Protein AF-0000000083595309 (afdb_homodimer)

Foldseek 3Di:
DAEFQEEEEAQALLSLLLLLQLLVVVGQYEYEHQPVDALQLAQFWADAPPQGGPGRVVVSVVSVVNSVVRVSYHYDHFHFDDWDADPVRWIWTATPVGDIYTHRFYEYAQAKHWDDPDVCLVLQYNPFEYADCNGCLQVCAAWAEEEEAQDLVSQLVVCVVSCVRYLHYEYENQQHDDDPVSQVVCVVSPHHYDNAHWDDFDDPNNFTAWTAGPVRDIDGTRGYYYHTFIDDPDCVCVVQPWDADPQRFGDAPVQQHTPRPNYGYFANNGRRDHDHSNRRNVSSNSNSVVSSVVVVVVPD/DAEFQEEEEAQALLSLLLLLQLLVVVGQYEYEHQPVDALQLAQFWADAVPRGGPGRVVVSVVSVVNSVVRVSYHYDHFHFDDWDADPVRWIWTATPVGDIYTHRFYEYAQAKHWDDPDVCLVLQYNPFEYADCNGCLQVCAAWAEEEEAQDLVSQLVVCVVSCVRYLHYEYENQQHDDDPVSQVVCVVSPHHYDNAHWDDFDDPNNFTAWTAGPVRDIDGTRGYYYHTFIDDPDCVCVVQPWDADPQRFGDAPVQQHTPRPNYGYFANNGRRDHDHSNRRNVSSNSNSVVSSVVVVVVVD

InterPro domains:
  IPR023753 FAD/NAD(P)-binding domain [PF07992] (4-147)
  IPR036188 FAD/NAD(P)-binding domain superfamily [G3DSA:3.50.50.60] (5-289)
  IPR036188 FAD/NAD(P)-binding domain superfamily [G3DSA:3.50.50.60] (116-227)
  IPR036188 FAD/NAD(P)-binding domain superfamily [SSF51905] (2-295)
  IPR050097 Ferredoxin--NADP reductase type 2 [PTHR48105] (3-298)

Secondary structure (DSSP, 8-state):
-EEEEEEEE--SHHHHHHHHHHHHTT--EEEEE-S--GGGG-S-B---TT-TTB-HHHHHHHHHHHHTTSTTEEEEES-EEEEEE-TTS-EEEEETTS-EEEEEEEEE----EEE-SSGGGGGTBTTTEES-HHHHHHHHTTS-EEEE-SSHHHHHHHHHHHTTT-S-EEEE-TT----HHHHHHHHTTT-EEE-SPEEEEEEETTEEEEEEETTS-EEE-SEEEE--EEE-SSSHHHHTT--B-TTSPBP--SSSB-SSTTEEE-GGGGTTS---HHHHHHHHHHHHHHHHHHHHHHH-/-EEEEEEEE--SHHHHHHHHHHHHTT--EEEEE-S--GGGG-S-B---TT-TTB-HHHHHHHHHHHHTTSTTEEEEES-EEEEEE-TTS-EEEEETTS-EEEEEEEEE----EEE-SSGGGGGTBTTTEES-HHHHHHHHTTS-EEEE-SSHHHHHHHHHHHTTT-S-EEEE-TT----HHHHHHHHTTT-EEE-SPEEEEEEETTEEEEEEETTS-EEE-SEEEE--EEE-SSSHHHHTT--B-TTSPBP--SSSB-SSTTEEE-GGGGTTS---HHHHHHHHHHHHHHHHHHHHHHH-

Nearest PDB structures (foldseek):
  4fk1-assembly1_B  TM=9.807E-01  e=7.587E-46  Bacillus anthracis str. 'Ames Ancestor'
  4fk1-assembly2_C  TM=9.849E-01  e=2.902E-45  Bacillus anthracis str. 'Ames Ancestor'
  4ntd-assembly1_A-2  TM=9.249E-01  e=1.348E-32  Streptomyces clavuligerus
  4jna-assembly2_B  TM=9.330E-01  e=1.315E-29  Chromobacterium violaceum
  5jri-assembly1_B  TM=8.468E-01  e=7.591E-27  Synechocystis sp. PCC 6803

Sequence (600 aa):
MNVFDCVVVGAGPAGLSASLTLGRARRKIALFDDGTNRNRVANQSNGFLTRDGIKPAEFKEIGMREITRYPSVHYFKTTVQELSKNQNGQFIAKTKDGQEFISDKLLLATGIQEHFSVPSIRDYYGKSLFNCPYCDGWELRDKQLIIIAEKEEHALHMAKLLYNWSKDFVVLSNGGEFSKRGIRELEKRNILVKMEPIRNLIGDRGYIEQVELASGEKVNCSGGFVVPTFYRPNPFLVQFNCDINEHGEVITDGLGRTSCQNVYIAGELKRISPSSLINSAADGYKVALSINQDLSEERFMNVFDCVVVGAGPAGLSASLTLGRARRKIALFDDGTNRNRVANQSNGFLTRDGIKPAEFKEIGMREITRYPSVHYFKTTVQELSKNQNGQFIAKTKDGQEFISDKLLLATGIQEHFSVPSIRDYYGKSLFNCPYCDGWELRDKQLIIIAEKEEHALHMAKLLYNWSKDFVVLSNGGEFSKRGIRELEKRNILVKMEPIRNLIGDRGYIEQVELASGEKVNCSGGFVVPTFYRPNPFLVQFNCDINEHGEVITDGLGRTSCQNVYIAGELKRISPSSLINSAADGYKVALSINQDLSEERF

Solvent-accessible surface area (backbone atoms only — not comparable to full-atom values): 30344 Å² total; per-residue (Å²): 132,51,76,28,53,26,35,33,41,22,62,46,50,14,28,41,21,18,46,36,44,31,19,48,53,64,37,37,30,41,37,27,28,68,83,74,60,69,60,68,59,26,68,53,36,43,67,29,79,73,43,63,59,35,34,42,67,56,51,49,50,46,35,51,57,56,31,58,72,24,85,38,39,42,83,42,89,42,43,77,72,43,79,48,67,51,95,85,66,32,37,36,38,29,33,71,90,70,49,62,38,36,17,65,29,36,34,45,20,69,30,48,41,81,44,61,95,54,66,72,50,64,62,22,44,39,69,23,29,39,71,47,58,79,54,49,26,56,85,50,44,72,37,46,25,34,34,41,28,50,45,51,70,58,38,52,53,50,47,43,57,43,48,63,44,28,73,44,45,38,39,34,17,52,54,28,76,65,53,71,66,60,51,48,61,37,43,76,65,65,30,49,76,43,43,55,35,69,66,42,80,40,63,54,99,30,38,42,41,32,40,28,30,67,88,64,52,70,46,73,26,66,26,34,37,39,65,62,47,56,44,68,87,64,63,61,55,65,74,56,62,42,45,59,48,97,79,55,28,51,48,52,78,82,43,26,44,39,70,29,88,58,36,29,42,23,33,29,50,39,51,54,46,92,70,52,64,39,47,18,23,26,34,8,40,46,25,28,51,45,53,50,49,53,52,29,66,74,68,103,130,51,75,26,54,27,36,32,40,23,62,46,50,14,26,42,22,17,45,36,43,30,19,47,52,62,37,35,30,40,37,27,29,68,83,74,60,68,60,68,58,28,67,52,36,42,67,29,78,73,44,62,58,35,35,42,68,55,52,48,50,46,35,51,57,58,33,59,71,24,85,38,39,40,82,42,89,41,43,78,71,42,77,49,64,51,97,86,66,30,36,36,41,30,32,74,89,70,49,59,37,36,16,65,29,38,34,45,20,70,31,48,41,82,44,60,96,54,65,72,49,64,62,21,44,39,72,24,29,39,72,47,57,80,54,50,28,54,87,49,44,72,38,48,25,35,36,40,28,48,46,51,70,56,37,52,51,50,50,42,57,43,46,63,42,27,73,43,43,37,39,35,16,52,54,28,76,63,53,70,67,60,51,47,61,37,42,75,64,67,28,49,74,43,44,56,35,68,64,43,80,40,63,55,98,30,38,42,41,32,39,29,30,68,88,63,53,69,45,74,26,68,26,35,36,37,65,65,49,58,42,68,86,65,65,62,56,65,74,58,61,42,45,59,49,98,80,55,28,51,46,52,76,85,43,26,43,40,70,29,85,56,36,29,42,22,35,29,50,39,52,54,45,91,70,52,63,41,48,16,23,26,35,8,38,46,25,26,50,44,54,50,48,53,51,29,66,75,68,102

Organism: NCBI:txid1368476

Structure (mmCIF, N/CA/C/O backbone):
data_AF-0000000083595309-model_v1
#
loop_
_entity.id
_entity.type
_entity.pdbx_description
1 polymer 'NAD(P)/FAD-dependent oxidoreductase'
#
loop_
_atom_site.group_PDB
_atom_site.id
_atom_site.type_symbol
_atom_site.label_atom_id
_atom_site.label_alt_id
_atom_site.label_comp_id
_atom_site.label_asym_id
_atom_site.label_entity_id
_atom_site.label_seq_id
_atom_site.pdbx_PDB_ins_code
_atom_site.Cartn_x
_atom_site.Cartn_y
_atom_site.Cartn_z
_atom_site.occupancy
_atom_site.B_iso_or_equiv
_atom_site.auth_seq_id
_atom_site.auth_comp_id
_atom_site.auth_asym_id
_atom_site.auth_atom_id
_atom_site.pdbx_PDB_model_num
ATOM 1 N N . MET A 1 1 ? 30.156 19.5 2.369 1 63.25 1 MET A N 1
ATOM 2 C CA . MET A 1 1 ? 29.516 18.219 2.648 1 63.25 1 MET A CA 1
ATOM 3 C C . MET A 1 1 ? 28 18.328 2.512 1 63.25 1 MET A C 1
ATOM 5 O O . MET A 1 1 ? 27.422 19.375 2.793 1 63.25 1 MET A O 1
ATOM 9 N N . ASN A 1 2 ? 27.359 17.297 1.747 1 90.31 2 ASN A N 1
ATOM 10 C CA . ASN A 1 2 ? 25.922 17.312 1.499 1 90.31 2 ASN A CA 1
ATOM 11 C C . ASN A 1 2 ? 25.141 16.781 2.697 1 90.31 2 ASN A C 1
ATOM 13 O O . ASN A 1 2 ? 25.266 15.609 3.053 1 90.31 2 ASN A O 1
ATOM 17 N N . VAL A 1 3 ? 24.438 17.766 3.395 1 96.56 3 VAL A N 1
ATOM 18 C CA . VAL A 1 3 ? 23.703 17.406 4.602 1 96.56 3 VAL A CA 1
ATOM 19 C C . VAL A 1 3 ? 22.203 17.297 4.285 1 96.56 3 VAL A C 1
ATOM 21 O O . VAL A 1 3 ? 21.625 18.188 3.654 1 96.56 3 VAL A O 1
ATOM 24 N N . PHE A 1 4 ? 21.641 16.234 4.77 1 98.69 4 PHE A N 1
ATOM 25 C CA . PHE A 1 4 ? 20.25 15.914 4.473 1 98.69 4 PHE A CA 1
ATOM 26 C C . PHE A 1 4 ? 19.516 15.5 5.734 1 98.69 4 PHE A C 1
ATOM 28 O O . PHE A 1 4 ? 20.125 15.094 6.723 1 98.69 4 PHE A O 1
ATOM 35 N N . ASP A 1 5 ? 18.203 15.734 5.699 1 98.69 5 ASP A N 1
ATOM 36 C CA . ASP A 1 5 ? 17.391 15.164 6.758 1 98.69 5 ASP A CA 1
ATOM 37 C C . ASP A 1 5 ? 17.422 13.641 6.723 1 98.69 5 ASP A C 1
ATOM 39 O O . ASP A 1 5 ? 17.516 12.984 7.77 1 98.69 5 ASP A O 1
ATOM 43 N N . CYS A 1 6 ? 17.438 13.078 5.535 1 98.88 6 CYS A N 1
ATOM 44 C CA . CYS A 1 6 ? 17.344 11.633 5.371 1 98.88 6 CYS A CA 1
ATOM 45 C C . CYS A 1 6 ? 18.031 11.18 4.09 1 98.88 6 CYS A C 1
ATOM 47 O O . CYS A 1 6 ? 17.875 11.797 3.037 1 98.88 6 CYS A O 1
ATOM 49 N N . VAL A 1 7 ? 18.828 10.172 4.207 1 98.88 7 VAL A N 1
ATOM 50 C CA . VAL A 1 7 ? 19.344 9.422 3.064 1 98.88 7 VAL A CA 1
ATOM 51 C C . VAL A 1 7 ? 18.438 8.227 2.785 1 98.88 7 VAL A C 1
ATOM 53 O O . VAL A 1 7 ? 18.094 7.469 3.699 1 98.88 7 VAL A O 1
ATOM 56 N N . VAL A 1 8 ? 17.984 8.102 1.556 1 98.88 8 VAL A N 1
ATOM 57 C CA . VAL A 1 8 ? 17.172 6.988 1.099 1 98.88 8 VAL A CA 1
ATOM 58 C C . VAL A 1 8 ? 17.969 6.129 0.116 1 98.88 8 VAL A C 1
ATOM 60 O O . VAL A 1 8 ? 18.328 6.59 -0.972 1 98.88 8 VAL A O 1
ATOM 63 N N . VAL A 1 9 ? 18.203 4.832 0.482 1 98.75 9 VAL A N 1
ATOM 64 C CA . VAL A 1 9 ? 18.984 3.941 -0.374 1 98.75 9 VAL A CA 1
ATOM 65 C C . VAL A 1 9 ? 18.047 2.977 -1.099 1 98.75 9 VAL A C 1
ATOM 67 O O . VAL A 1 9 ? 17.516 2.039 -0.493 1 98.75 9 VAL A O 1
ATOM 70 N N . GLY A 1 10 ? 17.859 3.203 -2.391 1 97.94 10 GLY A N 1
ATOM 71 C CA . GLY A 1 10 ? 16.969 2.424 -3.225 1 97.94 10 GLY A CA 1
ATOM 72 C C . GLY A 1 10 ? 15.805 3.23 -3.768 1 97.94 10 GLY A C 1
ATOM 73 O O . GLY A 1 10 ? 15.023 3.799 -2.998 1 97.94 10 GLY A O 1
ATOM 74 N N . ALA A 1 11 ? 15.68 3.225 -5.094 1 97.69 11 ALA A N 1
ATOM 75 C CA . ALA A 1 11 ? 14.609 3.992 -5.73 1 97.69 11 ALA A CA 1
ATOM 76 C C . ALA A 1 11 ? 13.617 3.072 -6.434 1 97.69 11 ALA A C 1
ATOM 78 O O . ALA A 1 11 ? 13.172 3.363 -7.547 1 97.69 11 ALA A O 1
ATOM 79 N N . GLY A 1 12 ? 13.375 1.888 -5.824 1 97.06 12 GLY A N 1
ATOM 80 C CA . GLY A 1 12 ? 12.195 1.133 -6.199 1 97.06 12 GLY A CA 1
ATOM 81 C C . GLY A 1 12 ? 10.906 1.771 -5.719 1 97.06 12 GLY A C 1
ATOM 82 O O . GLY A 1 12 ? 10.906 2.908 -5.242 1 97.06 12 GLY A O 1
ATOM 83 N N . PRO A 1 13 ? 9.82 1.086 -5.816 1 97.56 13 PRO A N 1
ATOM 84 C CA . PRO A 1 13 ? 8.531 1.666 -5.434 1 97.56 13 PRO A CA 1
ATOM 85 C C . PRO A 1 13 ? 8.516 2.17 -3.992 1 97.56 13 PRO A C 1
ATOM 87 O O . PRO A 1 13 ? 7.957 3.234 -3.713 1 97.56 13 PRO A O 1
ATOM 90 N N . ALA A 1 14 ? 9.125 1.464 -3.121 1 98.25 14 ALA A N 1
ATOM 91 C CA . ALA A 1 14 ? 9.164 1.876 -1.721 1 98.25 14 ALA A CA 1
ATOM 92 C C . ALA A 1 14 ? 9.945 3.176 -1.552 1 98.25 14 ALA A C 1
ATOM 94 O O . ALA A 1 14 ? 9.453 4.129 -0.938 1 98.25 14 ALA A O 1
ATOM 95 N N . GLY A 1 15 ? 11.133 3.227 -2.105 1 98.62 15 GLY A N 1
ATOM 96 C CA . GLY A 1 15 ? 11.953 4.422 -2.006 1 98.62 15 GLY A CA 1
ATOM 97 C C . GLY A 1 15 ? 11.336 5.629 -2.686 1 98.62 15 GLY A C 1
ATOM 98 O O . GLY A 1 15 ? 11.391 6.742 -2.154 1 98.62 15 GLY A O 1
ATOM 99 N N . LEU A 1 16 ? 10.742 5.387 -3.828 1 98.75 16 LEU A N 1
ATOM 100 C CA . LEU A 1 16 ? 10.094 6.469 -4.562 1 98.75 16 LEU A CA 1
ATOM 101 C C . LEU A 1 16 ? 8.906 7.023 -3.783 1 98.75 16 LEU A C 1
ATOM 103 O O . LEU A 1 16 ? 8.742 8.242 -3.668 1 98.75 16 LEU A O 1
ATOM 107 N N . SER A 1 17 ? 8.125 6.125 -3.266 1 98.88 17 SER A N 1
ATOM 108 C CA . SER A 1 17 ? 6.961 6.547 -2.498 1 98.88 17 SER A CA 1
ATOM 109 C C . SER A 1 17 ? 7.371 7.312 -1.243 1 98.88 17 SER A C 1
ATOM 111 O O . SER A 1 17 ? 6.766 8.328 -0.906 1 98.88 17 SER A O 1
ATOM 113 N N . ALA A 1 18 ? 8.391 6.832 -0.569 1 98.88 18 ALA A N 1
ATOM 114 C CA . ALA A 1 18 ? 8.906 7.531 0.605 1 98.88 18 ALA A CA 1
ATOM 115 C C . ALA A 1 18 ? 9.406 8.922 0.236 1 98.88 18 ALA A C 1
ATOM 117 O O . ALA A 1 18 ? 9.117 9.898 0.93 1 98.88 18 ALA A O 1
ATOM 118 N N . SER A 1 19 ? 10.125 8.984 -0.854 1 98.88 19 SER A N 1
ATOM 119 C CA . SER A 1 19 ? 10.703 10.25 -1.291 1 98.88 19 SER A CA 1
ATOM 120 C C . SER A 1 19 ? 9.625 11.25 -1.688 1 98.88 19 SER A C 1
ATOM 122 O O . SER A 1 19 ? 9.734 12.445 -1.41 1 98.88 19 SER A O 1
ATOM 124 N N . LEU A 1 20 ? 8.57 10.727 -2.346 1 98.88 20 LEU A N 1
ATOM 125 C CA . LEU A 1 20 ? 7.434 11.578 -2.686 1 98.88 20 LEU A CA 1
ATOM 126 C C . LEU A 1 20 ? 6.82 12.188 -1.434 1 98.88 20 LEU A C 1
ATOM 128 O O . LEU A 1 20 ? 6.621 13.406 -1.368 1 98.88 20 LEU A O 1
ATOM 132 N N . THR A 1 21 ? 6.621 11.398 -0.466 1 98.81 21 THR A N 1
ATOM 133 C CA . THR A 1 21 ? 5.977 11.82 0.773 1 98.81 21 THR A CA 1
ATOM 134 C C . THR A 1 21 ? 6.867 12.789 1.544 1 98.81 21 THR A C 1
ATOM 136 O O . THR A 1 21 ? 6.406 13.828 2.006 1 98.81 21 THR A O 1
ATOM 139 N N . LEU A 1 22 ? 8.133 12.438 1.66 1 98.88 22 LEU A N 1
ATOM 140 C CA . LEU A 1 22 ? 9.062 13.289 2.391 1 98.88 22 LEU A CA 1
ATOM 141 C C . LEU A 1 22 ? 9.297 14.602 1.648 1 98.88 22 LEU A C 1
ATOM 143 O O . LEU A 1 22 ? 9.484 15.648 2.273 1 98.88 22 LEU A O 1
ATOM 147 N N . GLY A 1 23 ? 9.344 14.508 0.313 1 98.69 23 GLY A N 1
ATOM 148 C CA . GLY A 1 23 ? 9.414 15.727 -0.471 1 98.69 23 GLY A CA 1
ATOM 149 C C . GLY A 1 23 ? 8.242 16.672 -0.234 1 98.69 23 GLY A C 1
ATOM 150 O O . GLY A 1 23 ? 8.438 17.859 0.017 1 98.69 23 GLY A O 1
ATOM 151 N N . ARG A 1 24 ? 7.051 16.125 -0.233 1 98.56 24 ARG A N 1
ATOM 152 C CA . ARG A 1 24 ? 5.848 16.906 0.029 1 98.56 24 ARG A CA 1
ATOM 153 C C . ARG A 1 24 ? 5.863 17.469 1.441 1 98.56 24 ARG A C 1
ATOM 155 O O . ARG A 1 24 ? 5.258 18.516 1.701 1 98.56 24 ARG A O 1
ATOM 162 N N . ALA A 1 25 ? 6.59 16.781 2.328 1 98.5 25 ALA A N 1
ATOM 163 C CA . ALA A 1 25 ? 6.703 17.234 3.709 1 98.5 25 ALA A CA 1
ATOM 164 C C . ALA A 1 25 ? 7.867 18.219 3.871 1 98.5 25 ALA A C 1
ATOM 166 O O . ALA A 1 25 ? 8.242 18.562 4.992 1 98.5 25 ALA A O 1
ATOM 167 N N . ARG A 1 26 ? 8.531 18.547 2.812 1 98.38 26 ARG A N 1
ATOM 168 C CA . ARG A 1 26 ? 9.586 19.562 2.742 1 98.38 26 ARG A CA 1
ATOM 169 C C . ARG A 1 26 ? 10.844 19.078 3.463 1 98.38 26 ARG A C 1
ATOM 171 O O . ARG A 1 26 ? 11.57 19.891 4.055 1 98.38 26 ARG A O 1
ATOM 178 N N . ARG A 1 27 ? 11.07 17.812 3.498 1 98.75 27 ARG A N 1
ATOM 179 C CA . ARG A 1 27 ? 12.305 17.266 4.047 1 98.75 27 ARG A CA 1
ATOM 180 C C . ARG A 1 27 ? 13.391 17.188 2.979 1 98.75 27 ARG A C 1
ATOM 182 O O . ARG A 1 27 ? 13.117 16.812 1.838 1 98.75 27 ARG A O 1
ATOM 189 N N . LYS A 1 28 ? 14.562 17.562 3.344 1 98.62 28 LYS A N 1
ATOM 190 C CA . LYS A 1 28 ? 15.711 17.469 2.436 1 98.62 28 LYS A CA 1
ATOM 191 C C . LYS A 1 28 ? 16.25 16.047 2.363 1 98.62 28 LYS A C 1
ATOM 193 O O . LYS A 1 28 ? 16.859 15.562 3.314 1 98.62 28 LYS A O 1
ATOM 198 N N . ILE A 1 29 ? 16.062 15.43 1.202 1 98.06 29 ILE A N 1
ATOM 199 C CA . ILE A 1 29 ? 16.406 14.016 1.135 1 98.06 29 ILE A CA 1
ATOM 200 C C . ILE A 1 29 ? 17.375 13.781 -0.015 1 98.06 29 ILE A C 1
ATOM 202 O O . ILE A 1 29 ? 17.344 14.492 -1.022 1 98.06 29 ILE A O 1
ATOM 206 N N . ALA A 1 30 ? 18.297 12.805 0.165 1 98.69 30 ALA A N 1
ATOM 207 C CA . ALA A 1 30 ? 19.156 12.25 -0.883 1 98.69 30 ALA A CA 1
ATOM 208 C C . ALA A 1 30 ? 18.719 10.836 -1.246 1 98.69 30 ALA A C 1
ATOM 210 O O . ALA A 1 30 ? 18.828 9.914 -0.431 1 98.69 30 ALA A O 1
ATOM 211 N N . LEU A 1 31 ? 18.219 10.695 -2.418 1 98.69 31 LEU A N 1
ATOM 212 C CA . LEU A 1 31 ? 17.766 9.398 -2.918 1 98.69 31 LEU A CA 1
ATOM 213 C C . LEU A 1 31 ? 18.797 8.789 -3.854 1 98.69 31 LEU A C 1
ATOM 215 O O . LEU A 1 31 ? 19.234 9.43 -4.816 1 98.69 31 LEU A O 1
ATOM 219 N N . PHE A 1 32 ? 19.172 7.535 -3.535 1 98.5 32 PHE A N 1
ATOM 220 C CA . PHE A 1 32 ? 20.188 6.859 -4.332 1 98.5 32 PHE A CA 1
ATOM 221 C C . PHE A 1 32 ? 19.594 5.676 -5.082 1 98.5 32 PHE A C 1
ATOM 223 O O . PHE A 1 32 ? 18.766 4.945 -4.539 1 98.5 32 PHE A O 1
ATOM 230 N N . ASP A 1 33 ? 19.984 5.492 -6.273 1 96.38 33 ASP A N 1
ATOM 231 C CA . ASP A 1 33 ? 19.547 4.379 -7.113 1 96.38 33 ASP A CA 1
ATOM 232 C C . ASP A 1 33 ? 20.703 3.873 -7.98 1 96.38 33 ASP A C 1
ATOM 234 O O . ASP A 1 33 ? 21.438 4.668 -8.578 1 96.38 33 ASP A O 1
ATOM 238 N N . ASP A 1 34 ? 20.844 2.543 -8.039 1 95.44 34 ASP A N 1
ATOM 239 C CA . ASP A 1 34 ? 21.922 2.023 -8.859 1 95.44 34 ASP A CA 1
ATOM 240 C C . ASP A 1 34 ? 21.375 1.198 -10.023 1 95.44 34 ASP A C 1
ATOM 242 O O . ASP A 1 34 ? 22.141 0.506 -10.711 1 95.44 34 ASP A O 1
ATOM 246 N N . GLY A 1 35 ? 20.078 1.149 -10.195 1 93.06 35 GLY A N 1
ATOM 247 C CA . GLY A 1 35 ? 19.453 0.544 -11.359 1 93.06 35 GLY A CA 1
ATOM 248 C C . GLY A 1 35 ? 19.375 -0.97 -11.281 1 93.06 35 GLY A C 1
ATOM 249 O O . GLY A 1 35 ? 19.203 -1.642 -12.297 1 93.06 35 GLY A O 1
ATOM 250 N N . THR A 1 36 ? 19.391 -1.561 -10.094 1 90.19 36 THR A N 1
ATOM 251 C CA . THR A 1 36 ? 19.484 -3.012 -9.977 1 90.19 36 THR A CA 1
ATOM 252 C C . THR A 1 36 ? 18.172 -3.594 -9.453 1 90.19 36 THR A C 1
ATOM 254 O O . THR A 1 36 ? 18.141 -4.715 -8.945 1 90.19 36 THR A O 1
ATOM 257 N N . ASN A 1 37 ? 17.109 -2.807 -9.609 1 89.88 37 ASN A N 1
ATOM 258 C CA . ASN A 1 37 ? 15.82 -3.32 -9.18 1 89.88 37 ASN A CA 1
ATOM 259 C C . ASN A 1 37 ? 15.492 -4.648 -9.859 1 89.88 37 ASN A C 1
ATOM 261 O O . ASN A 1 37 ? 15.766 -4.828 -11.047 1 89.88 37 ASN A O 1
ATOM 265 N N . ARG A 1 38 ? 14.898 -5.508 -9.141 1 87.62 38 ARG A N 1
ATOM 266 C CA . ARG A 1 38 ? 14.727 -6.863 -9.656 1 87.62 38 ARG A CA 1
ATOM 267 C C . ARG A 1 38 ? 13.633 -6.914 -10.711 1 87.62 38 ARG A C 1
ATOM 269 O O . ARG A 1 38 ? 13.641 -7.793 -11.578 1 87.62 38 ARG A O 1
ATOM 276 N N . ASN A 1 39 ? 12.703 -5.957 -10.68 1 85.62 39 ASN A N 1
ATOM 277 C CA . ASN A 1 39 ? 11.594 -6.023 -11.617 1 85.62 39 ASN A CA 1
ATOM 278 C C . ASN A 1 39 ? 11.961 -5.414 -12.969 1 85.62 39 ASN A C 1
ATOM 280 O O . ASN A 1 39 ? 11.141 -5.398 -13.891 1 85.62 39 ASN A O 1
ATOM 284 N N . ARG A 1 40 ? 13.211 -5.066 -13.117 1 82.88 40 ARG A N 1
ATOM 285 C CA . ARG A 1 40 ? 13.648 -4.41 -14.352 1 82.88 40 ARG A CA 1
ATOM 286 C C . ARG A 1 40 ? 13.609 -5.375 -15.531 1 82.88 40 ARG A C 1
ATOM 288 O O . ARG A 1 40 ? 13.578 -4.949 -16.688 1 82.88 40 ARG A O 1
ATOM 295 N N . VAL A 1 41 ? 13.547 -6.652 -15.211 1 81.31 41 VAL A N 1
ATOM 296 C CA . VAL A 1 41 ? 13.633 -7.66 -16.266 1 81.31 41 VAL A CA 1
ATOM 297 C C . VAL A 1 41 ? 12.234 -7.953 -16.812 1 81.31 41 VAL A C 1
ATOM 299 O O . VAL A 1 41 ? 12.102 -8.594 -17.859 1 81.31 41 VAL A O 1
ATOM 302 N N . ALA A 1 42 ? 11.227 -7.461 -16.062 1 86 42 ALA A N 1
ATOM 303 C CA . ALA A 1 42 ? 9.859 -7.766 -16.484 1 86 42 ALA A CA 1
ATOM 304 C C . ALA A 1 42 ? 9.398 -6.844 -17.609 1 86 42 ALA A C 1
ATOM 306 O O . ALA A 1 42 ? 9.812 -5.684 -17.672 1 86 42 ALA A O 1
ATOM 307 N N . ASN A 1 43 ? 8.539 -7.352 -18.438 1 88.69 43 ASN A N 1
ATOM 308 C CA . ASN A 1 43 ? 7.984 -6.555 -19.516 1 88.69 43 ASN A CA 1
ATOM 309 C C . ASN A 1 43 ? 6.875 -5.633 -19.031 1 88.69 43 ASN A C 1
ATOM 311 O O . ASN A 1 43 ? 6.66 -4.559 -19.594 1 88.69 43 ASN A O 1
ATOM 315 N N . GLN A 1 44 ? 6.203 -6.133 -18.047 1 93.19 44 GLN A N 1
ATOM 316 C CA . GLN A 1 44 ? 5.07 -5.387 -17.516 1 93.19 44 GLN A CA 1
ATOM 317 C C . GLN A 1 44 ? 4.996 -5.504 -15.992 1 93.19 44 GLN A C 1
ATOM 319 O O . GLN A 1 44 ? 5.41 -6.516 -15.422 1 93.19 44 GLN A O 1
ATOM 324 N N . SER A 1 45 ? 4.57 -4.43 -15.445 1 94 45 SER A N 1
ATOM 325 C CA . SER A 1 45 ? 4.137 -4.422 -14.055 1 94 45 SER A CA 1
ATOM 326 C C . SER A 1 45 ? 2.617 -4.41 -13.945 1 94 45 SER A C 1
ATOM 328 O O . SER A 1 45 ? 1.967 -3.453 -14.375 1 94 45 SER A O 1
ATOM 330 N N . ASN A 1 46 ? 2.133 -5.434 -13.367 1 96.06 46 ASN A N 1
ATOM 331 C CA . ASN A 1 46 ? 0.683 -5.59 -13.32 1 96.06 46 ASN A CA 1
ATOM 332 C C . ASN A 1 46 ? 0.156 -5.484 -11.891 1 96.06 46 ASN A C 1
ATOM 334 O O . ASN A 1 46 ? 0.876 -5.777 -10.938 1 96.06 46 ASN A O 1
ATOM 338 N N . GLY A 1 47 ? -1.027 -4.977 -11.789 1 96.75 47 GLY A N 1
ATOM 339 C CA . GLY A 1 47 ? -1.717 -5.031 -10.508 1 96.75 47 GLY A CA 1
ATOM 340 C C . GLY A 1 47 ? -1.586 -3.752 -9.711 1 96.75 47 GLY A C 1
ATOM 341 O O . GLY A 1 47 ? -2.195 -3.613 -8.648 1 96.75 47 GLY A O 1
ATOM 342 N N . PHE A 1 48 ? -0.754 -2.816 -10.211 1 98.31 48 PHE A N 1
ATOM 343 C CA . PHE A 1 48 ? -0.69 -1.517 -9.555 1 98.31 48 PHE A CA 1
ATOM 344 C C . PHE A 1 48 ? -1.867 -0.641 -9.969 1 98.31 48 PHE A C 1
ATOM 346 O O . PHE A 1 48 ? -1.935 -0.186 -11.109 1 98.31 48 PHE A O 1
ATOM 353 N N . LEU A 1 49 ? -2.773 -0.37 -9 1 98.62 49 LEU A N 1
ATOM 354 C CA . LEU A 1 49 ? -3.99 0.37 -9.312 1 98.62 49 LEU A CA 1
ATOM 355 C C . LEU A 1 49 ? -3.666 1.662 -10.055 1 98.62 49 LEU A C 1
ATOM 357 O O . LEU A 1 49 ? -2.787 2.42 -9.641 1 98.62 49 LEU A O 1
ATOM 361 N N . THR A 1 50 ? -4.273 1.91 -11.195 1 98.62 50 THR A N 1
ATOM 362 C CA . THR A 1 50 ? -4.191 3.041 -12.109 1 98.62 50 THR A CA 1
ATOM 363 C C . THR A 1 50 ? -2.973 2.908 -13.023 1 98.62 50 THR A C 1
ATOM 365 O O . THR A 1 50 ? -2.729 3.768 -13.867 1 98.62 50 THR A O 1
ATOM 368 N N . ARG A 1 51 ? -2.123 1.875 -12.891 1 98.56 51 ARG A N 1
ATOM 369 C CA . ARG A 1 51 ? -0.974 1.638 -13.758 1 98.56 51 ARG A CA 1
ATOM 370 C C . ARG A 1 51 ? -0.883 0.169 -14.156 1 98.56 51 ARG A C 1
ATOM 372 O O . ARG A 1 51 ? 0.214 -0.381 -14.273 1 98.56 51 ARG A O 1
ATOM 379 N N . ASP A 1 52 ? -1.997 -0.512 -14.188 1 98.31 52 ASP A N 1
ATOM 380 C CA . ASP A 1 52 ? -2.021 -1.919 -14.57 1 98.31 52 ASP A CA 1
ATOM 381 C C . ASP A 1 52 ? -1.436 -2.115 -15.969 1 98.31 52 ASP A C 1
ATOM 383 O O . ASP A 1 52 ? -1.926 -1.536 -16.938 1 98.31 52 ASP A O 1
ATOM 387 N N . GLY A 1 53 ? -0.345 -2.91 -16.047 1 96.94 53 GLY A N 1
ATOM 388 C CA . GLY A 1 53 ? 0.24 -3.244 -17.328 1 96.94 53 GLY A CA 1
ATOM 389 C C . GLY A 1 53 ? 1.365 -2.312 -17.734 1 96.94 53 GLY A C 1
ATOM 390 O O . GLY A 1 53 ? 1.931 -2.449 -18.828 1 96.94 53 GLY A O 1
ATOM 391 N N . ILE A 1 54 ? 1.756 -1.455 -16.828 1 97.12 54 ILE A N 1
ATOM 392 C CA . ILE A 1 54 ? 2.783 -0.475 -17.172 1 97.12 54 ILE A CA 1
ATOM 393 C C . ILE A 1 54 ? 4.145 -1.16 -17.234 1 97.12 54 ILE A C 1
ATOM 395 O O . ILE A 1 54 ? 4.391 -2.145 -16.531 1 97.12 54 ILE A O 1
ATOM 399 N N . LYS A 1 55 ? 4.996 -0.657 -18.094 1 96.19 55 LYS A N 1
ATOM 400 C CA . LYS A 1 55 ? 6.375 -1.14 -18.078 1 96.19 55 LYS A CA 1
ATOM 401 C C . LYS A 1 55 ? 7.121 -0.652 -16.844 1 96.19 55 LYS A C 1
ATOM 403 O O . LYS A 1 55 ? 6.973 0.503 -16.438 1 96.19 55 LYS A O 1
ATOM 408 N N . PRO A 1 56 ? 7.941 -1.496 -16.25 1 95.31 56 PRO A N 1
ATOM 409 C CA . PRO A 1 56 ? 8.68 -1.103 -15.055 1 95.31 56 PRO A CA 1
ATOM 410 C C . PRO A 1 56 ? 9.484 0.176 -15.25 1 95.31 56 PRO A C 1
ATOM 412 O O . PRO A 1 56 ? 9.484 1.054 -14.383 1 95.31 56 PRO A O 1
ATOM 415 N N . ALA A 1 57 ? 10.102 0.307 -16.375 1 94.94 57 ALA A N 1
ATOM 416 C CA . ALA A 1 57 ? 10.906 1.493 -16.641 1 94.94 57 ALA A CA 1
ATOM 417 C C . ALA A 1 57 ? 10.039 2.746 -16.703 1 94.94 57 ALA A C 1
ATOM 419 O O . ALA A 1 57 ? 10.43 3.799 -16.188 1 94.94 57 ALA A O 1
ATOM 420 N N . GLU A 1 58 ? 8.914 2.635 -17.297 1 97.19 58 GLU A N 1
ATOM 421 C CA . GLU A 1 58 ? 7.992 3.762 -17.375 1 97.19 58 GLU A CA 1
ATOM 422 C C . GLU A 1 58 ? 7.461 4.133 -15.992 1 97.19 58 GLU A C 1
ATOM 424 O O . GLU A 1 58 ? 7.344 5.312 -15.664 1 97.19 58 GLU A O 1
ATOM 429 N N . PHE A 1 59 ? 7.168 3.156 -15.281 1 97.69 59 PHE A N 1
ATOM 430 C CA . PHE A 1 59 ? 6.738 3.373 -13.906 1 97.69 59 PHE A CA 1
ATOM 431 C C . PHE A 1 59 ? 7.77 4.195 -13.141 1 97.69 59 PHE A C 1
ATOM 433 O O . PHE A 1 59 ? 7.426 5.195 -12.508 1 97.69 59 PHE A O 1
ATOM 440 N N . LYS A 1 60 ? 8.969 3.781 -13.219 1 96.81 60 LYS A N 1
ATOM 441 C CA . LYS A 1 60 ? 10.062 4.469 -12.531 1 96.81 60 LYS A CA 1
ATOM 442 C C . LYS A 1 60 ? 10.211 5.898 -13.047 1 96.81 60 LYS A C 1
ATOM 444 O O . LYS A 1 60 ? 10.414 6.824 -12.258 1 96.81 60 LYS A O 1
ATOM 449 N N . GLU A 1 61 ? 10.078 6.051 -14.297 1 97.19 61 GLU A N 1
ATOM 450 C CA . GLU A 1 61 ? 10.219 7.367 -14.906 1 97.19 61 GLU A CA 1
ATOM 451 C C . GLU A 1 61 ? 9.156 8.328 -14.391 1 97.19 61 GLU A C 1
ATOM 453 O O . GLU A 1 61 ? 9.453 9.477 -14.055 1 97.19 61 GLU A O 1
ATOM 458 N N . ILE A 1 62 ? 7.938 7.891 -14.344 1 98.25 62 ILE A N 1
ATOM 459 C CA . ILE A 1 62 ? 6.852 8.727 -13.836 1 98.25 62 ILE A CA 1
ATOM 460 C C . ILE A 1 62 ? 7.109 9.07 -12.367 1 98.25 62 ILE A C 1
ATOM 462 O O . ILE A 1 62 ? 6.988 10.234 -11.969 1 98.25 62 ILE A O 1
ATOM 466 N N . GLY A 1 63 ? 7.484 8.039 -11.57 1 98.25 63 GLY A N 1
ATOM 467 C CA . GLY A 1 63 ? 7.812 8.281 -10.172 1 98.25 63 GLY A CA 1
ATOM 468 C C . GLY A 1 63 ? 8.906 9.32 -9.984 1 98.25 63 GLY A C 1
ATOM 469 O O . GLY A 1 63 ? 8.781 10.219 -9.156 1 98.25 63 GLY A O 1
ATOM 470 N N . MET A 1 64 ? 9.914 9.203 -10.836 1 97.44 64 MET A N 1
ATOM 471 C CA . MET A 1 64 ? 11.047 10.125 -10.766 1 97.44 64 MET A CA 1
ATOM 472 C C . MET A 1 64 ? 10.609 11.547 -11.133 1 97.44 64 MET A C 1
ATOM 474 O O . MET A 1 64 ? 11.008 12.508 -10.469 1 97.44 64 MET A O 1
ATOM 478 N N . ARG A 1 65 ? 9.82 11.656 -12.109 1 97.75 65 ARG A N 1
ATOM 479 C CA . ARG A 1 65 ? 9.312 12.961 -12.508 1 97.75 65 ARG A CA 1
ATOM 480 C C . ARG A 1 65 ? 8.5 13.609 -11.391 1 97.75 65 ARG A C 1
ATOM 482 O O . ARG A 1 65 ? 8.617 14.812 -11.148 1 97.75 65 ARG A O 1
ATOM 489 N N . GLU A 1 66 ? 7.738 12.852 -10.695 1 98.31 66 GLU A N 1
ATOM 490 C CA . GLU A 1 66 ? 6.91 13.359 -9.609 1 98.31 66 GLU A CA 1
ATOM 491 C C . GLU A 1 66 ? 7.762 13.875 -8.453 1 98.31 66 GLU A C 1
ATOM 493 O O . GLU A 1 66 ? 7.547 14.984 -7.961 1 98.31 66 GLU A O 1
ATOM 498 N N . ILE A 1 67 ? 8.75 13.102 -8.094 1 97.88 67 ILE A N 1
ATOM 499 C CA . ILE A 1 67 ? 9.484 13.477 -6.891 1 97.88 67 ILE A CA 1
ATOM 500 C C . ILE A 1 67 ? 10.383 14.672 -7.184 1 97.88 67 ILE A C 1
ATOM 502 O O . ILE A 1 67 ? 10.688 15.461 -6.289 1 97.88 67 ILE A O 1
ATOM 506 N N . THR A 1 68 ? 10.789 14.844 -8.383 1 94.81 68 THR A N 1
ATOM 507 C CA . THR A 1 68 ? 11.695 15.93 -8.734 1 94.81 68 THR A CA 1
ATOM 508 C C . THR A 1 68 ? 10.953 17.266 -8.75 1 94.81 68 THR A C 1
ATOM 510 O O . THR A 1 68 ? 11.578 18.328 -8.789 1 94.81 68 THR A O 1
ATOM 513 N N . ARG A 1 69 ? 9.641 17.25 -8.672 1 96.38 69 ARG A N 1
ATOM 514 C CA . ARG A 1 69 ? 8.852 18.469 -8.539 1 96.38 69 ARG A CA 1
ATOM 515 C C . ARG A 1 69 ? 9.07 19.109 -7.172 1 96.38 69 ARG A C 1
ATOM 517 O O . ARG A 1 69 ? 8.766 20.297 -6.98 1 96.38 69 ARG A O 1
ATOM 524 N N . TYR A 1 70 ? 9.523 18.344 -6.293 1 98.25 70 TYR A N 1
ATOM 525 C CA . TYR A 1 70 ? 9.781 18.844 -4.949 1 98.25 70 TYR A CA 1
ATOM 526 C C . TYR A 1 70 ? 11.266 19.141 -4.754 1 98.25 70 TYR A C 1
ATOM 528 O O . TYR A 1 70 ? 12.094 18.234 -4.723 1 98.25 70 TYR A O 1
ATOM 536 N N . PRO A 1 71 ? 11.617 20.391 -4.574 1 97.5 71 PRO A N 1
ATOM 537 C CA . PRO A 1 71 ? 13.008 20.828 -4.672 1 97.5 71 PRO A CA 1
ATOM 538 C C . PRO A 1 71 ? 13.891 20.266 -3.57 1 97.5 71 PRO A C 1
ATOM 540 O O . PRO A 1 71 ? 15.117 20.25 -3.701 1 97.5 71 PRO A O 1
ATOM 543 N N . SER A 1 72 ? 13.273 19.781 -2.557 1 97.94 72 SER A N 1
ATOM 544 C CA . SER A 1 72 ? 14.055 19.281 -1.435 1 97.94 72 SER A CA 1
ATOM 545 C C . SER A 1 72 ? 14.508 17.844 -1.681 1 97.94 72 SER A C 1
ATOM 547 O O . SER A 1 72 ? 15.297 17.297 -0.909 1 97.94 72 SER A O 1
ATOM 549 N N . VAL A 1 73 ? 14.062 17.25 -2.748 1 98.5 73 VAL A N 1
ATOM 550 C CA . VAL A 1 73 ? 14.438 15.891 -3.092 1 98.5 73 VAL A CA 1
ATOM 551 C C . VAL A 1 73 ? 15.602 15.906 -4.086 1 98.5 73 VAL A C 1
ATOM 553 O O . VAL A 1 73 ? 15.492 16.5 -5.164 1 98.5 73 VAL A O 1
ATOM 556 N N . HIS A 1 74 ? 16.688 15.281 -3.717 1 98.44 74 HIS A N 1
ATOM 557 C CA . HIS A 1 74 ? 17.875 15.172 -4.559 1 98.44 74 HIS A CA 1
ATOM 558 C C . HIS A 1 74 ? 18.125 13.734 -4.98 1 98.44 74 HIS A C 1
ATOM 560 O O . HIS A 1 74 ? 18.234 12.844 -4.137 1 98.44 74 HIS A O 1
ATOM 566 N N . TYR A 1 75 ? 18.203 13.57 -6.27 1 97.69 75 TYR A N 1
ATOM 567 C CA . TYR A 1 75 ? 18.375 12.234 -6.816 1 97.69 75 TYR A CA 1
ATOM 568 C C . TYR A 1 75 ? 19.812 12.023 -7.277 1 97.69 75 TYR A C 1
ATOM 570 O O . TYR A 1 75 ? 20.406 12.891 -7.938 1 97.69 75 TYR A O 1
ATOM 578 N N . PHE A 1 76 ? 20.391 10.875 -6.906 1 97.75 76 PHE A N 1
ATOM 579 C CA . PHE A 1 76 ? 21.734 10.492 -7.301 1 97.75 76 PHE A CA 1
ATOM 580 C C . PHE A 1 76 ? 21.75 9.094 -7.91 1 97.75 76 PHE A C 1
ATOM 582 O O . PHE A 1 76 ? 21.422 8.117 -7.242 1 97.75 76 PHE A O 1
ATOM 589 N N . LYS A 1 77 ? 22.156 9 -9.18 1 97 77 LYS A N 1
ATOM 590 C CA . LYS A 1 77 ? 22.297 7.715 -9.859 1 97 77 LYS A CA 1
ATOM 591 C C . LYS A 1 77 ? 23.672 7.102 -9.594 1 97 77 LYS A C 1
ATOM 593 O O . LYS A 1 77 ? 24.578 7.195 -10.43 1 97 77 LYS A O 1
ATOM 598 N N . THR A 1 78 ? 23.812 6.465 -8.5 1 97.81 78 THR A N 1
ATOM 599 C CA . THR A 1 78 ? 25.062 5.836 -8.078 1 97.81 78 THR A CA 1
ATOM 600 C C . THR A 1 78 ? 24.797 4.801 -6.984 1 97.81 78 THR A C 1
ATOM 602 O O . THR A 1 78 ? 23.672 4.648 -6.523 1 97.81 78 THR A O 1
ATOM 605 N N . THR A 1 79 ? 25.781 4.035 -6.684 1 97.69 79 THR A N 1
ATOM 606 C CA . THR A 1 79 ? 25.688 2.992 -5.664 1 97.69 79 THR A CA 1
ATOM 607 C C . THR A 1 79 ? 26.25 3.494 -4.332 1 97.69 79 THR A C 1
ATOM 609 O O . THR A 1 79 ? 27.344 4.047 -4.277 1 97.69 79 THR A O 1
ATOM 612 N N . VAL A 1 80 ? 25.422 3.41 -3.258 1 98.19 80 VAL A N 1
ATOM 613 C CA . VAL A 1 80 ? 25.953 3.602 -1.917 1 98.19 80 VAL A CA 1
ATOM 614 C C . VAL A 1 80 ? 26.797 2.391 -1.521 1 98.19 80 VAL A C 1
ATOM 616 O O . VAL A 1 80 ? 26.266 1.289 -1.348 1 98.19 80 VAL A O 1
ATOM 619 N N . GLN A 1 81 ? 28.031 2.602 -1.332 1 97.19 81 GLN A N 1
ATOM 620 C CA . GLN A 1 81 ? 28.969 1.502 -1.105 1 97.19 81 GLN A CA 1
ATOM 621 C C . GLN A 1 81 ? 29.188 1.272 0.386 1 97.19 81 GLN A C 1
ATOM 623 O O . GLN A 1 81 ? 29.406 0.139 0.819 1 97.19 81 GLN A O 1
ATOM 628 N N . GLU A 1 82 ? 29.188 2.4 1.096 1 97.06 82 GLU A N 1
ATOM 629 C CA . GLU A 1 82 ? 29.469 2.326 2.527 1 97.06 82 GLU A CA 1
ATOM 630 C C . GLU A 1 82 ? 28.5 3.195 3.322 1 97.06 82 GLU A C 1
ATOM 632 O O . GLU A 1 82 ? 28.125 4.281 2.879 1 97.06 82 GLU A O 1
ATOM 637 N N . LEU A 1 83 ? 28.141 2.65 4.477 1 98.12 83 LEU A N 1
ATOM 638 C CA . LEU A 1 83 ? 27.359 3.4 5.457 1 98.12 83 LEU A CA 1
ATOM 639 C C . LEU A 1 83 ? 28.016 3.34 6.832 1 98.12 83 LEU A C 1
ATOM 641 O O . LEU A 1 83 ? 28.516 2.285 7.242 1 98.12 83 LEU A O 1
ATOM 645 N N . SER A 1 84 ? 28.109 4.457 7.461 1 97.25 84 SER A N 1
ATOM 646 C CA . SER A 1 84 ? 28.656 4.539 8.812 1 97.25 84 SER A CA 1
ATOM 647 C C . SER A 1 84 ? 28.016 5.684 9.594 1 97.25 84 SER A C 1
ATOM 649 O O . SER A 1 84 ? 27.125 6.371 9.094 1 97.25 84 SER A O 1
ATOM 651 N N . LYS A 1 85 ? 28.406 5.805 10.875 1 96.94 85 LYS A N 1
ATOM 652 C CA . LYS A 1 85 ? 28 6.934 11.711 1 96.94 85 LYS A CA 1
ATOM 653 C C . LYS A 1 85 ? 29.203 7.801 12.078 1 96.94 85 LYS A C 1
ATOM 655 O O . LYS A 1 85 ? 30.297 7.281 12.336 1 96.94 85 LYS A O 1
ATOM 660 N N . ASN A 1 86 ? 29 9.086 12.102 1 96 86 ASN A N 1
ATOM 661 C CA . ASN A 1 86 ? 30.062 9.953 12.594 1 96 86 ASN A CA 1
ATOM 662 C C . ASN A 1 86 ? 29.984 10.125 14.109 1 96 86 ASN A C 1
ATOM 664 O O . ASN A 1 86 ? 29.172 9.469 14.773 1 96 86 ASN A O 1
ATOM 668 N N . GLN A 1 87 ? 30.781 11.07 14.672 1 95.06 87 GLN A N 1
ATOM 669 C CA . GLN A 1 87 ? 30.906 11.25 16.109 1 95.06 87 GLN A CA 1
ATOM 670 C C . GLN A 1 87 ? 29.641 11.836 16.719 1 95.06 87 GLN A C 1
ATOM 672 O O . GLN A 1 87 ? 29.344 11.609 17.891 1 95.06 87 GLN A O 1
ATOM 677 N N . ASN A 1 88 ? 28.844 12.5 15.906 1 94.5 88 ASN A N 1
ATOM 678 C CA . ASN A 1 88 ? 27.625 13.148 16.375 1 94.5 88 ASN A CA 1
ATOM 679 C C . ASN A 1 88 ? 26.422 12.227 16.234 1 94.5 88 ASN A C 1
ATOM 681 O O . ASN A 1 88 ? 25.297 12.609 16.547 1 94.5 88 ASN A O 1
ATOM 685 N N . GLY A 1 89 ? 26.609 11.031 15.672 1 94.75 89 GLY A N 1
ATOM 686 C CA . GLY A 1 89 ? 25.531 10.07 15.523 1 94.75 89 GLY A CA 1
ATOM 687 C C . GLY A 1 89 ? 24.812 10.172 14.18 1 94.75 89 GLY A C 1
ATOM 688 O O . GLY A 1 89 ? 23.859 9.445 13.922 1 94.75 89 GLY A O 1
ATOM 689 N N . GLN A 1 90 ? 25.344 11.039 13.336 1 97.62 90 GLN A N 1
ATOM 690 C CA . GLN A 1 90 ? 24.766 11.172 12 1 97.62 90 GLN A CA 1
ATOM 691 C C . GLN A 1 90 ? 25.297 10.086 11.062 1 97.62 90 GLN A C 1
ATOM 693 O O . GLN A 1 90 ? 26.375 9.547 11.273 1 97.62 90 GLN A O 1
ATOM 698 N N . PHE A 1 91 ? 24.547 9.82 10.055 1 98.5 91 PHE A N 1
ATOM 699 C CA . PHE A 1 91 ? 24.938 8.797 9.086 1 98.5 91 PHE A CA 1
ATOM 700 C C . PHE A 1 91 ? 25.797 9.398 7.984 1 98.5 91 PHE A C 1
ATOM 702 O O . PHE A 1 91 ? 25.547 10.516 7.531 1 98.5 91 PHE A O 1
ATOM 709 N N . ILE A 1 92 ? 26.797 8.641 7.57 1 98.31 92 ILE A N 1
ATOM 710 C CA . ILE A 1 92 ? 27.625 8.969 6.418 1 98.31 92 ILE A CA 1
ATOM 711 C C . ILE A 1 92 ? 27.453 7.918 5.332 1 98.31 92 ILE A C 1
ATOM 713 O O . ILE A 1 92 ? 27.688 6.73 5.562 1 98.31 92 ILE A O 1
ATOM 717 N N . ALA A 1 93 ? 26.969 8.328 4.203 1 98.31 93 ALA A N 1
ATOM 718 C CA . ALA A 1 93 ? 26.891 7.469 3.021 1 98.31 93 ALA A CA 1
ATOM 719 C C . ALA A 1 93 ? 28 7.809 2.023 1 98.31 93 ALA A C 1
ATOM 721 O O . ALA A 1 93 ? 28.125 8.961 1.6 1 98.31 93 ALA A O 1
ATOM 722 N N . LYS A 1 94 ? 28.766 6.82 1.669 1 98.06 94 LYS A N 1
ATOM 723 C CA . LYS A 1 94 ? 29.797 6.961 0.635 1 98.06 94 LYS A CA 1
ATOM 724 C C . LYS A 1 94 ? 29.391 6.219 -0.637 1 98.06 94 LYS A C 1
ATOM 726 O O . LYS A 1 94 ? 28.953 5.07 -0.577 1 98.06 94 LYS A O 1
ATOM 731 N N . THR A 1 95 ? 29.594 6.891 -1.727 1 97.69 95 THR A N 1
ATOM 732 C CA . THR A 1 95 ? 29.156 6.316 -2.994 1 97.69 95 THR A CA 1
ATOM 733 C C . THR A 1 95 ? 30.344 5.77 -3.777 1 97.69 95 THR A C 1
ATOM 735 O O . THR A 1 95 ? 31.5 6.062 -3.449 1 97.69 95 THR A O 1
ATOM 738 N N . LYS A 1 96 ? 30.016 4.938 -4.75 1 96.69 96 LYS A N 1
ATOM 739 C CA . LYS A 1 96 ? 31.016 4.32 -5.613 1 96.69 96 LYS A CA 1
ATOM 740 C C . LYS A 1 96 ? 31.859 5.375 -6.328 1 96.69 96 LYS A C 1
ATOM 742 O O . LYS A 1 96 ? 33.031 5.172 -6.574 1 96.69 96 LYS A O 1
ATOM 747 N N . ASP A 1 97 ? 31.312 6.539 -6.637 1 94.69 97 ASP A N 1
ATOM 748 C CA . ASP A 1 97 ? 32 7.594 -7.363 1 94.69 97 ASP A CA 1
ATOM 749 C C . ASP A 1 97 ? 32.781 8.508 -6.406 1 94.69 97 ASP A C 1
ATOM 751 O O . ASP A 1 97 ? 33.281 9.562 -6.805 1 94.69 97 ASP A O 1
ATOM 755 N N . GLY A 1 98 ? 32.75 8.273 -5.109 1 94.12 98 GLY A N 1
ATOM 756 C CA . GLY A 1 98 ? 33.625 8.93 -4.16 1 94.12 98 GLY A CA 1
ATOM 757 C C . GLY A 1 98 ? 32.969 10.078 -3.42 1 94.12 98 GLY A C 1
ATOM 758 O O . GLY A 1 98 ? 33.625 10.797 -2.666 1 94.12 98 GLY A O 1
ATOM 759 N N . GLN A 1 99 ? 31.656 10.242 -3.551 1 96.69 99 GLN A N 1
ATOM 760 C CA . GLN A 1 99 ? 30.953 11.312 -2.854 1 96.69 99 GLN A CA 1
ATOM 761 C C . GLN A 1 99 ? 30.516 10.867 -1.464 1 96.69 99 GLN A C 1
ATOM 763 O O . GLN A 1 99 ? 30.344 9.672 -1.213 1 96.69 99 GLN A O 1
ATOM 768 N N . GLU A 1 100 ? 30.359 11.875 -0.603 1 97.69 100 GLU A N 1
ATOM 769 C CA . GLU A 1 100 ? 29.922 11.625 0.765 1 97.69 100 GLU A CA 1
ATOM 770 C C . GLU A 1 100 ? 28.688 12.461 1.104 1 97.69 100 GLU A C 1
ATOM 772 O O . GLU A 1 100 ? 28.609 13.641 0.746 1 97.69 100 GLU A O 1
ATOM 777 N N . PHE A 1 101 ? 27.75 11.852 1.792 1 98.5 101 PHE A N 1
ATOM 778 C CA . PHE A 1 101 ? 26.5 12.477 2.197 1 98.5 101 PHE A CA 1
ATOM 779 C C . PHE A 1 101 ? 26.234 12.234 3.676 1 98.5 101 PHE A C 1
ATOM 781 O O . PHE A 1 101 ? 26.438 11.125 4.176 1 98.5 101 PHE A O 1
ATOM 788 N N . ILE A 1 102 ? 25.797 13.25 4.344 1 98.5 102 ILE A N 1
ATOM 789 C CA . ILE A 1 102 ? 25.5 13.156 5.77 1 98.5 102 ILE A CA 1
ATOM 790 C C . ILE A 1 102 ? 24 13.328 6 1 98.5 102 ILE A C 1
ATOM 792 O O . ILE A 1 102 ? 23.359 14.156 5.352 1 98.5 102 ILE A O 1
ATOM 796 N N . SER A 1 103 ? 23.422 12.547 6.914 1 98.69 103 SER A N 1
ATOM 797 C CA . SER A 1 103 ? 22 12.695 7.195 1 98.69 103 SER A CA 1
ATOM 798 C C . SER A 1 103 ? 21.688 12.344 8.648 1 98.69 103 SER A C 1
ATOM 800 O O . SER A 1 103 ? 22.453 11.641 9.305 1 98.69 103 SER A O 1
ATOM 802 N N . ASP A 1 104 ? 20.578 12.844 9.125 1 98.5 104 ASP A N 1
ATOM 803 C CA . ASP A 1 104 ? 20.094 12.523 10.469 1 98.5 104 ASP A CA 1
ATOM 804 C C . ASP A 1 104 ? 19.359 11.18 10.477 1 98.5 104 ASP A C 1
ATOM 806 O O . ASP A 1 104 ? 19.391 10.469 11.484 1 98.5 104 ASP A O 1
ATOM 810 N N . LYS A 1 105 ? 18.688 10.828 9.422 1 98.81 105 LYS A N 1
ATOM 811 C CA . LYS A 1 105 ? 17.922 9.594 9.273 1 98.81 105 LYS A CA 1
ATOM 812 C C . LYS A 1 105 ? 18.406 8.781 8.078 1 98.81 105 LYS A C 1
ATOM 814 O O . LYS A 1 105 ? 18.953 9.344 7.125 1 98.81 105 LYS A O 1
ATOM 819 N N . LEU A 1 106 ? 18.266 7.457 8.148 1 98.88 106 LEU A N 1
ATOM 820 C CA . LEU A 1 106 ? 18.625 6.535 7.078 1 98.88 106 LEU A CA 1
ATOM 821 C C . LEU A 1 106 ? 17.469 5.594 6.75 1 98.88 106 LEU A C 1
ATOM 823 O O . LEU A 1 106 ? 16.984 4.883 7.629 1 98.88 106 LEU A O 1
ATOM 827 N N . LEU A 1 107 ? 17.031 5.652 5.531 1 98.94 107 LEU A N 1
ATOM 828 C CA . LEU A 1 107 ? 16.047 4.691 5.051 1 98.94 107 LEU A CA 1
ATOM 829 C C . LEU A 1 107 ? 16.688 3.695 4.086 1 98.94 107 LEU A C 1
ATOM 831 O O . LEU A 1 107 ? 17.203 4.086 3.041 1 98.94 107 LEU A O 1
ATOM 835 N N . LEU A 1 108 ? 16.641 2.455 4.496 1 98.75 108 LEU A N 1
ATOM 836 C CA . LEU A 1 108 ? 17.078 1.371 3.623 1 98.75 108 LEU A CA 1
ATOM 837 C C . LEU A 1 108 ? 15.891 0.769 2.873 1 98.75 108 LEU A C 1
ATOM 839 O O . LEU A 1 108 ? 15.023 0.144 3.482 1 98.75 108 LEU A O 1
ATOM 843 N N . ALA A 1 109 ? 15.82 0.961 1.562 1 98.12 109 ALA A N 1
ATOM 844 C CA . ALA A 1 109 ? 14.805 0.428 0.658 1 98.12 109 ALA A CA 1
ATOM 845 C C . ALA A 1 109 ? 15.453 -0.286 -0.528 1 98.12 109 ALA A C 1
ATOM 847 O O . ALA A 1 109 ? 15.078 -0.045 -1.68 1 98.12 109 ALA A O 1
ATOM 848 N N . THR A 1 110 ? 16.344 -1.232 -0.268 1 97.19 110 THR A N 1
ATOM 849 C CA . THR A 1 110 ? 17.234 -1.796 -1.288 1 97.19 110 THR A CA 1
ATOM 850 C C . THR A 1 110 ? 16.641 -3.08 -1.862 1 97.19 110 THR A C 1
ATOM 852 O O . THR A 1 110 ? 17.188 -3.66 -2.799 1 97.19 110 THR A O 1
ATOM 855 N N . GLY A 1 111 ? 15.539 -3.51 -1.321 1 96.12 111 GLY A N 1
ATOM 856 C CA . GLY A 1 111 ? 14.867 -4.684 -1.852 1 96.12 111 GLY A CA 1
ATOM 857 C C . GLY A 1 111 ? 15.656 -5.965 -1.668 1 96.12 111 GLY A C 1
ATOM 858 O O . GLY A 1 111 ? 16.5 -6.059 -0.77 1 96.12 111 GLY A O 1
ATOM 859 N N . ILE A 1 112 ? 15.234 -6.988 -2.389 1 96.31 112 ILE A N 1
ATOM 860 C CA . ILE A 1 112 ? 15.852 -8.312 -2.377 1 96.31 112 ILE A CA 1
ATOM 861 C C . ILE A 1 112 ? 16.156 -8.758 -3.807 1 96.31 112 ILE A C 1
ATOM 863 O O . ILE A 1 112 ? 15.805 -8.062 -4.766 1 96.31 112 ILE A O 1
ATOM 867 N N . GLN A 1 113 ? 16.906 -9.812 -3.951 1 95.44 113 GLN A N 1
ATOM 868 C CA . GLN A 1 113 ? 17.219 -10.414 -5.242 1 95.44 113 GLN A CA 1
ATOM 869 C C . GLN A 1 113 ? 16.922 -11.914 -5.238 1 95.44 113 GLN A C 1
ATOM 871 O O . GLN A 1 113 ? 16.922 -12.547 -4.18 1 95.44 113 GLN A O 1
ATOM 876 N N . GLU A 1 114 ? 16.719 -12.461 -6.43 1 95.56 114 GLU A N 1
ATOM 877 C CA . GLU A 1 114 ? 16.391 -13.883 -6.555 1 95.56 114 GLU A CA 1
ATOM 878 C C . GLU A 1 114 ? 17.656 -14.727 -6.676 1 95.56 114 GLU A C 1
ATOM 880 O O . GLU A 1 114 ? 18.641 -14.289 -7.277 1 95.56 114 GLU A O 1
ATOM 885 N N . HIS A 1 115 ? 17.547 -15.844 -6.098 1 95.75 115 HIS A N 1
ATOM 886 C CA . HIS A 1 115 ? 18.453 -16.953 -6.383 1 95.75 115 HIS A CA 1
ATOM 887 C C . HIS A 1 115 ? 17.703 -18.141 -6.988 1 95.75 115 HIS A C 1
ATOM 889 O O . HIS A 1 115 ? 16.672 -18.562 -6.457 1 95.75 115 HIS A O 1
ATOM 895 N N . PHE A 1 116 ? 18.266 -18.656 -8.133 1 97 116 PHE A N 1
ATOM 896 C CA . PHE A 1 116 ? 17.641 -19.781 -8.797 1 97 116 PHE A CA 1
ATOM 897 C C . PHE A 1 116 ? 18.484 -21.031 -8.672 1 97 116 PHE A C 1
ATOM 899 O O . PHE A 1 116 ? 19.703 -20.984 -8.859 1 97 116 PHE A O 1
ATOM 906 N N . SER A 1 117 ? 17.844 -22.141 -8.391 1 95.69 117 SER A N 1
ATOM 907 C CA . SER A 1 117 ? 18.547 -23.422 -8.305 1 95.69 117 SER A CA 1
ATOM 908 C C . SER A 1 117 ? 19.016 -23.891 -9.68 1 95.69 117 SER A C 1
ATOM 910 O O . SER A 1 117 ? 20.016 -24.609 -9.781 1 95.69 117 SER A O 1
ATOM 912 N N . VAL A 1 118 ? 18.281 -23.578 -10.633 1 97.25 118 VAL A N 1
ATOM 913 C CA . VAL A 1 118 ? 18.656 -23.766 -12.031 1 97.25 118 VAL A CA 1
ATOM 914 C C . VAL A 1 118 ? 19.062 -22.438 -12.648 1 97.25 118 VAL A C 1
ATOM 916 O O . VAL A 1 118 ? 18.219 -21.656 -13.07 1 97.25 118 VAL A O 1
ATOM 919 N N . PRO A 1 119 ? 20.297 -22.172 -12.836 1 96.12 119 PRO A N 1
ATOM 920 C CA . PRO A 1 119 ? 20.797 -20.844 -13.211 1 96.12 119 PRO A CA 1
ATOM 921 C C . PRO A 1 119 ? 20.188 -20.344 -14.523 1 96.12 119 PRO A C 1
ATOM 923 O O . PRO A 1 119 ? 19.938 -19.141 -14.672 1 96.12 119 PRO A O 1
ATOM 926 N N . SER A 1 120 ? 19.938 -21.234 -15.43 1 97 120 SER A N 1
ATOM 927 C CA . SER A 1 120 ? 19.453 -20.844 -16.75 1 97 120 SER A CA 1
ATOM 928 C C . SER A 1 120 ? 18.047 -20.266 -16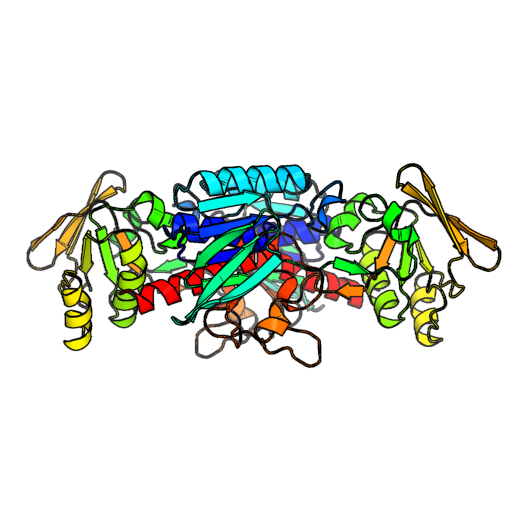.672 1 97 120 SER A C 1
ATOM 930 O O . SER A 1 120 ? 17.562 -19.672 -17.641 1 97 120 SER A O 1
ATOM 932 N N . ILE A 1 121 ? 17.375 -20.422 -15.523 1 98 121 ILE A N 1
ATOM 933 C CA . ILE A 1 121 ? 16.062 -19.797 -15.328 1 98 121 ILE A CA 1
ATOM 934 C C . ILE A 1 121 ? 16.172 -18.297 -15.562 1 98 121 ILE A C 1
ATOM 936 O O . ILE A 1 121 ? 15.25 -17.672 -16.109 1 98 121 ILE A O 1
ATOM 940 N N . ARG A 1 122 ? 17.266 -17.719 -15.227 1 96.31 122 ARG A N 1
ATOM 941 C CA . ARG A 1 122 ? 17.5 -16.281 -15.328 1 96.31 122 ARG A CA 1
ATOM 942 C C . ARG A 1 122 ? 17.25 -15.797 -16.75 1 96.31 122 ARG A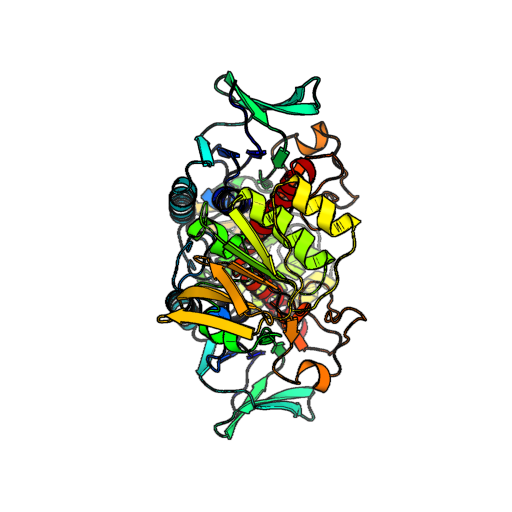 C 1
ATOM 944 O O . ARG A 1 122 ? 16.781 -14.672 -16.953 1 96.31 122 ARG A O 1
ATOM 951 N N . ASP A 1 123 ? 17.484 -16.609 -17.719 1 96.81 123 ASP A N 1
ATOM 952 C CA . ASP A 1 123 ? 17.375 -16.234 -19.125 1 96.81 123 ASP A CA 1
ATOM 953 C C . ASP A 1 123 ? 15.914 -16.109 -19.547 1 96.81 123 ASP A C 1
ATOM 955 O O . ASP A 1 123 ? 15.609 -15.508 -20.578 1 96.81 123 ASP A O 1
ATOM 959 N N . TYR A 1 124 ? 15.047 -16.656 -18.734 1 97.81 124 TYR A N 1
ATOM 960 C CA . TYR A 1 124 ? 13.633 -16.688 -19.094 1 97.81 124 TYR A CA 1
ATOM 961 C C . TYR A 1 124 ? 12.797 -15.906 -18.094 1 97.81 124 TYR A C 1
ATOM 963 O O . TYR A 1 124 ? 11.625 -15.609 -18.344 1 97.81 124 TYR A O 1
ATOM 971 N N . TYR A 1 125 ? 13.438 -15.57 -16.969 1 96.75 125 TYR A N 1
ATOM 972 C CA . TYR A 1 125 ? 12.75 -14.914 -15.867 1 96.75 125 TYR A CA 1
ATOM 973 C C . TYR A 1 125 ? 12.336 -13.5 -16.25 1 96.75 125 TYR A C 1
ATOM 975 O O . TYR A 1 125 ? 13.133 -12.734 -16.781 1 96.75 125 TYR A O 1
ATOM 983 N N . GLY A 1 126 ? 11.031 -13.148 -16.031 1 95.12 126 GLY A N 1
ATOM 984 C CA . GLY A 1 126 ? 10.5 -11.844 -16.375 1 95.12 126 GLY A CA 1
ATOM 985 C C . GLY A 1 126 ? 9.891 -11.781 -17.75 1 95.12 126 GLY A C 1
ATOM 986 O O . GLY A 1 126 ? 9.227 -10.797 -18.109 1 95.12 126 GLY A O 1
ATOM 987 N N . LYS A 1 127 ? 10.086 -12.875 -18.531 1 96.19 127 LYS A N 1
ATOM 988 C CA . LYS A 1 127 ? 9.547 -12.914 -19.875 1 96.19 127 LYS A CA 1
ATOM 989 C C . LYS A 1 127 ? 8.57 -14.07 -20.047 1 96.19 127 LYS A C 1
ATOM 991 O O . LYS A 1 127 ? 7.422 -13.875 -20.453 1 96.19 127 LYS A O 1
ATOM 996 N N . SER A 1 128 ? 9.023 -15.289 -19.656 1 98.06 128 SER A N 1
ATOM 997 C CA . SER A 1 128 ? 8.141 -16.438 -19.797 1 98.06 128 SER A CA 1
ATOM 998 C C . SER A 1 128 ? 8.117 -17.281 -18.531 1 98.06 128 SER A C 1
ATOM 1000 O O . SER A 1 128 ? 7.27 -18.156 -18.375 1 98.06 128 SER A O 1
ATOM 1002 N N . LEU A 1 129 ? 9.031 -17.016 -17.672 1 98.25 129 LEU A N 1
ATOM 1003 C CA . LEU A 1 129 ? 9.008 -17.578 -16.328 1 98.25 129 LEU A CA 1
ATOM 1004 C C . LEU A 1 129 ? 8.836 -16.484 -15.273 1 98.25 129 LEU A C 1
ATOM 1006 O O . LEU A 1 129 ? 9.469 -15.43 -15.367 1 98.25 129 LEU A O 1
ATOM 1010 N N . PHE A 1 130 ? 7.969 -16.719 -14.375 1 97.31 130 PHE A N 1
ATOM 1011 C CA . PHE A 1 130 ? 7.625 -15.727 -13.367 1 97.31 130 PHE A CA 1
ATOM 1012 C C . PHE A 1 130 ? 7.516 -16.359 -11.992 1 97.31 130 PHE A C 1
ATOM 1014 O O . PHE A 1 130 ? 7.578 -17.594 -11.859 1 97.31 130 PHE A O 1
ATOM 1021 N N . ASN A 1 131 ? 7.387 -15.547 -10.977 1 95.75 131 ASN A N 1
ATOM 1022 C CA . ASN A 1 131 ? 7.301 -16.125 -9.641 1 95.75 131 ASN A CA 1
ATOM 1023 C C . ASN A 1 131 ? 5.945 -15.844 -8.992 1 95.75 131 ASN A C 1
ATOM 1025 O O . ASN A 1 131 ? 5.621 -16.406 -7.949 1 95.75 131 ASN A O 1
ATOM 1029 N N . CYS A 1 132 ? 5.113 -15.008 -9.609 1 95.81 132 CYS A N 1
ATOM 1030 C CA . CYS A 1 132 ? 3.885 -14.594 -8.938 1 95.81 132 CYS A CA 1
ATOM 1031 C C . CYS A 1 132 ? 2.695 -14.664 -9.891 1 95.81 132 CYS A C 1
ATOM 1033 O O . CYS A 1 132 ? 2.574 -13.844 -10.797 1 95.81 132 CYS A O 1
ATOM 1035 N N . PRO A 1 133 ? 1.754 -15.523 -9.68 1 96.94 133 PRO A N 1
ATOM 1036 C CA . PRO A 1 133 ? 0.59 -15.641 -10.562 1 96.94 133 PRO A CA 1
ATOM 1037 C C . PRO A 1 133 ? -0.305 -14.406 -10.531 1 96.94 133 PRO A C 1
ATOM 1039 O O . PRO A 1 133 ? -0.99 -14.109 -11.516 1 96.94 133 PRO A O 1
ATOM 1042 N N . TYR A 1 134 ? -0.3 -13.664 -9.453 1 96.69 134 TYR A N 1
ATOM 1043 C CA . TYR A 1 134 ? -1.104 -12.445 -9.367 1 96.69 134 TYR A CA 1
ATOM 1044 C C . TYR A 1 134 ? -0.572 -11.375 -10.312 1 96.69 134 TYR A C 1
ATOM 1046 O O . TYR A 1 134 ? -1.33 -10.523 -10.789 1 96.69 134 TYR A O 1
ATOM 1054 N N . CYS A 1 135 ? 0.697 -11.438 -10.547 1 96.06 135 CYS A N 1
ATOM 1055 C CA . CYS A 1 135 ? 1.335 -10.453 -11.414 1 96.06 135 CYS A CA 1
ATOM 1056 C C . CYS A 1 135 ? 1.239 -10.875 -12.875 1 96.06 135 CYS A C 1
ATOM 1058 O O . CYS A 1 135 ? 0.841 -10.078 -13.727 1 96.06 135 CYS A O 1
ATOM 1060 N N . ASP A 1 136 ? 1.412 -12.203 -13.133 1 96.81 136 ASP A N 1
ATOM 1061 C CA . ASP A 1 136 ? 1.617 -12.547 -14.539 1 96.81 136 ASP A CA 1
ATOM 1062 C C . ASP A 1 136 ? 0.666 -13.664 -14.977 1 96.81 136 ASP A C 1
ATOM 1064 O O . ASP A 1 136 ? 0.672 -14.07 -16.141 1 96.81 136 ASP A O 1
ATOM 1068 N N . GLY A 1 137 ? -0.114 -14.117 -14.062 1 97.94 137 GLY A N 1
ATOM 1069 C CA . GLY A 1 137 ? -0.982 -15.242 -14.367 1 97.94 137 GLY A CA 1
ATOM 1070 C C . GLY A 1 137 ? -2.002 -14.93 -15.453 1 97.94 137 GLY A C 1
ATOM 1071 O O . GLY A 1 137 ? -2.303 -15.781 -16.297 1 97.94 137 GLY A O 1
ATOM 1072 N N . TRP A 1 138 ? -2.58 -13.766 -15.43 1 98.25 138 TRP A N 1
ATOM 1073 C CA . TRP A 1 138 ? -3.586 -13.383 -16.422 1 98.25 138 TRP A CA 1
ATOM 1074 C C . TRP A 1 138 ? -3.031 -13.5 -17.828 1 98.25 138 TRP A C 1
ATOM 1076 O O . TRP A 1 138 ? -3.703 -14.016 -18.734 1 98.25 138 TRP A O 1
ATOM 1086 N N . GLU A 1 139 ? -1.804 -13.102 -18.094 1 97.38 139 GLU A N 1
ATOM 1087 C CA . GLU A 1 139 ? -1.167 -13.117 -19.406 1 97.38 139 GLU A CA 1
ATOM 1088 C C . GLU A 1 139 ? -0.856 -14.547 -19.844 1 97.38 139 GLU A C 1
ATOM 1090 O O . GLU A 1 139 ? -0.675 -14.805 -21.031 1 97.38 139 GLU A O 1
ATOM 1095 N N . LEU A 1 140 ? -0.823 -15.469 -18.828 1 98 140 LEU A N 1
ATOM 1096 C CA . LEU A 1 140 ? -0.467 -16.844 -19.125 1 98 140 LEU A CA 1
ATOM 1097 C C . LEU A 1 140 ? -1.689 -17.766 -19.031 1 98 140 LEU A C 1
ATOM 1099 O O . LEU A 1 140 ? -1.572 -18.984 -19.172 1 98 140 LEU A O 1
ATOM 1103 N N . ARG A 1 141 ? -2.869 -17.172 -18.859 1 98.5 141 ARG A N 1
ATOM 1104 C CA . ARG A 1 141 ? -4.074 -17.953 -18.594 1 98.5 141 ARG A CA 1
ATOM 1105 C C . ARG A 1 141 ? -4.348 -18.922 -19.75 1 98.5 141 ARG A C 1
ATOM 1107 O O . ARG A 1 141 ? -4.156 -18.578 -20.922 1 98.5 141 ARG A O 1
ATOM 1114 N N . ASP A 1 142 ? -4.723 -20.156 -19.422 1 98.44 142 ASP A N 1
ATOM 1115 C CA . ASP A 1 142 ? -5.191 -21.203 -20.312 1 98.44 142 ASP A CA 1
ATOM 1116 C C . ASP A 1 142 ? -4.055 -21.75 -21.172 1 98.44 142 ASP A C 1
ATOM 1118 O O . ASP A 1 142 ? -4.293 -22.438 -22.172 1 98.44 142 ASP A O 1
ATOM 1122 N N . LYS A 1 143 ? -2.805 -21.453 -20.828 1 98.5 143 LYS A N 1
ATOM 1123 C CA . LYS A 1 143 ? -1.655 -21.953 -21.578 1 98.5 143 LYS A CA 1
ATOM 1124 C C . LYS A 1 143 ? -1.096 -23.219 -20.938 1 98.5 143 LYS A C 1
ATOM 1126 O O . LYS A 1 143 ? -1.489 -23.594 -19.828 1 98.5 143 LYS A O 1
ATOM 1131 N N . GLN A 1 144 ? -0.272 -23.922 -21.734 1 98.75 144 GLN A N 1
ATOM 1132 C CA . GLN A 1 144 ? 0.511 -25.031 -21.203 1 98.75 144 GLN A CA 1
ATOM 1133 C C . GLN A 1 144 ? 1.717 -24.531 -20.422 1 98.75 144 GLN A C 1
ATOM 1135 O O . GLN A 1 144 ? 2.641 -23.953 -20.984 1 98.75 144 GLN A O 1
ATOM 1140 N N . LEU A 1 145 ? 1.649 -24.828 -19.062 1 98.88 145 LEU A N 1
ATOM 1141 C CA . LEU A 1 145 ? 2.631 -24.188 -18.188 1 98.88 145 LEU A CA 1
ATOM 1142 C C . LEU A 1 145 ? 3.436 -25.219 -17.422 1 98.88 145 LEU A C 1
ATOM 1144 O O . LEU A 1 145 ? 3.168 -26.422 -17.531 1 98.88 145 LEU A O 1
ATOM 1148 N N . ILE A 1 146 ? 4.473 -24.766 -16.766 1 98.88 146 ILE A N 1
ATOM 1149 C CA . ILE A 1 146 ? 5.223 -25.578 -15.812 1 98.88 146 ILE A CA 1
ATOM 1150 C C . ILE A 1 146 ? 5.355 -24.812 -14.492 1 98.88 146 ILE A C 1
ATOM 1152 O O . ILE A 1 146 ? 5.281 -23.594 -14.469 1 98.88 146 ILE A O 1
ATOM 1156 N N . ILE A 1 147 ? 5.434 -25.547 -13.445 1 98.88 147 ILE A N 1
ATOM 1157 C CA . ILE A 1 147 ? 5.879 -25.047 -12.148 1 98.88 147 ILE A CA 1
ATOM 1158 C C . ILE A 1 147 ? 7.223 -25.672 -11.781 1 98.88 147 ILE A C 1
ATOM 1160 O O . ILE A 1 147 ? 7.363 -26.891 -11.789 1 98.88 147 ILE A O 1
ATOM 1164 N N . ILE A 1 148 ? 8.195 -24.844 -11.562 1 98.88 148 ILE A N 1
ATOM 1165 C CA . ILE A 1 148 ? 9.461 -25.344 -11.031 1 98.88 148 ILE A CA 1
ATOM 1166 C C . ILE A 1 148 ? 9.555 -25.016 -9.539 1 98.88 148 ILE A C 1
ATOM 1168 O O . ILE A 1 148 ? 9.68 -23.859 -9.156 1 98.88 148 ILE A O 1
ATOM 1172 N N . ALA A 1 149 ? 9.438 -26 -8.68 1 98.56 149 ALA A N 1
ATOM 1173 C CA . ALA A 1 149 ? 9.484 -25.875 -7.23 1 98.56 149 ALA A CA 1
ATOM 1174 C C . ALA A 1 149 ? 10.125 -27.109 -6.59 1 98.56 149 ALA A C 1
ATOM 1176 O O . ALA A 1 149 ? 9.633 -28.219 -6.762 1 98.56 149 ALA A O 1
ATOM 1177 N N . GLU A 1 150 ? 11.117 -26.891 -5.797 1 98.19 150 GLU A N 1
ATOM 1178 C CA . GLU A 1 150 ? 11.891 -28 -5.262 1 98.19 150 GLU A CA 1
ATOM 1179 C C . GLU A 1 150 ? 11.281 -28.531 -3.971 1 98.19 150 GLU A C 1
ATOM 1181 O O . GLU A 1 150 ? 11.5 -29.688 -3.604 1 98.19 150 GLU A O 1
ATOM 1186 N N . LYS A 1 151 ? 10.586 -27.688 -3.289 1 98 151 LYS A N 1
ATOM 1187 C CA . LYS A 1 151 ? 9.938 -28.094 -2.041 1 98 151 LYS A CA 1
ATOM 1188 C C . LYS A 1 151 ? 8.453 -28.391 -2.26 1 98 151 LYS A C 1
ATOM 1190 O O . LYS A 1 151 ? 7.75 -27.609 -2.898 1 98 151 LYS A O 1
ATOM 1195 N N . GLU A 1 152 ? 7.996 -29.469 -1.687 1 98.44 152 GLU A N 1
ATOM 1196 C CA . GLU A 1 152 ? 6.629 -29.953 -1.863 1 98.44 152 GLU A CA 1
ATOM 1197 C C . GLU A 1 152 ? 5.613 -28.891 -1.46 1 98.44 152 GLU A C 1
ATOM 1199 O O . GLU A 1 152 ? 4.656 -28.625 -2.191 1 98.44 152 GLU A O 1
ATOM 1204 N N . GLU A 1 153 ? 5.891 -28.25 -0.342 1 97.62 153 GLU A N 1
ATOM 1205 C CA . GLU A 1 153 ? 4.953 -27.266 0.168 1 97.62 153 GLU A CA 1
ATOM 1206 C C . GLU A 1 153 ? 4.793 -26.109 -0.81 1 97.62 153 GLU A C 1
ATOM 1208 O O . GLU A 1 153 ? 3.684 -25.594 -1.005 1 97.62 153 GLU A O 1
ATOM 1213 N N . HIS A 1 154 ? 5.871 -25.719 -1.378 1 97.56 154 HIS A N 1
ATOM 1214 C CA . HIS A 1 154 ? 5.844 -24.625 -2.34 1 97.56 154 HIS A CA 1
ATOM 1215 C C . HIS A 1 154 ? 5.141 -25.047 -3.627 1 97.56 154 HIS A C 1
ATOM 1217 O O . HIS A 1 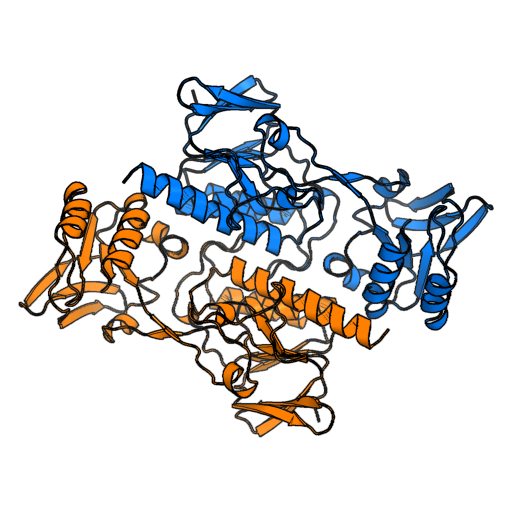154 ? 4.383 -24.266 -4.207 1 97.56 154 HIS A O 1
ATOM 1223 N N . ALA A 1 155 ? 5.398 -26.266 -4.059 1 98.38 155 ALA A N 1
ATOM 1224 C CA . ALA A 1 155 ? 4.781 -26.781 -5.273 1 98.38 155 ALA A CA 1
ATOM 1225 C C . ALA A 1 155 ? 3.264 -26.875 -5.125 1 98.38 155 ALA A C 1
ATOM 1227 O O . ALA A 1 155 ? 2.521 -26.438 -6.008 1 98.38 155 ALA A O 1
ATOM 1228 N N . LEU A 1 156 ? 2.852 -27.391 -3.996 1 98.06 156 LEU A N 1
ATOM 1229 C CA . LEU A 1 156 ? 1.424 -27.547 -3.742 1 98.06 156 LEU A CA 1
ATOM 1230 C C . LEU A 1 156 ? 0.736 -26.188 -3.668 1 98.06 156 LEU A C 1
ATOM 1232 O O . LEU A 1 156 ? -0.328 -25.984 -4.258 1 98.06 156 LEU A O 1
ATOM 1236 N N . HIS A 1 157 ? 1.361 -25.281 -2.988 1 97.25 157 HIS A N 1
ATOM 1237 C CA . HIS A 1 157 ? 0.798 -23.938 -2.867 1 97.25 157 HIS A CA 1
ATOM 1238 C C . HIS A 1 157 ? 0.652 -23.281 -4.234 1 97.25 157 HIS A C 1
ATOM 1240 O O . HIS A 1 157 ? -0.425 -22.781 -4.578 1 97.25 157 HIS A O 1
ATOM 1246 N N . MET A 1 158 ? 1.707 -23.344 -5.004 1 97.88 158 MET A N 1
ATOM 1247 C CA . MET A 1 158 ? 1.707 -22.719 -6.32 1 97.88 158 MET A CA 1
ATOM 1248 C C . MET A 1 158 ? 0.69 -23.375 -7.242 1 97.88 158 MET A C 1
ATOM 1250 O O . MET A 1 158 ? -0.03 -22.703 -7.973 1 97.88 158 MET A O 1
ATOM 1254 N N . ALA A 1 159 ? 0.625 -24.656 -7.172 1 98.5 159 ALA A N 1
ATOM 1255 C CA . ALA A 1 159 ? -0.296 -25.391 -8.031 1 98.5 159 ALA A CA 1
ATOM 1256 C C . ALA A 1 159 ? -1.745 -25.031 -7.719 1 98.5 159 ALA A C 1
ATOM 1258 O O . ALA A 1 159 ? -2.545 -24.797 -8.625 1 98.5 159 ALA A O 1
ATOM 1259 N N . LYS A 1 160 ? -2.053 -24.953 -6.469 1 97.56 160 LYS A N 1
ATOM 1260 C CA . LYS A 1 160 ? -3.412 -24.609 -6.059 1 97.56 160 LYS A CA 1
ATOM 1261 C C . LYS A 1 160 ? -3.803 -23.219 -6.543 1 97.56 160 LYS A C 1
ATOM 1263 O O . LYS A 1 160 ? -4.926 -23.016 -7.008 1 97.56 160 LYS A O 1
ATOM 1268 N N . LEU A 1 161 ? -2.891 -22.344 -6.465 1 97.06 161 LEU A N 1
ATOM 1269 C CA . LEU A 1 161 ? -3.148 -20.984 -6.922 1 97.06 161 LEU A CA 1
ATOM 1270 C C . LEU A 1 161 ? -3.279 -20.938 -8.445 1 97.06 161 LEU A C 1
ATOM 1272 O O . LEU A 1 161 ? -4.262 -20.422 -8.969 1 97.06 161 LEU A O 1
ATOM 1276 N N . LEU A 1 162 ? -2.361 -21.578 -9.102 1 98.19 162 LEU A N 1
ATOM 1277 C CA . LEU A 1 162 ? -2.254 -21.484 -10.547 1 98.19 162 LEU A CA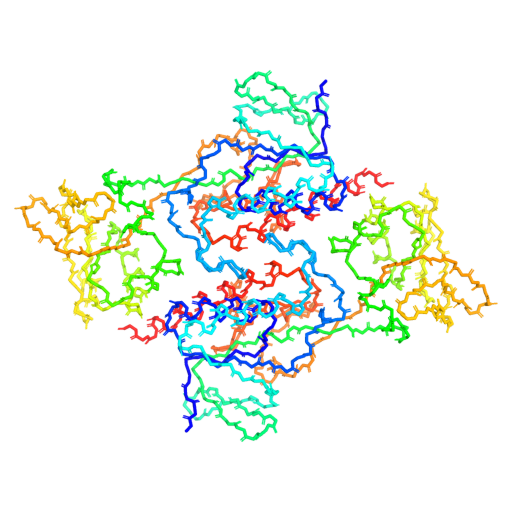 1
ATOM 1278 C C . LEU A 1 162 ? -3.445 -22.156 -11.227 1 98.19 162 LEU A C 1
ATOM 1280 O O . LEU A 1 162 ? -3.822 -21.781 -12.344 1 98.19 162 LEU A O 1
ATOM 1284 N N . TYR A 1 163 ? -4.027 -23.062 -10.523 1 98.25 163 TYR A N 1
ATOM 1285 C CA . TYR A 1 163 ? -5.105 -23.875 -11.078 1 98.25 163 TYR A CA 1
ATOM 1286 C C . TYR A 1 163 ? -6.273 -23 -11.523 1 98.25 163 TYR A C 1
ATOM 1288 O O . TYR A 1 163 ? -7.027 -23.375 -12.422 1 98.25 163 TYR A O 1
ATOM 1296 N N . ASN A 1 164 ? -6.395 -21.812 -10.938 1 97.31 164 ASN A N 1
ATOM 1297 C CA . ASN A 1 164 ? -7.473 -20.906 -11.312 1 97.31 164 ASN A CA 1
ATOM 1298 C C . ASN A 1 164 ? -7.176 -20.203 -12.625 1 97.31 164 ASN A C 1
ATOM 1300 O O . ASN A 1 164 ? -8.086 -19.672 -13.273 1 97.31 164 ASN A O 1
ATOM 1304 N N . TRP A 1 165 ? -5.938 -20.188 -13.016 1 98.25 165 TRP A N 1
ATOM 1305 C CA . TRP A 1 165 ? -5.535 -19.516 -14.25 1 98.25 165 TRP A CA 1
ATOM 1306 C C . TRP A 1 165 ? -5.43 -20.5 -15.406 1 98.25 165 TRP A C 1
ATOM 1308 O O . TRP A 1 165 ? -5.82 -20.188 -16.531 1 98.25 165 TRP A O 1
ATOM 1318 N N . SER A 1 166 ? -4.859 -21.625 -15.125 1 98.25 166 SER A N 1
ATOM 1319 C CA . SER A 1 166 ? -4.684 -22.672 -16.125 1 98.25 166 SER A CA 1
ATOM 1320 C C . SER A 1 166 ? -4.742 -24.062 -15.484 1 98.25 166 SER A C 1
ATOM 1322 O O . SER A 1 166 ? -4.223 -24.266 -14.391 1 98.25 166 SER A O 1
ATOM 1324 N N . LYS A 1 167 ? -5.309 -25.031 -16.234 1 97.88 167 LYS A N 1
ATOM 1325 C CA . LYS A 1 167 ? -5.402 -26.406 -15.75 1 97.88 167 LYS A CA 1
ATOM 1326 C C . LYS A 1 167 ? -4.34 -27.297 -16.391 1 97.88 167 LYS A C 1
ATOM 1328 O O . LYS A 1 167 ? -4.188 -28.453 -16.031 1 97.88 167 LYS A O 1
ATOM 1333 N N . ASP A 1 168 ? -3.621 -26.672 -17.297 1 98.44 168 ASP A N 1
ATOM 1334 C CA . ASP A 1 168 ? -2.643 -27.422 -18.078 1 98.44 168 ASP A CA 1
ATOM 1335 C C . ASP A 1 168 ? -1.218 -27.047 -17.672 1 98.44 168 ASP A C 1
ATOM 1337 O O . ASP A 1 168 ? -0.587 -26.188 -18.312 1 98.44 168 ASP A O 1
ATOM 1341 N N . PHE A 1 169 ? -0.752 -27.734 -16.625 1 98.62 169 PHE A N 1
ATOM 1342 C CA . PHE A 1 169 ? 0.638 -27.516 -16.234 1 98.62 169 PHE A CA 1
ATOM 1343 C C . PHE A 1 169 ? 1.226 -28.75 -15.57 1 98.62 169 PHE A C 1
ATOM 1345 O O . PHE A 1 169 ? 0.488 -29.625 -15.109 1 98.62 169 PHE A O 1
ATOM 1352 N N . VAL A 1 170 ? 2.545 -28.812 -15.625 1 98.75 170 VAL A N 1
ATOM 1353 C CA . VAL A 1 170 ? 3.338 -29.875 -15.031 1 98.75 170 VAL A CA 1
ATOM 1354 C C . VAL A 1 170 ? 4.234 -29.312 -13.93 1 98.75 170 VAL A C 1
ATOM 1356 O O . VAL A 1 170 ? 4.777 -28.203 -14.07 1 98.75 170 VAL A O 1
ATOM 1359 N N . VAL A 1 171 ? 4.324 -30.078 -12.805 1 98.88 171 VAL A N 1
ATOM 1360 C CA . VAL A 1 171 ? 5.215 -29.672 -11.727 1 98.88 171 VAL A CA 1
ATOM 1361 C C . VAL A 1 171 ? 6.562 -30.375 -11.875 1 98.88 171 VAL A C 1
ATOM 1363 O O . VAL A 1 171 ? 6.617 -31.609 -11.977 1 98.88 171 VAL A O 1
ATOM 1366 N N . LEU A 1 172 ? 7.613 -29.609 -11.953 1 98.88 172 LEU A N 1
ATOM 1367 C CA . LEU A 1 172 ? 8.992 -30.094 -12 1 98.88 172 LEU A CA 1
ATOM 1368 C C . LEU A 1 172 ? 9.711 -29.797 -10.688 1 98.88 172 LEU A C 1
ATOM 1370 O O . LEU A 1 172 ? 9.906 -28.625 -10.336 1 98.88 172 LEU A O 1
ATOM 1374 N N . SER A 1 173 ? 10.211 -30.844 -9.953 1 98.69 173 SER A N 1
ATOM 1375 C CA . SER A 1 173 ? 10.766 -30.625 -8.625 1 98.69 173 SER A CA 1
ATOM 1376 C C . SER A 1 173 ? 12.273 -30.406 -8.688 1 98.69 173 SER A C 1
ATOM 1378 O O . SER A 1 173 ? 12.898 -30.047 -7.691 1 98.69 173 SER A O 1
ATOM 1380 N N . ASN A 1 174 ? 12.844 -30.672 -9.898 1 98.62 174 ASN A N 1
ATOM 1381 C CA . ASN A 1 174 ? 14.281 -30.531 -10.07 1 98.62 174 ASN A CA 1
ATOM 1382 C C . ASN A 1 174 ? 15.055 -31.344 -9.039 1 98.62 174 ASN A C 1
ATOM 1384 O O . ASN A 1 174 ? 15.977 -30.828 -8.406 1 98.62 174 ASN A O 1
ATOM 1388 N N . GLY A 1 175 ? 14.648 -32.531 -8.828 1 98.38 175 GLY A N 1
ATOM 1389 C CA . GLY A 1 175 ? 15.352 -33.438 -7.922 1 98.38 175 GLY A CA 1
ATOM 1390 C C . GLY A 1 175 ? 14.734 -33.469 -6.535 1 98.38 175 GLY A C 1
ATOM 1391 O O . GLY A 1 175 ? 15.109 -34.312 -5.715 1 98.38 175 GLY A O 1
ATOM 1392 N N . GLY A 1 176 ? 13.852 -32.5 -6.207 1 98 176 GLY A N 1
ATOM 1393 C CA . GLY A 1 176 ? 13.164 -32.531 -4.926 1 98 176 GLY A CA 1
ATOM 1394 C C . GLY A 1 176 ? 12.227 -33.719 -4.785 1 98 176 GLY A C 1
ATOM 1395 O O . GLY A 1 176 ? 11.547 -34.094 -5.742 1 98 176 GLY A O 1
ATOM 1396 N N . GLU A 1 177 ? 12.164 -34.25 -3.604 1 98.19 177 GLU A N 1
ATOM 1397 C CA . GLU A 1 177 ? 11.281 -35.406 -3.336 1 98.19 177 GLU A CA 1
ATOM 1398 C C . GLU A 1 177 ? 9.953 -34.938 -2.736 1 98.19 177 GLU A C 1
ATOM 1400 O O . GLU A 1 177 ? 9.938 -34.094 -1.833 1 98.19 177 GLU A O 1
ATOM 1405 N N . PHE A 1 178 ? 8.914 -35.469 -3.34 1 98.44 178 PHE A N 1
ATOM 1406 C CA . PHE A 1 178 ? 7.57 -35.219 -2.83 1 98.44 178 PHE A CA 1
ATOM 1407 C C . PHE A 1 178 ? 6.977 -36.469 -2.193 1 98.44 178 PHE A C 1
ATOM 1409 O O . PHE A 1 178 ? 7.281 -37.594 -2.607 1 98.44 178 PHE A O 1
ATOM 1416 N N . SER A 1 179 ? 6.215 -36.25 -1.205 1 98.5 179 SER A N 1
ATOM 1417 C CA . SER A 1 179 ? 5.516 -37.344 -0.57 1 98.5 179 SER A CA 1
ATOM 1418 C C . SER A 1 179 ? 4.461 -37.938 -1.499 1 98.5 179 SER A C 1
ATOM 1420 O O . SER A 1 179 ? 3.986 -37.281 -2.416 1 98.5 179 SER A O 1
ATOM 1422 N N . LYS A 1 180 ? 4.078 -39.219 -1.253 1 97.94 180 LYS A N 1
ATOM 1423 C CA . LYS A 1 180 ? 3.006 -39.844 -2.014 1 97.94 180 LYS A CA 1
ATOM 1424 C C . LYS A 1 180 ? 1.697 -39.094 -1.869 1 97.94 180 LYS A C 1
ATOM 1426 O O . LYS A 1 180 ? 0.94 -38.938 -2.832 1 97.94 180 LYS A O 1
ATOM 1431 N N . ARG A 1 181 ? 1.514 -38.594 -0.693 1 97.62 181 ARG A N 1
ATOM 1432 C CA . ARG A 1 181 ? 0.308 -37.812 -0.427 1 97.62 181 ARG A CA 1
ATOM 1433 C C . ARG A 1 181 ? 0.278 -36.562 -1.274 1 97.62 181 ARG A C 1
ATOM 1435 O O . ARG A 1 181 ? -0.744 -36.25 -1.884 1 97.62 181 ARG A O 1
ATOM 1442 N N . GLY A 1 182 ? 1.403 -35.844 -1.283 1 97.56 182 GLY A N 1
ATOM 1443 C CA . GLY A 1 182 ? 1.491 -34.625 -2.088 1 97.56 182 GLY A CA 1
ATOM 1444 C C . GLY A 1 182 ? 1.291 -34.875 -3.57 1 97.56 182 GLY A C 1
ATOM 1445 O O . GLY A 1 182 ? 0.57 -34.125 -4.238 1 97.56 182 GLY A O 1
ATOM 1446 N N . ILE A 1 183 ? 1.862 -35.938 -4.047 1 98.19 183 ILE A N 1
ATOM 1447 C CA . ILE A 1 183 ? 1.745 -36.312 -5.453 1 98.19 183 ILE A CA 1
ATOM 1448 C C . ILE A 1 183 ? 0.292 -36.656 -5.777 1 98.19 183 ILE A C 1
ATOM 1450 O O . ILE A 1 183 ? -0.247 -36.219 -6.789 1 98.19 183 ILE A O 1
ATOM 1454 N N . ARG A 1 184 ? -0.375 -37.375 -4.98 1 97.62 184 ARG A N 1
ATOM 1455 C CA . ARG A 1 184 ? -1.758 -37.781 -5.195 1 97.62 184 ARG A CA 1
ATOM 1456 C C . ARG A 1 184 ? -2.691 -36.562 -5.227 1 97.62 184 ARG A C 1
ATOM 1458 O O . ARG A 1 184 ? -3.66 -36.562 -5.992 1 97.62 184 ARG A O 1
ATOM 1465 N N . GLU A 1 185 ? -2.408 -35.656 -4.367 1 97.12 185 GLU A N 1
ATOM 1466 C CA . GLU A 1 185 ? -3.223 -34.438 -4.332 1 97.12 185 GLU A CA 1
ATOM 1467 C C . GLU A 1 185 ? -3.201 -33.719 -5.676 1 97.12 185 GLU A C 1
ATOM 1469 O O . GLU A 1 185 ? -4.23 -33.25 -6.141 1 97.12 185 GLU A O 1
ATOM 1474 N N . LEU A 1 186 ? -2.074 -33.688 -6.297 1 98.19 186 LEU A N 1
ATOM 1475 C CA . LEU A 1 186 ? -1.919 -33.031 -7.598 1 98.19 186 LEU A CA 1
ATOM 1476 C C . LEU A 1 186 ? -2.502 -33.906 -8.711 1 98.19 186 LEU A C 1
ATOM 1478 O O . LEU A 1 186 ? -3.176 -33.406 -9.609 1 98.19 186 LEU A O 1
ATOM 1482 N N . GLU A 1 187 ? -2.316 -35.188 -8.578 1 97.56 187 GLU A N 1
ATOM 1483 C CA . GLU A 1 187 ? -2.797 -36.125 -9.594 1 97.56 187 GLU A CA 1
ATOM 1484 C C . GLU A 1 187 ? -4.324 -36.125 -9.648 1 97.56 187 GLU A C 1
ATOM 1486 O O . GLU A 1 187 ? -4.906 -36.344 -10.719 1 97.56 187 GLU A O 1
ATOM 1491 N N . LYS A 1 188 ? -4.953 -35.875 -8.531 1 97 188 LYS A N 1
ATOM 1492 C CA . LYS A 1 188 ? -6.41 -35.812 -8.477 1 97 188 LYS A CA 1
ATOM 1493 C C . LYS A 1 188 ? -6.941 -34.719 -9.398 1 97 188 LYS A C 1
ATOM 1495 O O . LYS A 1 188 ? -8.094 -34.75 -9.828 1 97 188 LYS A O 1
ATOM 1500 N N . ARG A 1 189 ? -6.09 -33.75 -9.688 1 97.38 189 ARG A N 1
ATOM 1501 C CA . ARG A 1 189 ? -6.461 -32.656 -10.57 1 97.38 189 ARG A CA 1
ATOM 1502 C C . ARG A 1 189 ? -5.793 -32.812 -11.938 1 97.38 189 ARG A C 1
ATOM 1504 O O . ARG A 1 189 ? -5.66 -31.828 -12.672 1 97.38 189 ARG A O 1
ATOM 1511 N N . ASN A 1 190 ? -5.234 -33.969 -12.195 1 97.81 190 ASN A N 1
ATOM 1512 C CA . ASN A 1 190 ? -4.57 -34.312 -13.445 1 97.81 190 ASN A CA 1
ATOM 1513 C C . ASN A 1 190 ? -3.293 -33.5 -13.648 1 97.81 190 ASN A C 1
ATOM 1515 O O . ASN A 1 190 ? -2.961 -33.125 -14.773 1 97.81 190 ASN A O 1
ATOM 1519 N N . ILE A 1 191 ? -2.67 -33.156 -12.555 1 98.44 191 ILE A N 1
ATOM 1520 C CA . ILE A 1 191 ? -1.395 -32.469 -12.594 1 98.44 191 ILE A CA 1
ATOM 1521 C C . ILE A 1 191 ? -0.247 -33.438 -12.43 1 98.44 191 ILE A C 1
ATOM 1523 O O . ILE A 1 191 ? -0.153 -34.125 -11.414 1 98.44 191 ILE A O 1
ATOM 1527 N N . LEU A 1 192 ? 0.592 -33.5 -13.422 1 98.19 192 LEU A N 1
ATOM 1528 C CA . LEU A 1 192 ? 1.734 -34.406 -13.398 1 98.19 192 LEU A CA 1
ATOM 1529 C C . LEU A 1 192 ? 2.893 -33.781 -12.609 1 98.19 19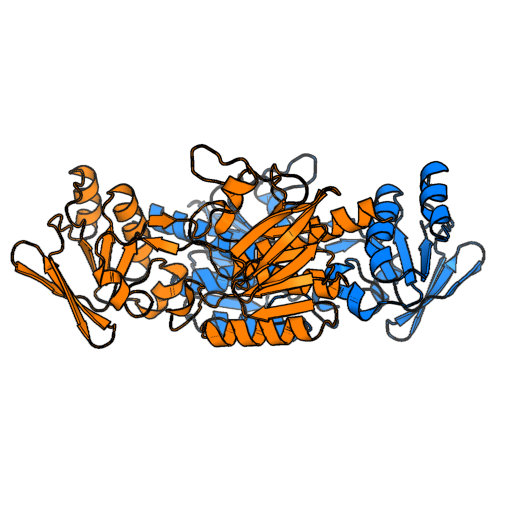2 LEU A C 1
ATOM 1531 O O . LEU A 1 192 ? 3.127 -32.594 -12.672 1 98.19 192 LEU A O 1
ATOM 1535 N N . VAL A 1 193 ? 3.602 -34.688 -11.867 1 98.56 193 VAL A N 1
ATOM 1536 C CA . VAL A 1 193 ? 4.805 -34.281 -11.133 1 98.56 193 VAL A CA 1
ATOM 1537 C C . VAL A 1 193 ? 6.004 -35.062 -11.664 1 98.56 193 VAL A C 1
ATOM 1539 O O . VAL A 1 193 ? 5.957 -36.312 -11.742 1 98.56 193 VAL A O 1
ATOM 1542 N N . LYS A 1 194 ? 6.977 -34.375 -12.133 1 98.62 194 LYS A N 1
ATOM 1543 C CA . LYS A 1 194 ? 8.25 -35 -12.516 1 98.62 194 LYS A CA 1
ATOM 1544 C C . LYS A 1 194 ? 9.367 -34.562 -11.562 1 98.62 194 LYS A C 1
ATOM 1546 O O . LYS A 1 194 ? 9.688 -33.406 -11.453 1 98.62 194 LYS A O 1
ATOM 1551 N N . MET A 1 195 ? 9.992 -35.5 -10.914 1 98.25 195 MET A N 1
ATOM 1552 C CA . MET A 1 195 ? 10.875 -35.188 -9.797 1 98.25 195 MET A CA 1
ATOM 1553 C C . MET A 1 195 ? 12.344 -35.25 -10.219 1 98.25 195 MET A C 1
ATOM 1555 O O . MET A 1 195 ? 13.234 -34.906 -9.445 1 98.25 195 MET A O 1
ATOM 1559 N N . GLU A 1 196 ? 12.617 -35.562 -11.516 1 97.69 196 GLU A N 1
ATOM 1560 C CA . GLU A 1 196 ? 13.992 -35.625 -12.023 1 97.69 196 GLU A CA 1
ATOM 1561 C C . GLU A 1 196 ? 14.625 -34.219 -12.031 1 97.69 196 GLU A C 1
ATOM 1563 O O . GLU A 1 196 ? 13.922 -33.219 -12.172 1 97.69 196 GLU A O 1
ATOM 1568 N N . PRO A 1 197 ? 15.938 -34.219 -11.875 1 98.5 197 PRO A N 1
ATOM 1569 C CA . PRO A 1 197 ? 16.625 -32.938 -12.039 1 98.5 197 PRO A CA 1
ATOM 1570 C C . PRO A 1 197 ? 16.438 -32.312 -13.43 1 98.5 197 PRO A C 1
ATOM 1572 O O . PRO A 1 197 ? 16.266 -33.062 -14.406 1 98.5 197 PRO A O 1
ATOM 1575 N N . ILE A 1 198 ? 16.453 -31.078 -13.445 1 98.69 198 ILE A N 1
ATOM 1576 C CA . ILE A 1 198 ? 16.375 -30.344 -14.711 1 98.69 198 ILE A CA 1
ATOM 1577 C C . ILE A 1 198 ? 17.766 -30.25 -15.328 1 98.69 198 ILE A C 1
ATOM 1579 O O . ILE A 1 198 ? 18.719 -29.812 -14.672 1 98.69 198 ILE A O 1
ATOM 1583 N N . ARG A 1 199 ? 17.844 -30.688 -16.578 1 98 199 ARG A N 1
ATOM 1584 C CA . ARG A 1 199 ? 19.125 -30.641 -17.281 1 98 199 ARG A CA 1
ATOM 1585 C C . ARG A 1 199 ? 19.281 -29.312 -18.031 1 98 199 ARG A C 1
ATOM 1587 O O . ARG A 1 199 ? 20.359 -28.703 -17.984 1 98 199 ARG A O 1
ATOM 1594 N N . ASN A 1 200 ? 18.203 -28.891 -18.703 1 97.06 200 ASN A N 1
ATOM 1595 C CA . ASN A 1 200 ? 18.281 -27.688 -19.516 1 97.06 200 ASN A CA 1
ATOM 1596 C C . ASN A 1 200 ? 16.906 -27.062 -19.734 1 97.06 200 ASN A C 1
ATOM 1598 O O . ASN A 1 200 ? 15.898 -27.75 -19.719 1 97.06 200 ASN A O 1
ATOM 1602 N N . LEU A 1 201 ? 16.953 -25.734 -19.812 1 98.69 201 LEU A N 1
ATOM 1603 C CA . LEU A 1 201 ? 15.805 -25.016 -20.359 1 98.69 201 LEU A CA 1
ATOM 1604 C C . LEU A 1 201 ? 16.031 -24.641 -21.812 1 98.69 201 LEU A C 1
ATOM 1606 O O . LEU A 1 201 ? 17.109 -24.188 -22.172 1 98.69 201 LEU A O 1
ATOM 1610 N N . ILE A 1 202 ? 15.062 -24.906 -22.609 1 98.56 202 ILE A N 1
ATOM 1611 C CA . ILE A 1 202 ? 15.188 -24.688 -24.047 1 98.56 202 ILE A CA 1
ATOM 1612 C C . ILE A 1 202 ? 14.148 -23.672 -24.5 1 98.56 202 ILE A C 1
ATOM 1614 O O . ILE A 1 202 ? 12.961 -23.812 -24.203 1 98.56 202 ILE A O 1
ATOM 1618 N N . GLY A 1 203 ? 14.562 -22.688 -25.188 1 98.06 203 GLY A N 1
ATOM 1619 C CA . GLY A 1 203 ? 13.711 -21.641 -25.719 1 98.06 203 GLY A CA 1
ATOM 1620 C C . GLY A 1 203 ? 14.461 -20.609 -26.547 1 98.06 203 GLY A C 1
ATOM 1621 O O . GLY A 1 203 ? 15.617 -20.828 -26.922 1 98.06 203 GLY A O 1
ATOM 1622 N N . ASP A 1 204 ? 13.766 -19.547 -26.906 1 96.88 204 ASP A N 1
ATOM 1623 C CA . ASP A 1 204 ? 14.336 -18.5 -27.75 1 96.88 204 ASP A CA 1
ATOM 1624 C C . ASP A 1 204 ? 14 -17.109 -27.203 1 96.88 204 ASP A C 1
ATOM 1626 O O . ASP A 1 204 ? 12.859 -16.859 -26.812 1 96.88 204 ASP A O 1
ATOM 1630 N N . ARG A 1 205 ? 14.977 -16.281 -27.203 1 95.75 205 ARG A N 1
ATOM 1631 C CA . ARG A 1 205 ? 14.836 -14.867 -26.859 1 95.75 205 ARG A CA 1
ATOM 1632 C C . ARG A 1 205 ? 14.008 -14.688 -25.594 1 95.75 205 ARG A C 1
ATOM 1634 O O . ARG A 1 205 ? 13.094 -13.867 -25.562 1 95.75 205 ARG A O 1
ATOM 1641 N N . GLY A 1 206 ? 14.211 -15.641 -24.625 1 97 206 GLY A N 1
ATOM 1642 C CA . GLY A 1 206 ? 13.594 -15.492 -23.328 1 97 206 GLY A CA 1
ATOM 1643 C C . GLY A 1 206 ? 12.25 -16.188 -23.219 1 97 206 GLY A C 1
ATOM 1644 O O . GLY A 1 206 ? 11.602 -16.156 -22.172 1 97 206 GLY 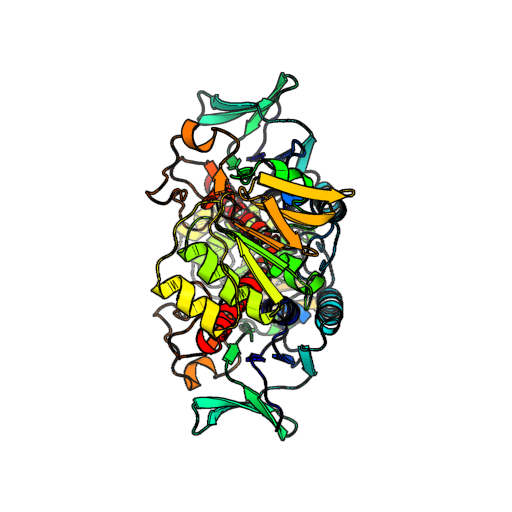A O 1
ATOM 1645 N N . TYR A 1 207 ? 11.891 -16.781 -24.281 1 98.12 207 TYR A N 1
ATOM 1646 C CA . TYR A 1 207 ? 10.625 -17.5 -24.281 1 98.12 207 TYR A CA 1
ATOM 1647 C C . TYR A 1 207 ? 10.859 -19 -24.266 1 98.12 207 TYR A C 1
ATOM 1649 O O . TYR A 1 207 ? 11.398 -19.562 -25.234 1 98.12 207 TYR A O 1
ATOM 1657 N N . ILE A 1 208 ? 10.414 -19.594 -23.203 1 98.62 208 ILE A N 1
ATOM 1658 C CA . ILE A 1 208 ? 10.68 -21 -22.984 1 98.62 208 ILE A CA 1
ATOM 1659 C C . ILE A 1 208 ? 9.773 -21.859 -23.859 1 98.62 208 ILE A C 1
ATOM 1661 O O . ILE A 1 208 ? 8.609 -21.516 -24.078 1 98.62 208 ILE A O 1
ATOM 1665 N N . GLU A 1 209 ? 10.297 -23 -24.297 1 98.69 209 GLU A N 1
ATOM 1666 C CA . GLU A 1 209 ? 9.523 -23.922 -25.125 1 98.69 209 GLU A CA 1
ATOM 1667 C C . GLU A 1 209 ? 9.523 -25.328 -24.531 1 98.69 209 GLU A C 1
ATOM 1669 O O . GLU A 1 209 ? 8.555 -26.078 -24.703 1 98.69 209 GLU A O 1
ATOM 1674 N N . GLN A 1 210 ? 10.656 -25.625 -23.891 1 98.75 210 GLN A N 1
ATOM 1675 C CA . GLN A 1 210 ? 10.781 -26.953 -23.328 1 98.75 210 GLN A CA 1
ATOM 1676 C C . GLN A 1 210 ? 11.703 -26.969 -22.125 1 98.75 210 GLN A C 1
ATOM 1678 O O . GLN A 1 210 ? 12.578 -26.109 -22 1 98.75 210 GLN A O 1
ATOM 1683 N N . VAL A 1 211 ? 11.5 -27.906 -21.266 1 98.81 211 VAL A N 1
ATOM 1684 C CA . VAL A 1 211 ? 12.43 -28.234 -20.188 1 98.81 211 VAL A CA 1
ATOM 1685 C C . VAL A 1 211 ? 12.953 -29.656 -20.375 1 98.81 211 VAL A C 1
ATOM 1687 O O . VAL A 1 211 ? 12.172 -30.609 -20.5 1 98.81 211 VAL A O 1
ATOM 1690 N N . GLU A 1 212 ? 14.258 -29.75 -20.453 1 98.81 212 GLU A N 1
ATOM 1691 C CA . GLU A 1 212 ? 14.891 -31.062 -20.562 1 98.81 212 GLU A CA 1
ATOM 1692 C C . GLU A 1 212 ? 15.273 -31.609 -19.188 1 98.81 212 GLU A C 1
ATOM 1694 O O . GLU A 1 212 ? 15.953 -30.922 -18.406 1 98.81 212 GLU A O 1
ATOM 1699 N N . LEU A 1 213 ? 14.828 -32.812 -18.953 1 98.56 213 LEU A N 1
ATOM 1700 C CA . LEU A 1 213 ? 15.141 -33.469 -17.672 1 98.56 213 LEU A CA 1
ATOM 1701 C C . LEU A 1 213 ? 16.406 -34.312 -17.797 1 98.56 213 LEU A C 1
ATOM 1703 O O . LEU A 1 213 ? 16.953 -34.469 -18.891 1 98.56 213 LEU A O 1
ATOM 1707 N N . ALA A 1 214 ? 16.875 -34.781 -16.688 1 98.25 214 ALA A N 1
ATOM 1708 C CA . ALA A 1 214 ? 18.109 -35.531 -16.625 1 98.25 214 ALA A CA 1
ATOM 1709 C C . ALA A 1 214 ? 18.031 -36.781 -17.5 1 98.25 214 ALA A C 1
ATOM 1711 O O . ALA A 1 214 ? 19.016 -37.219 -18.078 1 98.25 214 ALA A O 1
ATOM 1712 N N . SER A 1 215 ? 16.891 -37.375 -17.641 1 97.94 215 SER A N 1
ATOM 1713 C CA . SER A 1 215 ? 16.672 -38.594 -18.422 1 97.94 215 SER A CA 1
ATOM 1714 C C . SER A 1 215 ? 16.719 -38.312 -19.922 1 97.94 215 SER A C 1
ATOM 1716 O O . SER A 1 215 ? 16.797 -39.25 -20.734 1 97.94 215 SER A O 1
ATOM 1718 N N . GLY A 1 216 ? 16.578 -37.062 -20.234 1 97.94 216 GLY A N 1
ATOM 1719 C CA . GLY A 1 216 ? 16.469 -36.688 -21.625 1 97.94 216 GLY A CA 1
ATOM 1720 C C . GLY A 1 216 ? 15.039 -36.375 -22.062 1 97.94 216 GLY A C 1
ATOM 1721 O O . GLY A 1 216 ? 14.812 -35.875 -23.156 1 97.94 216 GLY A O 1
ATOM 1722 N N . GLU A 1 217 ? 14.141 -36.656 -21.172 1 98.31 217 GLU A N 1
ATOM 1723 C CA . GLU A 1 217 ? 12.75 -36.312 -21.469 1 98.31 217 GLU A CA 1
ATOM 1724 C C . GLU A 1 217 ? 12.578 -34.812 -21.609 1 98.31 217 GLU A C 1
ATOM 1726 O O . GLU A 1 217 ? 13.156 -34.031 -20.844 1 98.31 217 GLU A O 1
ATOM 1731 N N . LYS A 1 218 ? 11.812 -34.438 -22.562 1 98.56 218 LYS A N 1
ATOM 1732 C CA . LYS A 1 218 ? 11.508 -33.031 -22.781 1 98.56 218 LYS A CA 1
ATOM 1733 C C . LYS A 1 218 ? 10.047 -32.719 -22.469 1 98.56 218 LYS A C 1
ATOM 1735 O O . LYS A 1 218 ? 9.148 -33.438 -22.922 1 98.56 218 LYS A O 1
ATOM 1740 N N . VAL A 1 219 ? 9.82 -31.719 -21.641 1 98.62 219 VAL A N 1
ATOM 1741 C CA . VAL A 1 219 ? 8.492 -31.25 -21.266 1 98.62 219 VAL A CA 1
ATOM 1742 C C . VAL A 1 219 ? 8.18 -29.953 -22.016 1 98.62 219 VAL A C 1
ATOM 1744 O O . VAL A 1 219 ? 8.875 -28.953 -21.828 1 98.62 219 VAL A O 1
ATOM 1747 N N . ASN A 1 220 ? 7.152 -29.969 -22.875 1 98.62 220 ASN A N 1
ATOM 1748 C CA . ASN A 1 220 ? 6.742 -28.766 -23.594 1 98.62 220 ASN A CA 1
ATOM 1749 C C . ASN A 1 220 ? 6.004 -27.781 -22.688 1 98.62 220 ASN A C 1
ATOM 1751 O O . ASN A 1 220 ? 5.238 -28.203 -21.812 1 98.62 220 ASN A O 1
ATOM 1755 N N . CYS A 1 221 ? 6.242 -26.531 -22.875 1 98.5 221 CYS A N 1
ATOM 1756 C CA . CYS A 1 221 ? 5.523 -25.5 -22.156 1 98.5 221 CYS A CA 1
ATOM 1757 C C . CYS A 1 221 ? 5.629 -24.156 -22.875 1 98.5 221 CYS A C 1
ATOM 1759 O O . CYS A 1 221 ? 6.531 -23.953 -23.688 1 98.5 221 CYS A O 1
ATOM 1761 N N . SER A 1 222 ? 4.715 -23.25 -22.594 1 98.25 222 SER A N 1
ATOM 1762 C CA . SER A 1 222 ? 4.727 -21.906 -23.172 1 98.25 222 SER A CA 1
ATOM 1763 C C . SER A 1 222 ? 5.07 -20.859 -22.125 1 98.25 222 SER A C 1
ATOM 1765 O O . SER A 1 222 ? 5.082 -19.656 -22.438 1 98.25 222 SER A O 1
ATOM 1767 N N . GLY A 1 223 ? 5.352 -21.25 -20.938 1 98.5 223 GLY A N 1
ATOM 1768 C CA . GLY A 1 223 ? 5.688 -20.422 -19.797 1 98.5 223 GLY A CA 1
ATOM 1769 C C . GLY A 1 223 ? 5.539 -21.141 -18.469 1 98.5 223 GLY A C 1
ATOM 1770 O O . GLY A 1 223 ? 5.398 -22.359 -18.438 1 98.5 223 GLY A O 1
ATOM 1771 N N . GLY A 1 224 ? 5.727 -20.391 -17.484 1 98.62 224 GLY A N 1
ATOM 1772 C CA . GLY A 1 224 ? 5.535 -21.047 -16.203 1 98.62 224 GLY A CA 1
ATOM 1773 C C . GLY A 1 224 ? 5.941 -20.203 -15.023 1 98.62 224 GLY A C 1
ATOM 1774 O O . GLY A 1 224 ? 6.133 -18.984 -15.156 1 98.62 224 GLY A O 1
ATOM 1775 N N . PHE A 1 225 ? 5.891 -20.812 -13.852 1 98.69 225 PHE A N 1
ATOM 1776 C CA . PHE A 1 225 ? 6.199 -20.172 -12.586 1 98.69 225 PHE A CA 1
ATOM 1777 C C . PHE A 1 225 ? 7.301 -20.922 -11.844 1 98.69 225 PHE A C 1
ATOM 1779 O O . PHE A 1 225 ? 7.332 -22.156 -11.859 1 98.69 225 PHE A O 1
ATOM 1786 N N . VAL A 1 226 ? 8.203 -20.156 -11.305 1 98.31 226 VAL A N 1
ATOM 1787 C CA . VAL A 1 226 ? 9.32 -20.688 -10.539 1 98.31 226 VAL A CA 1
ATOM 1788 C C . VAL A 1 226 ? 9.266 -20.172 -9.102 1 98.31 226 VAL A C 1
ATOM 1790 O O . VAL A 1 226 ? 8.812 -19.062 -8.852 1 98.31 226 VAL A O 1
ATOM 1793 N N . VAL A 1 227 ? 9.633 -21.016 -8.156 1 97.38 227 VAL A N 1
ATOM 1794 C CA . VAL A 1 227 ? 9.758 -20.609 -6.762 1 97.38 227 VAL A CA 1
ATOM 1795 C C . VAL A 1 227 ? 11.227 -20.391 -6.41 1 97.38 227 VAL A C 1
ATOM 1797 O O . VAL A 1 227 ? 11.922 -21.328 -6.031 1 97.38 227 VAL A O 1
ATOM 1800 N N . PRO A 1 228 ? 11.664 -19.172 -6.516 1 95.81 228 PRO A N 1
ATOM 1801 C CA . PRO A 1 228 ? 13.062 -18.891 -6.164 1 95.81 228 PRO A CA 1
ATOM 1802 C C . PRO A 1 228 ? 13.266 -18.703 -4.664 1 95.81 228 PRO A C 1
ATOM 1804 O O . PRO A 1 228 ? 12.312 -18.766 -3.893 1 95.81 228 PRO A O 1
ATOM 1807 N N . THR A 1 229 ? 14.477 -18.688 -4.273 1 94.75 229 THR A N 1
ATOM 1808 C CA . THR A 1 229 ? 14.844 -18.125 -2.982 1 94.75 229 THR A CA 1
ATOM 1809 C C . THR A 1 229 ? 15.32 -16.672 -3.143 1 94.75 229 THR A C 1
ATOM 1811 O O . THR A 1 229 ? 15.547 -16.219 -4.262 1 94.75 229 THR A O 1
ATOM 1814 N N . PHE A 1 230 ? 15.367 -15.953 -2.01 1 95.12 230 PHE A N 1
ATOM 1815 C CA . PHE A 1 230 ? 15.695 -14.539 -2.072 1 95.12 230 PHE A CA 1
ATOM 1816 C C . PHE A 1 230 ? 16.797 -14.188 -1.074 1 95.12 230 PHE A C 1
ATOM 1818 O O . PHE A 1 230 ? 16.969 -14.883 -0.072 1 95.12 230 PHE A O 1
ATOM 1825 N N . TYR A 1 231 ? 17.531 -13.195 -1.398 1 95.06 231 TYR A N 1
ATOM 1826 C CA . TYR A 1 231 ? 18.578 -12.711 -0.5 1 95.06 231 TYR A CA 1
ATOM 1827 C C . TYR A 1 231 ? 18.688 -11.195 -0.559 1 95.06 231 TYR A C 1
ATOM 1829 O O . TYR A 1 231 ? 18.234 -10.57 -1.523 1 95.06 231 TYR A O 1
ATOM 1837 N N . ARG A 1 232 ? 19.203 -10.555 0.54 1 95.38 232 ARG A N 1
ATOM 1838 C CA . ARG A 1 232 ? 19.5 -9.133 0.591 1 95.38 232 ARG A CA 1
ATOM 1839 C C . ARG A 1 232 ? 20.844 -8.828 -0.077 1 95.38 232 ARG A C 1
ATOM 1841 O O . ARG A 1 232 ? 21.859 -9.414 0.271 1 95.38 232 ARG A O 1
ATOM 1848 N N . PRO A 1 233 ? 20.844 -7.844 -0.968 1 93.38 233 PRO A N 1
ATOM 1849 C CA . PRO A 1 233 ? 22.047 -7.68 -1.797 1 93.38 233 PRO A CA 1
ATOM 1850 C C . PRO A 1 233 ? 23.109 -6.828 -1.124 1 93.38 233 PRO A C 1
ATOM 1852 O O . PRO A 1 233 ? 24.156 -6.562 -1.719 1 93.38 233 PRO A O 1
ATOM 1855 N N . ASN A 1 234 ? 22.891 -6.297 0.053 1 92.81 234 ASN A N 1
ATOM 1856 C CA . ASN A 1 234 ? 23.875 -5.469 0.745 1 92.81 234 ASN A CA 1
ATOM 1857 C C . ASN A 1 234 ? 23.922 -5.793 2.236 1 92.81 234 ASN A C 1
ATOM 1859 O O . ASN A 1 234 ? 23 -6.395 2.779 1 92.81 234 ASN A O 1
ATOM 1863 N N . PRO A 1 235 ? 25.047 -5.418 2.85 1 95 235 PRO A N 1
ATOM 1864 C CA . PRO A 1 235 ? 25.25 -5.797 4.246 1 95 235 PRO A CA 1
ATOM 1865 C C . PRO A 1 235 ? 24.734 -4.754 5.23 1 95 235 PRO A C 1
ATOM 1867 O O . PRO A 1 235 ? 25.031 -4.82 6.426 1 95 235 PRO A O 1
ATOM 1870 N N . PHE A 1 236 ? 23.984 -3.818 4.883 1 97 236 PHE A N 1
ATOM 1871 C CA . PHE A 1 236 ? 23.75 -2.613 5.668 1 97 236 PHE A CA 1
ATOM 1872 C C . PHE A 1 236 ? 22.969 -2.939 6.941 1 97 236 PHE A C 1
ATOM 1874 O O . PHE A 1 236 ? 23.266 -2.391 8.008 1 97 236 PHE A O 1
ATOM 1881 N N . LEU A 1 237 ? 22.016 -3.822 6.816 1 96.31 237 LEU A N 1
ATOM 1882 C CA . LEU A 1 237 ? 21.234 -4.188 7.992 1 96.31 237 LEU A CA 1
ATOM 1883 C C . LEU A 1 237 ? 22.125 -4.809 9.062 1 96.31 237 LEU A C 1
ATOM 1885 O O . LEU A 1 237 ? 22 -4.5 10.25 1 96.31 237 LEU A O 1
ATOM 1889 N N . VAL A 1 238 ? 23 -5.66 8.602 1 94.12 238 VAL A N 1
ATOM 1890 C CA . VAL A 1 238 ? 23.922 -6.352 9.508 1 94.12 238 VAL A CA 1
ATOM 1891 C C . VAL A 1 238 ? 24.922 -5.355 10.078 1 94.12 238 VAL A C 1
ATOM 1893 O O . VAL A 1 238 ? 25.234 -5.391 11.273 1 94.12 238 VAL A O 1
ATOM 1896 N N . GLN A 1 239 ? 25.344 -4.488 9.312 1 95.12 239 GLN A N 1
ATOM 1897 C CA . GLN A 1 239 ? 26.328 -3.482 9.719 1 95.12 239 GLN A CA 1
ATOM 1898 C C . GLN A 1 239 ? 25.781 -2.611 10.844 1 95.12 239 GLN A C 1
ATOM 1900 O O . GLN A 1 239 ? 26.531 -2.215 11.742 1 95.12 239 GLN A O 1
ATOM 1905 N N . PHE A 1 240 ? 24.5 -2.355 10.82 1 96.12 240 PHE A N 1
ATOM 1906 C CA . PHE A 1 240 ? 23.906 -1.497 11.836 1 96.12 240 PHE A CA 1
ATOM 1907 C C . PHE A 1 240 ? 23.281 -2.33 12.945 1 96.12 240 PHE A C 1
ATOM 1909 O O . PHE A 1 240 ? 22.578 -1.795 13.812 1 96.12 240 PHE A O 1
ATOM 1916 N N . ASN A 1 241 ? 23.484 -3.621 12.922 1 95.69 241 ASN A N 1
ATOM 1917 C CA . ASN A 1 241 ? 23 -4.551 13.938 1 95.69 241 ASN A CA 1
ATOM 1918 C C . ASN A 1 241 ? 21.484 -4.457 14.125 1 95.69 241 ASN A C 1
ATOM 1920 O O . ASN A 1 241 ? 21 -4.418 15.258 1 95.69 241 ASN A O 1
ATOM 1924 N N . CYS A 1 242 ? 20.812 -4.312 13.047 1 97.62 242 CYS A N 1
ATOM 1925 C CA . CYS A 1 242 ? 19.359 -4.379 13.125 1 97.62 242 CYS A CA 1
ATOM 1926 C C . CYS A 1 242 ? 18.891 -5.785 13.477 1 97.62 242 CYS A C 1
ATOM 1928 O O . CYS A 1 242 ? 19.375 -6.766 12.914 1 97.62 242 CYS A O 1
ATOM 1930 N N . ASP A 1 243 ? 17.906 -5.859 14.312 1 98.06 243 ASP A N 1
ATOM 1931 C CA . ASP A 1 243 ? 17.406 -7.164 14.758 1 98.06 243 ASP A CA 1
ATOM 1932 C C . ASP A 1 243 ? 16.656 -7.871 13.641 1 98.06 243 ASP A C 1
ATOM 1934 O O . ASP A 1 243 ? 15.797 -7.27 12.984 1 98.06 243 ASP A O 1
ATOM 1938 N N . ILE A 1 244 ? 17.016 -9.109 13.477 1 96.31 244 ILE A N 1
ATOM 1939 C CA . ILE A 1 244 ? 16.359 -10 12.523 1 96.31 244 ILE A CA 1
ATOM 1940 C C . ILE A 1 244 ? 15.883 -11.266 13.242 1 96.31 244 ILE A C 1
ATOM 1942 O O . ILE A 1 244 ? 16.641 -11.867 14.016 1 96.31 244 ILE A O 1
ATOM 1946 N N . ASN A 1 245 ? 14.641 -11.609 12.992 1 95.38 245 ASN A N 1
ATOM 1947 C CA . ASN A 1 245 ? 14.141 -12.773 13.711 1 95.38 245 ASN A CA 1
ATOM 1948 C C . ASN A 1 245 ? 14.57 -14.07 13.047 1 95.38 245 ASN A C 1
ATOM 1950 O O . ASN A 1 245 ? 15.305 -14.055 12.055 1 95.38 245 ASN A O 1
ATOM 1954 N N . GLU A 1 246 ? 14.078 -15.188 13.562 1 93.62 246 GLU A N 1
ATOM 1955 C CA . GLU A 1 246 ? 14.516 -16.5 13.125 1 93.62 246 GLU A CA 1
ATOM 1956 C C . GLU A 1 246 ? 14.023 -16.812 11.711 1 93.62 246 GLU A C 1
ATOM 1958 O O . GLU A 1 246 ? 14.578 -17.672 11.031 1 93.62 246 GLU A O 1
ATOM 1963 N N . HIS A 1 247 ? 13.078 -16.047 11.273 1 90.81 247 HIS A N 1
ATOM 1964 C CA . HIS A 1 247 ? 12.523 -16.266 9.945 1 90.81 247 HIS A CA 1
ATOM 1965 C C . HIS A 1 247 ? 13.133 -15.32 8.922 1 90.81 247 HIS A C 1
ATOM 1967 O O . HIS A 1 247 ? 12.727 -15.297 7.758 1 90.81 247 HIS A O 1
ATOM 1973 N N . GLY A 1 248 ? 14.086 -14.508 9.375 1 92.06 248 GLY A N 1
ATOM 1974 C CA . GLY A 1 248 ? 14.766 -13.602 8.469 1 92.06 248 GLY A CA 1
ATOM 1975 C C . GLY A 1 248 ? 14.062 -12.266 8.32 1 92.06 248 GLY A C 1
ATOM 1976 O O . GLY A 1 248 ? 14.406 -11.469 7.445 1 92.06 248 GLY A O 1
ATOM 1977 N N . GLU A 1 249 ? 13.117 -12.062 9.117 1 94.94 249 GLU A N 1
ATOM 1978 C CA . GLU A 1 249 ? 12.383 -10.797 9.07 1 94.94 249 GLU A CA 1
ATOM 1979 C C . GLU A 1 249 ? 13.031 -9.75 9.961 1 94.94 249 GLU A C 1
ATOM 1981 O O . GLU A 1 249 ? 13.398 -10.031 11.102 1 94.94 249 GLU A O 1
ATOM 1986 N N . VAL A 1 250 ? 13.203 -8.547 9.398 1 97.25 250 VAL A N 1
ATOM 1987 C CA . VAL A 1 250 ? 13.734 -7.441 10.195 1 97.25 250 VAL A CA 1
ATOM 1988 C C . VAL A 1 250 ? 12.695 -7.004 11.227 1 97.25 250 VAL A C 1
ATOM 1990 O O . VAL A 1 250 ? 11.531 -6.793 10.891 1 97.25 250 VAL A O 1
ATOM 1993 N N . ILE A 1 251 ? 13.078 -6.926 12.461 1 97.38 251 ILE A N 1
ATOM 1994 C CA . ILE A 1 251 ? 12.172 -6.5 13.523 1 97.38 251 ILE A CA 1
ATOM 1995 C C . ILE A 1 251 ? 11.984 -4.988 13.469 1 97.38 251 ILE A C 1
ATOM 1997 O O . ILE A 1 251 ? 12.961 -4.234 13.531 1 97.38 251 ILE A O 1
ATOM 2001 N N . THR A 1 252 ? 10.812 -4.531 13.344 1 97.69 252 THR A N 1
ATOM 2002 C CA . THR A 1 252 ? 10.461 -3.115 13.328 1 97.69 252 THR A CA 1
ATOM 2003 C C . THR A 1 252 ? 9.273 -2.85 14.242 1 97.69 252 THR A C 1
ATOM 2005 O O . THR A 1 252 ? 8.719 -3.777 14.836 1 97.69 252 THR A O 1
ATOM 2008 N N . ASP A 1 253 ? 8.828 -1.652 14.367 1 96.88 253 ASP A N 1
ATOM 2009 C CA . ASP A 1 253 ? 7.66 -1.283 15.164 1 96.88 253 ASP A CA 1
ATOM 2010 C C . ASP A 1 253 ? 6.383 -1.36 14.328 1 96.88 253 ASP A C 1
ATOM 2012 O O . ASP A 1 253 ? 5.332 -0.865 14.75 1 96.88 253 ASP A O 1
ATOM 2016 N N . GLY A 1 254 ? 6.465 -1.885 13.164 1 93.81 254 GLY A N 1
ATOM 2017 C CA . GLY A 1 254 ? 5.316 -1.944 12.273 1 93.81 254 GLY A CA 1
ATOM 2018 C C . GLY A 1 254 ? 5.191 -0.725 11.383 1 93.81 254 GLY A C 1
ATOM 2019 O O . GLY A 1 254 ? 4.391 -0.716 10.445 1 93.81 254 GLY A O 1
ATOM 2020 N N . LEU A 1 255 ? 6.066 0.261 11.609 1 96.19 255 LEU A N 1
ATOM 2021 C CA . LEU A 1 255 ? 6.023 1.503 10.844 1 96.19 255 LEU A CA 1
ATOM 2022 C C . LEU A 1 255 ? 7.391 1.813 10.234 1 96.19 255 LEU A C 1
ATOM 2024 O O . LEU A 1 255 ? 7.676 2.963 9.898 1 96.19 255 LEU A O 1
ATOM 2028 N N . GLY A 1 256 ? 8.281 0.817 10.18 1 97.88 256 GLY A N 1
ATOM 2029 C CA . GLY A 1 256 ? 9.539 0.919 9.453 1 97.88 256 GLY A CA 1
ATOM 2030 C C . GLY A 1 256 ? 10.719 1.243 10.344 1 97.88 256 GLY A C 1
ATOM 2031 O O . GLY A 1 256 ? 11.867 1.188 9.906 1 97.88 256 GLY A O 1
ATOM 2032 N N . ARG A 1 257 ? 10.438 1.626 11.664 1 98.62 257 ARG A N 1
ATOM 2033 C CA . ARG A 1 257 ? 11.539 1.863 12.594 1 98.62 257 ARG A CA 1
ATOM 2034 C C . ARG A 1 257 ? 12.211 0.554 12.992 1 98.62 257 ARG A C 1
ATOM 2036 O O . ARG A 1 257 ? 11.547 -0.383 13.438 1 98.62 257 ARG A O 1
ATOM 2043 N N . THR A 1 258 ? 13.555 0.466 12.82 1 98.56 258 THR A N 1
ATOM 2044 C CA . THR A 1 258 ? 14.297 -0.729 13.211 1 98.56 258 THR A CA 1
ATOM 2045 C C . THR A 1 258 ? 14.789 -0.613 14.656 1 98.56 258 THR A C 1
ATOM 2047 O O . THR A 1 258 ? 14.469 0.356 15.344 1 98.56 258 THR A O 1
ATOM 2050 N N . SER A 1 259 ? 15.508 -1.64 15.062 1 98.19 259 SER A N 1
ATOM 2051 C CA . SER A 1 259 ? 16.094 -1.635 16.406 1 98.19 259 SER A CA 1
ATOM 2052 C C . SER A 1 259 ? 17.266 -0.673 16.484 1 98.19 259 SER A C 1
ATOM 2054 O O . SER A 1 259 ? 17.734 -0.34 17.578 1 98.19 259 SER A O 1
ATOM 2056 N N . CYS A 1 260 ? 17.844 -0.32 15.359 1 97.5 260 CYS A N 1
ATOM 2057 C CA . CYS A 1 260 ? 18.891 0.688 15.336 1 97.5 260 CYS A CA 1
ATOM 2058 C C . CYS A 1 260 ? 18.312 2.09 15.211 1 97.5 260 CYS A C 1
ATOM 2060 O O . CYS A 1 260 ? 17.594 2.387 14.25 1 97.5 260 CYS A O 1
ATOM 2062 N N . GLN A 1 261 ? 18.609 2.941 16.125 1 97.19 261 GLN A N 1
ATOM 2063 C CA . GLN A 1 261 ? 18.031 4.285 16.188 1 97.19 261 GLN A CA 1
ATOM 2064 C C . GLN A 1 261 ? 18.281 5.047 14.891 1 97.19 261 GLN A C 1
ATOM 2066 O O . GLN A 1 261 ? 19.406 5.082 14.383 1 97.19 261 GLN A O 1
ATOM 2071 N N . ASN A 1 262 ? 17.219 5.551 14.289 1 98.31 262 ASN A N 1
ATOM 2072 C CA . ASN A 1 262 ? 17.219 6.445 13.133 1 98.31 262 ASN A CA 1
ATOM 2073 C C . ASN A 1 262 ? 17.5 5.684 11.836 1 98.31 262 ASN A C 1
ATOM 2075 O O . ASN A 1 262 ? 17.75 6.297 10.797 1 98.31 262 ASN A O 1
ATOM 2079 N N . VAL A 1 263 ? 17.516 4.309 11.922 1 98.75 263 VAL A N 1
ATOM 2080 C CA . VAL A 1 263 ? 17.531 3.465 10.727 1 98.75 263 VAL A CA 1
ATOM 2081 C C . VAL A 1 263 ? 16.141 2.904 10.461 1 98.75 263 VAL A C 1
ATOM 2083 O O . VAL A 1 263 ? 15.539 2.277 11.328 1 98.75 263 VAL A O 1
ATOM 2086 N N . TYR A 1 264 ? 15.672 3.17 9.297 1 98.88 264 TYR A N 1
ATOM 2087 C CA . TYR A 1 264 ? 14.352 2.717 8.867 1 98.88 264 TYR A CA 1
ATOM 2088 C C . TYR A 1 264 ? 14.469 1.78 7.668 1 98.88 264 TYR A C 1
ATOM 2090 O O . TYR A 1 264 ? 15.445 1.838 6.918 1 98.88 264 TYR A O 1
ATOM 2098 N N . ILE A 1 265 ? 13.438 0.942 7.496 1 98.62 265 ILE A N 1
ATOM 2099 C CA . ILE A 1 265 ? 13.414 0.061 6.332 1 98.62 265 ILE A CA 1
ATOM 2100 C C . ILE A 1 265 ? 12.023 0.076 5.699 1 98.62 265 ILE A C 1
ATOM 2102 O O . ILE A 1 265 ? 11.031 0.354 6.375 1 98.62 265 ILE A O 1
ATOM 2106 N N . ALA A 1 266 ? 11.977 -0.207 4.426 1 97.94 266 ALA A N 1
ATOM 2107 C CA . ALA A 1 266 ? 10.727 -0.302 3.68 1 97.94 266 ALA A CA 1
ATOM 2108 C C . ALA A 1 266 ? 10.852 -1.292 2.525 1 97.94 266 ALA A C 1
ATOM 2110 O O . ALA A 1 266 ? 11.953 -1.589 2.068 1 97.94 266 ALA A O 1
ATOM 2111 N N . GLY A 1 267 ? 9.695 -1.809 2.088 1 96.81 267 GLY A N 1
ATOM 2112 C CA . GLY A 1 267 ? 9.656 -2.691 0.933 1 96.81 267 GLY A CA 1
ATOM 2113 C C . GLY A 1 267 ? 10.102 -4.105 1.248 1 96.81 267 GLY A C 1
ATOM 2114 O O . GLY A 1 267 ? 9.898 -4.594 2.361 1 96.81 267 GLY A O 1
ATOM 2115 N N . GLU A 1 268 ? 10.688 -4.738 0.302 1 96.06 268 GLU A N 1
ATOM 2116 C CA . GLU A 1 268 ? 10.938 -6.176 0.363 1 96.06 268 GLU A CA 1
ATOM 2117 C C . GLU A 1 268 ? 12.141 -6.492 1.256 1 96.06 268 GLU A C 1
ATOM 2119 O O . GLU A 1 268 ? 12.32 -7.633 1.678 1 96.06 268 GLU A O 1
ATOM 2124 N N . LEU A 1 269 ? 12.812 -5.469 1.591 1 95.81 269 LEU A N 1
ATOM 2125 C CA . LEU A 1 269 ? 13.938 -5.648 2.496 1 95.81 269 LEU A CA 1
ATOM 2126 C C . LEU A 1 269 ? 13.477 -6.191 3.844 1 95.81 269 LEU A C 1
ATOM 2128 O O . LEU A 1 269 ? 14.242 -6.859 4.547 1 95.81 269 LEU A O 1
ATOM 2132 N N . LYS A 1 270 ? 12.258 -5.992 4.211 1 93.69 270 LYS A N 1
ATOM 2133 C CA . LYS A 1 270 ? 11.695 -6.309 5.52 1 93.69 270 LYS A CA 1
ATOM 2134 C C . LYS A 1 270 ? 11.633 -7.82 5.742 1 93.69 270 LYS A C 1
ATOM 2136 O O . LYS A 1 270 ? 11.93 -8.305 6.836 1 93.69 270 LYS A O 1
ATOM 2141 N N . ARG A 1 271 ? 11.219 -8.781 4.801 1 88.38 271 ARG A N 1
ATOM 2142 C CA . ARG A 1 271 ? 10.945 -10.188 5.055 1 88.38 271 ARG A CA 1
ATOM 2143 C C . ARG A 1 271 ? 11.633 -11.078 4.027 1 88.38 271 ARG A C 1
ATOM 2145 O O . ARG A 1 271 ? 11.555 -12.305 4.098 1 88.38 271 ARG A O 1
ATOM 2152 N N . ILE A 1 272 ? 12.445 -10.68 3.203 1 87.06 272 ILE A N 1
ATOM 2153 C CA . ILE A 1 272 ? 13.078 -11.445 2.139 1 87.06 272 ILE A CA 1
ATOM 2154 C C . ILE A 1 272 ? 12.023 -12.234 1.367 1 87.06 272 ILE A C 1
ATOM 2156 O O . ILE A 1 272 ? 12.188 -13.438 1.142 1 87.06 272 ILE A O 1
ATOM 2160 N N . SER A 1 273 ? 10.992 -11.688 1.072 1 88.62 273 SER A N 1
ATOM 2161 C CA . SER A 1 273 ? 9.906 -12.234 0.261 1 88.62 273 SER A CA 1
ATOM 2162 C C . SER A 1 273 ? 9.383 -11.203 -0.729 1 88.62 273 SER A C 1
ATOM 2164 O O . SER A 1 273 ? 9.367 -10.008 -0.433 1 88.62 273 SER A O 1
ATOM 2166 N N . PRO A 1 274 ? 9.031 -11.773 -1.816 1 85 274 PRO A N 1
ATOM 2167 C CA . PRO A 1 274 ? 8.523 -10.828 -2.818 1 85 274 PRO A CA 1
ATOM 2168 C C . PRO A 1 274 ? 7.246 -10.125 -2.369 1 85 274 PRO A C 1
ATOM 2170 O O . PRO A 1 274 ? 6.496 -10.656 -1.546 1 85 274 PRO A O 1
ATOM 2173 N N . SER A 1 275 ? 7.145 -8.906 -2.846 1 88.62 275 SER A N 1
ATOM 2174 C CA . SER A 1 275 ? 5.957 -8.094 -2.605 1 88.62 275 SER A CA 1
ATOM 2175 C C . SER A 1 275 ? 5.438 -7.477 -3.9 1 88.62 275 SER A C 1
ATOM 2177 O O . SER A 1 275 ? 6.125 -7.488 -4.922 1 88.62 275 SER A O 1
ATOM 2179 N N . SER A 1 276 ? 4.223 -7.031 -3.838 1 94.06 276 SER A N 1
ATOM 2180 C CA . SER A 1 276 ? 3.674 -6.289 -4.969 1 94.06 276 SER A CA 1
ATOM 2181 C C . SER A 1 276 ? 4.156 -4.844 -4.969 1 94.06 276 SER A C 1
ATOM 2183 O O . SER A 1 276 ? 4.582 -4.324 -3.936 1 94.06 276 SER A O 1
ATOM 2185 N N . LEU A 1 277 ? 4.082 -4.242 -6.152 1 96.44 277 LEU A N 1
ATOM 2186 C CA . LEU A 1 277 ? 4.477 -2.844 -6.293 1 96.44 277 LEU A CA 1
ATOM 2187 C C . LEU A 1 277 ? 3.668 -1.955 -5.352 1 96.44 277 LEU A C 1
ATOM 2189 O O . LEU A 1 277 ? 4.227 -1.075 -4.691 1 96.44 277 LEU A O 1
ATOM 2193 N N . ILE A 1 278 ? 2.383 -2.26 -5.238 1 98.19 278 ILE A N 1
ATOM 2194 C CA . ILE A 1 278 ? 1.484 -1.409 -4.465 1 98.19 278 ILE A CA 1
ATOM 2195 C C . ILE A 1 278 ? 1.796 -1.547 -2.977 1 98.19 278 ILE A C 1
ATOM 2197 O O . ILE A 1 278 ? 1.739 -0.567 -2.23 1 98.19 278 ILE A O 1
ATOM 2201 N N . ASN A 1 279 ? 2.141 -2.748 -2.551 1 97.5 279 ASN A N 1
ATOM 2202 C CA . ASN A 1 279 ? 2.525 -2.953 -1.158 1 97.5 279 ASN A CA 1
ATOM 2203 C C . ASN A 1 279 ? 3.848 -2.262 -0.835 1 97.5 279 ASN A C 1
ATOM 2205 O O . ASN A 1 279 ? 3.996 -1.666 0.233 1 97.5 279 ASN A O 1
ATOM 2209 N N . SER A 1 280 ? 4.766 -2.408 -1.73 1 97.56 280 SER A N 1
ATOM 2210 C CA . SER A 1 280 ? 6.055 -1.748 -1.534 1 97.56 280 SER A CA 1
ATOM 2211 C C . SER A 1 280 ? 5.891 -0.234 -1.447 1 97.56 280 SER A C 1
ATOM 2213 O O . SER A 1 280 ? 6.488 0.411 -0.584 1 97.56 280 SER A O 1
ATOM 2215 N N . ALA A 1 281 ? 5.098 0.319 -2.314 1 98.5 281 ALA A N 1
ATOM 2216 C CA . ALA A 1 281 ? 4.844 1.758 -2.307 1 98.5 281 ALA A CA 1
ATOM 2217 C C . ALA A 1 281 ? 4.16 2.188 -1.011 1 98.5 281 ALA A C 1
ATOM 2219 O O . ALA A 1 281 ? 4.512 3.217 -0.43 1 98.5 281 ALA A O 1
ATOM 2220 N N . ALA A 1 282 ? 3.205 1.395 -0.598 1 98.31 282 ALA A N 1
ATOM 2221 C CA . ALA A 1 282 ? 2.51 1.691 0.651 1 98.31 282 ALA A CA 1
ATOM 2222 C C . ALA A 1 282 ? 3.473 1.666 1.835 1 98.31 282 ALA A C 1
ATOM 2224 O O . ALA A 1 282 ? 3.381 2.504 2.736 1 98.31 282 ALA A O 1
ATOM 2225 N N . ASP A 1 283 ? 4.391 0.71 1.824 1 97.94 283 ASP A N 1
ATOM 2226 C CA . ASP A 1 283 ? 5.418 0.653 2.859 1 97.94 283 ASP A CA 1
ATOM 2227 C C . ASP A 1 283 ? 6.254 1.929 2.871 1 97.94 283 ASP A C 1
ATOM 2229 O O . ASP A 1 283 ? 6.566 2.465 3.938 1 97.94 283 ASP A O 1
ATOM 2233 N N . GLY A 1 284 ? 6.594 2.35 1.676 1 98.62 284 GLY A N 1
ATOM 2234 C CA . GLY A 1 284 ? 7.355 3.582 1.555 1 98.62 284 GLY A CA 1
ATOM 2235 C C . GLY A 1 284 ? 6.645 4.785 2.148 1 98.62 284 GLY A C 1
ATOM 2236 O O . GLY A 1 284 ? 7.254 5.582 2.865 1 98.62 284 GLY A O 1
ATOM 2237 N N . TYR A 1 285 ? 5.391 4.887 1.88 1 98.69 285 TYR A N 1
ATOM 2238 C CA . TYR A 1 285 ? 4.578 5.961 2.432 1 98.69 285 TYR A CA 1
ATOM 2239 C C . TYR A 1 285 ? 4.559 5.91 3.955 1 98.69 285 TYR A C 1
ATOM 2241 O O . TYR A 1 285 ? 4.801 6.918 4.621 1 98.69 285 TYR A O 1
ATOM 2249 N N . LYS A 1 286 ? 4.32 4.77 4.457 1 98 286 LYS A N 1
ATOM 2250 C CA . LYS A 1 286 ? 4.203 4.598 5.902 1 98 286 LYS A CA 1
ATOM 2251 C C . LYS A 1 286 ? 5.5 4.98 6.609 1 98 286 LYS A C 1
ATOM 2253 O O . LYS A 1 286 ? 5.477 5.684 7.621 1 98 286 LYS A O 1
ATOM 2258 N N . VAL A 1 287 ? 6.57 4.512 6.082 1 98.69 287 VAL A N 1
ATOM 2259 C CA . VAL A 1 287 ? 7.848 4.77 6.746 1 98.69 287 VAL A CA 1
ATOM 2260 C C . VAL A 1 287 ? 8.18 6.254 6.664 1 98.69 287 VAL A C 1
ATOM 2262 O O . VAL A 1 287 ? 8.766 6.816 7.594 1 98.69 287 VAL A O 1
ATOM 2265 N N . ALA A 1 288 ? 7.773 6.883 5.574 1 98.81 288 ALA A N 1
ATOM 2266 C CA . ALA A 1 288 ? 7.996 8.32 5.434 1 98.81 288 ALA A CA 1
ATOM 2267 C C . ALA A 1 288 ? 7.277 9.102 6.527 1 98.81 288 ALA A C 1
ATOM 2269 O O . ALA A 1 288 ? 7.801 10.094 7.043 1 98.81 288 ALA A O 1
ATOM 2270 N N . LEU A 1 289 ? 6.102 8.648 6.859 1 98.38 289 LEU A N 1
ATOM 2271 C CA . LEU A 1 289 ? 5.375 9.289 7.953 1 98.38 289 LEU A CA 1
ATOM 2272 C C . LEU A 1 289 ? 6.156 9.18 9.258 1 98.38 289 LEU A C 1
ATOM 2274 O O . LEU A 1 289 ? 6.23 10.141 10.023 1 98.38 289 LEU A O 1
ATOM 2278 N N . SER A 1 290 ? 6.742 8.031 9.492 1 98.62 290 SER A N 1
ATOM 2279 C CA . SER A 1 290 ? 7.523 7.809 10.703 1 98.62 290 SER A CA 1
ATOM 2280 C C . SER A 1 290 ? 8.75 8.711 10.742 1 98.62 290 SER A C 1
ATOM 2282 O O . SER A 1 290 ? 9.039 9.336 11.766 1 98.62 290 SER A O 1
ATOM 2284 N N . ILE A 1 291 ? 9.43 8.75 9.641 1 98.81 291 ILE A N 1
ATOM 2285 C CA . ILE A 1 291 ? 10.633 9.578 9.547 1 98.81 291 ILE A CA 1
ATOM 2286 C C . ILE A 1 291 ? 10.273 11.039 9.805 1 98.81 291 ILE A C 1
ATOM 2288 O O . ILE A 1 291 ? 10.922 11.703 10.617 1 98.81 291 ILE A O 1
ATOM 2292 N N . ASN A 1 292 ? 9.227 11.492 9.148 1 98.75 292 ASN A N 1
ATOM 2293 C CA . ASN A 1 292 ? 8.82 12.883 9.312 1 98.75 292 ASN A CA 1
ATOM 2294 C C . ASN A 1 292 ? 8.352 13.164 10.742 1 98.75 292 ASN A C 1
ATOM 2296 O O . ASN A 1 292 ? 8.641 14.227 11.297 1 98.75 292 ASN A O 1
ATOM 2300 N N . GLN A 1 293 ? 7.605 12.242 11.273 1 97.69 293 GLN A N 1
ATOM 2301 C CA . GLN A 1 293 ? 7.148 12.406 12.648 1 97.69 293 GLN A CA 1
ATOM 2302 C C . GLN A 1 293 ? 8.328 12.523 13.609 1 97.69 293 GLN A C 1
ATOM 2304 O O . GLN A 1 293 ? 8.344 13.414 14.469 1 97.69 293 GLN A O 1
ATOM 2309 N N . ASP A 1 294 ? 9.281 11.625 13.469 1 98.38 294 ASP A N 1
ATOM 2310 C CA . ASP A 1 294 ? 10.445 11.641 14.352 1 98.38 294 ASP A CA 1
ATOM 2311 C C . ASP A 1 294 ? 11.227 12.945 14.203 1 98.38 294 ASP A C 1
ATOM 2313 O O . ASP A 1 294 ? 11.617 13.555 15.203 1 98.38 294 ASP A O 1
ATOM 2317 N N . LEU A 1 295 ? 11.406 13.375 12.992 1 98.31 295 LEU A N 1
ATOM 2318 C CA . LEU A 1 295 ? 12.102 14.633 12.75 1 98.31 295 LEU A CA 1
ATOM 2319 C C . LEU A 1 295 ? 11.328 15.812 13.344 1 98.31 295 LEU A C 1
ATOM 2321 O O . LEU A 1 295 ? 11.93 16.703 13.938 1 98.31 295 LEU A O 1
ATOM 2325 N N . SER A 1 296 ? 10 15.789 13.195 1 97.44 296 SER A N 1
ATOM 2326 C CA . SER A 1 296 ? 9.164 16.859 13.703 1 97.44 296 SER A CA 1
ATOM 2327 C C . SER A 1 296 ? 9.219 16.938 15.227 1 97.44 296 SER A C 1
ATOM 2329 O O . SER A 1 296 ? 9.297 18.031 15.797 1 97.44 296 SER A O 1
ATOM 2331 N N . GLU A 1 297 ? 9.188 15.805 15.836 1 96.25 297 GLU A N 1
ATOM 2332 C CA . GLU A 1 297 ? 9.258 15.758 17.297 1 96.25 297 GLU A CA 1
ATOM 2333 C C . GLU A 1 297 ? 10.609 16.25 17.797 1 96.25 297 GLU A C 1
ATOM 2335 O O . GLU A 1 297 ? 10.68 17 18.781 1 96.25 297 GLU A O 1
ATOM 2340 N N . GLU A 1 298 ? 11.656 15.867 17.141 1 95.94 298 GLU A N 1
ATOM 2341 C CA . GLU A 1 298 ? 13.016 16.219 17.547 1 95.94 298 GLU A CA 1
ATOM 2342 C C . GLU A 1 298 ? 13.289 17.703 17.359 1 95.94 298 GLU A C 1
ATOM 2344 O O . GLU A 1 298 ? 14.062 18.297 18.109 1 95.94 298 GLU A O 1
ATOM 2349 N N . ARG A 1 299 ? 12.578 18.281 16.422 1 94.56 299 ARG A N 1
ATOM 2350 C CA . ARG A 1 299 ? 12.992 19.625 16.016 1 94.56 299 ARG A CA 1
ATOM 2351 C C . ARG A 1 299 ? 11.969 20.672 16.438 1 94.56 299 ARG A C 1
ATOM 2353 O O . ARG A 1 299 ? 12.195 21.875 16.281 1 94.56 299 ARG A O 1
ATOM 2360 N N . PHE A 1 300 ? 10.859 20.266 17.016 1 94.31 300 PHE A N 1
ATOM 2361 C CA . PHE A 1 300 ? 9.836 21.219 17.422 1 94.31 300 PHE A CA 1
ATOM 2362 C C . PHE A 1 300 ? 10.266 21.969 18.672 1 94.31 300 PHE A C 1
ATOM 2364 O O . PHE A 1 300 ? 10.07 23.188 18.766 1 94.31 300 PHE A O 1
ATOM 2371 N N . MET B 1 1 ? -30.719 -15.484 -10.812 1 63.66 1 MET B N 1
ATOM 2372 C CA . MET B 1 1 ? -29.969 -14.906 -9.695 1 63.66 1 MET B CA 1
ATOM 2373 C C . MET B 1 1 ? -28.484 -14.789 -10.039 1 63.66 1 MET B C 1
ATOM 2375 O O . MET B 1 1 ? -27.938 -15.625 -10.766 1 63.66 1 MET B O 1
ATOM 2379 N N . ASN B 1 2 ? -27.875 -13.531 -9.758 1 90.25 2 ASN B N 1
ATOM 2380 C CA . ASN B 1 2 ? -26.469 -13.281 -10.086 1 90.25 2 ASN B CA 1
ATOM 2381 C C . ASN B 1 2 ? -25.531 -13.867 -9.039 1 90.25 2 ASN B C 1
ATOM 2383 O O . ASN B 1 2 ? -25.547 -13.438 -7.883 1 90.25 2 ASN B O 1
ATOM 2387 N N . VAL B 1 3 ? -24.812 -14.969 -9.477 1 96.56 3 VAL B N 1
ATOM 2388 C CA . VAL B 1 3 ? -23.938 -15.672 -8.547 1 96.56 3 VAL B CA 1
ATOM 2389 C C . VAL B 1 3 ? -22.484 -15.273 -8.812 1 96.56 3 VAL B C 1
ATOM 2391 O O . VAL B 1 3 ? -22.031 -15.281 -9.961 1 96.56 3 VAL B O 1
ATOM 2394 N N . PHE B 1 4 ? -21.812 -14.984 -7.738 1 98.69 4 PHE B N 1
ATOM 2395 C CA . PHE B 1 4 ? -20.453 -14.477 -7.816 1 98.69 4 PHE B CA 1
ATOM 2396 C C . PHE B 1 4 ? -19.547 -15.188 -6.82 1 98.69 4 PHE B C 1
ATOM 2398 O O . PHE B 1 4 ? -20.031 -15.758 -5.836 1 98.69 4 PHE B O 1
ATOM 2405 N N . ASP B 1 5 ? -18.281 -15.234 -7.164 1 98.69 5 ASP B N 1
ATOM 2406 C CA . ASP B 1 5 ? -17.312 -15.68 -6.168 1 98.69 5 ASP B CA 1
ATOM 2407 C C . ASP B 1 5 ? -17.266 -14.727 -4.973 1 98.69 5 ASP B C 1
ATOM 2409 O O . ASP B 1 5 ? -17.203 -15.172 -3.822 1 98.69 5 ASP B O 1
ATOM 2413 N N . CYS B 1 6 ? -17.391 -13.445 -5.25 1 98.88 6 CYS B N 1
ATOM 2414 C CA . CYS B 1 6 ? -17.234 -12.438 -4.207 1 98.88 6 CYS B CA 1
ATOM 2415 C C . CYS B 1 6 ? -18.031 -11.188 -4.539 1 98.88 6 CYS B C 1
ATOM 2417 O O . CYS B 1 6 ? -18.016 -10.711 -5.676 1 98.88 6 CYS B O 1
ATOM 2419 N N . VAL B 1 7 ? -18.734 -10.703 -3.578 1 98.88 7 VAL B N 1
ATOM 2420 C CA . VAL B 1 7 ? -19.344 -9.375 -3.609 1 98.88 7 VAL B CA 1
ATOM 2421 C C . VAL B 1 7 ? -18.406 -8.375 -2.922 1 98.88 7 VAL B C 1
ATOM 2423 O O . VAL B 1 7 ? -17.922 -8.625 -1.813 1 98.88 7 VAL B O 1
ATOM 2426 N N . VAL B 1 8 ? -18.109 -7.312 -3.607 1 98.88 8 VAL B N 1
ATOM 2427 C CA . VAL B 1 8 ? -17.281 -6.227 -3.086 1 98.88 8 VAL B CA 1
ATOM 2428 C C . VAL B 1 8 ? -18.125 -4.973 -2.906 1 98.88 8 VAL B C 1
ATOM 2430 O O . VAL B 1 8 ? -18.625 -4.406 -3.883 1 98.88 8 VAL B O 1
ATOM 2433 N N . VAL B 1 9 ? -18.25 -4.488 -1.637 1 98.75 9 VAL B N 1
ATOM 2434 C CA . VAL B 1 9 ? -19.062 -3.309 -1.355 1 98.75 9 VAL B CA 1
ATOM 2435 C C . VAL B 1 9 ? -18.156 -2.1 -1.128 1 98.75 9 VAL B C 1
ATOM 2437 O O . VAL B 1 9 ? -17.5 -1.987 -0.084 1 98.75 9 VAL B O 1
ATOM 2440 N N . GLY B 1 10 ? -18.141 -1.199 -2.09 1 97.94 10 GLY B N 1
ATOM 2441 C CA . GLY B 1 10 ? -17.297 -0.016 -2.07 1 97.94 10 GLY B CA 1
ATOM 2442 C C . GLY B 1 10 ? -16.25 -0.015 -3.164 1 97.94 10 GLY B C 1
ATOM 2443 O O . GLY B 1 10 ? -15.422 -0.928 -3.24 1 97.94 10 GLY B O 1
ATOM 2444 N N . ALA B 1 11 ? -16.281 1.059 -3.967 1 97.69 11 ALA B N 1
ATOM 2445 C CA . ALA B 1 11 ? -15.328 1.156 -5.074 1 97.69 11 ALA B CA 1
ATOM 2446 C C . ALA B 1 11 ? -14.367 2.324 -4.875 1 97.69 11 ALA B C 1
ATOM 2448 O O . ALA B 1 11 ? -14.07 3.059 -5.82 1 97.69 11 ALA B O 1
ATOM 2449 N N . GLY B 1 12 ? -14 2.568 -3.594 1 97.06 12 GLY B N 1
ATOM 2450 C CA . GLY B 1 12 ? -12.82 3.387 -3.348 1 97.06 12 GLY B CA 1
ATOM 2451 C C . GLY B 1 12 ? -11.523 2.691 -3.711 1 97.06 12 GLY B C 1
ATOM 2452 O O . GLY B 1 12 ? -11.539 1.626 -4.332 1 97.06 12 GLY B O 1
ATOM 2453 N N . PRO B 1 13 ? -10.422 3.246 -3.355 1 97.5 13 PRO B N 1
ATOM 2454 C CA . PRO B 1 13 ? -9.125 2.664 -3.727 1 97.5 13 PRO B CA 1
ATOM 2455 C C . PRO B 1 13 ? -8.977 1.215 -3.266 1 97.5 13 PRO B C 1
ATOM 2457 O O . PRO B 1 13 ? -8.453 0.379 -4.008 1 97.5 13 PRO B O 1
ATOM 2460 N N . ALA B 1 14 ? -9.453 0.914 -2.117 1 98.19 14 ALA B N 1
ATOM 2461 C CA . ALA B 1 14 ? -9.359 -0.45 -1.603 1 98.19 14 ALA B CA 1
ATOM 2462 C C . ALA B 1 14 ? -10.18 -1.415 -2.447 1 98.19 14 ALA B C 1
ATOM 2464 O O . ALA B 1 14 ? -9.68 -2.449 -2.891 1 98.19 14 ALA B O 1
ATOM 2465 N N . GLY B 1 15 ? -11.43 -1.073 -2.684 1 98.62 15 GLY B N 1
ATOM 2466 C CA . GLY B 1 15 ? -12.297 -1.924 -3.482 1 98.62 15 GLY B CA 1
ATOM 2467 C C . GLY B 1 15 ? -11.828 -2.08 -4.914 1 98.62 15 GLY B C 1
ATOM 2468 O O . GLY B 1 15 ? -11.875 -3.178 -5.477 1 98.62 15 GLY B O 1
ATOM 2469 N N . LEU B 1 16 ? -11.359 -0.993 -5.473 1 98.75 16 LEU B N 1
ATOM 2470 C CA . LEU B 1 16 ? -10.859 -1.029 -6.844 1 98.75 16 LEU B CA 1
ATOM 2471 C C . LEU B 1 16 ? -9.617 -1.916 -6.949 1 98.75 16 LEU B C 1
ATOM 2473 O O . LEU B 1 16 ? -9.516 -2.734 -7.867 1 98.75 16 LEU B O 1
ATOM 2477 N N . SER B 1 17 ? -8.734 -1.737 -6.012 1 98.88 17 SER B N 1
ATOM 2478 C CA . SER B 1 17 ? -7.516 -2.537 -6.016 1 98.88 17 SER B CA 1
ATOM 2479 C C . SER B 1 17 ? -7.824 -4.02 -5.828 1 98.88 17 SER B C 1
ATOM 2481 O O . SER B 1 17 ? -7.242 -4.871 -6.504 1 98.88 17 SER B O 1
ATOM 2483 N N . ALA B 1 18 ? -8.742 -4.316 -4.93 1 98.88 18 ALA B N 1
ATOM 2484 C CA . ALA B 1 18 ? -9.156 -5.703 -4.73 1 98.88 18 ALA B CA 1
ATOM 2485 C C . ALA B 1 18 ? -9.773 -6.277 -6 1 98.88 18 ALA B C 1
ATOM 2487 O O . ALA B 1 18 ? -9.461 -7.402 -6.398 1 98.88 18 ALA B O 1
ATOM 2488 N N . SER B 1 19 ? -10.617 -5.496 -6.621 1 98.88 19 SER B N 1
ATOM 2489 C CA . SER B 1 19 ? -11.305 -5.945 -7.824 1 98.88 19 SER B CA 1
ATOM 2490 C C . SER B 1 19 ? -10.328 -6.172 -8.977 1 98.88 19 SER B C 1
ATOM 2492 O O . SER B 1 19 ? -10.477 -7.121 -9.742 1 98.88 19 SER B O 1
ATOM 2494 N N . LEU B 1 20 ? -9.328 -5.281 -9.07 1 98.88 20 LEU B N 1
ATOM 2495 C CA . LEU B 1 20 ? -8.281 -5.461 -10.07 1 98.88 20 LEU B CA 1
ATOM 2496 C C . LEU B 1 20 ? -7.57 -6.793 -9.883 1 98.88 20 LEU B C 1
ATOM 2498 O O . LEU B 1 20 ? -7.43 -7.57 -10.828 1 98.88 20 LEU B O 1
ATOM 2502 N N . THR B 1 21 ? -7.211 -7.062 -8.688 1 98.81 21 THR B N 1
ATOM 2503 C CA . THR B 1 21 ? -6.457 -8.266 -8.352 1 98.81 21 THR B CA 1
ATOM 2504 C C . THR B 1 21 ? -7.309 -9.516 -8.562 1 98.81 21 THR B C 1
ATOM 2506 O O . THR B 1 21 ? -6.855 -10.484 -9.172 1 98.81 21 THR B O 1
ATOM 2509 N N . LEU B 1 22 ? -8.531 -9.469 -8.086 1 98.88 22 LEU B N 1
ATOM 2510 C CA . LEU B 1 22 ? -9.422 -10.609 -8.227 1 98.88 22 LEU B CA 1
ATOM 2511 C C . LEU B 1 22 ? -9.812 -10.828 -9.688 1 98.88 22 LEU B C 1
ATOM 2513 O O . LEU B 1 22 ? -9.977 -11.969 -10.125 1 98.88 22 LEU B O 1
ATOM 2517 N N . GLY B 1 23 ? -10 -9.719 -10.398 1 98.69 23 GLY B N 1
ATOM 2518 C CA . GLY B 1 23 ? -10.227 -9.844 -11.836 1 98.69 23 GLY B CA 1
ATOM 2519 C C . GLY B 1 23 ? -9.094 -10.531 -12.562 1 98.69 23 GLY B C 1
ATOM 2520 O O . GLY B 1 23 ? -9.312 -11.461 -13.336 1 98.69 23 GLY B O 1
ATOM 2521 N N . ARG B 1 24 ? -7.875 -10.133 -12.258 1 98.56 24 ARG B N 1
ATOM 2522 C CA . ARG B 1 24 ? -6.691 -10.742 -12.852 1 98.56 24 ARG B CA 1
ATOM 2523 C C . ARG B 1 24 ? -6.582 -12.211 -12.461 1 98.56 24 ARG B C 1
ATOM 2525 O O . ARG B 1 24 ? -6.008 -13.016 -13.203 1 98.56 24 ARG B O 1
ATOM 2532 N N . ALA B 1 25 ? -7.164 -12.539 -11.297 1 98.5 25 ALA B N 1
ATOM 2533 C CA . ALA B 1 25 ? -7.148 -13.922 -10.82 1 98.5 25 ALA B CA 1
ATOM 2534 C C . ALA B 1 25 ? -8.336 -14.703 -11.375 1 98.5 25 ALA B C 1
ATOM 2536 O O . ALA B 1 25 ? -8.602 -15.828 -10.945 1 98.5 25 ALA B O 1
ATOM 2537 N N . ARG B 1 26 ? -9.133 -14.102 -12.203 1 98.38 26 ARG B N 1
ATOM 2538 C CA . ARG B 1 26 ? -10.242 -14.719 -12.938 1 98.38 26 ARG B CA 1
ATOM 2539 C C . ARG B 1 26 ? -11.391 -15.07 -11.992 1 98.38 26 ARG B C 1
ATOM 2541 O O . ARG B 1 26 ? -12.086 -16.062 -12.203 1 98.38 26 ARG B O 1
ATOM 2548 N N . ARG B 1 27 ? -11.531 -14.344 -10.938 1 98.75 27 ARG B N 1
ATOM 2549 C CA . ARG B 1 27 ? -12.672 -14.523 -10.047 1 98.75 27 ARG B CA 1
ATOM 2550 C C . ARG B 1 27 ? -13.867 -13.695 -10.5 1 98.75 27 ARG B C 1
ATOM 2552 O O . ARG B 1 27 ? -13.703 -12.539 -10.914 1 98.75 27 ARG B O 1
ATOM 2559 N N . LYS B 1 28 ? -15.008 -14.258 -10.438 1 98.62 28 LYS B N 1
ATOM 2560 C CA . LYS B 1 28 ? -16.234 -13.555 -10.781 1 98.62 28 LYS B CA 1
ATOM 2561 C C . LYS B 1 28 ? -16.703 -12.656 -9.633 1 98.62 28 LYS B C 1
ATOM 2563 O O . LYS B 1 28 ? -17.188 -13.156 -8.609 1 98.62 28 LYS B O 1
ATOM 2568 N N . ILE B 1 29 ? -16.609 -11.352 -9.859 1 98.12 29 ILE B N 1
ATOM 2569 C CA . ILE B 1 29 ? -16.875 -10.453 -8.742 1 98.12 29 ILE B CA 1
ATOM 2570 C C . ILE B 1 29 ? -17.969 -9.461 -9.125 1 98.12 29 ILE B C 1
ATOM 2572 O O . ILE B 1 29 ? -18.094 -9.086 -10.297 1 98.12 29 ILE B O 1
ATOM 2576 N N . ALA B 1 30 ? -18.812 -9.062 -8.148 1 98.69 30 ALA B N 1
ATOM 2577 C CA . ALA B 1 30 ? -19.734 -7.945 -8.234 1 98.69 30 ALA B CA 1
ATOM 2578 C C . ALA B 1 30 ? -19.281 -6.773 -7.375 1 98.69 30 ALA B C 1
ATOM 2580 O O . ALA B 1 30 ? -19.25 -6.871 -6.148 1 98.69 30 ALA B O 1
ATOM 2581 N N . LEU B 1 31 ? -18.891 -5.738 -8.023 1 98.75 31 LEU B N 1
ATOM 2582 C CA . LEU B 1 31 ? -18.422 -4.531 -7.344 1 98.75 31 LEU B CA 1
ATOM 2583 C C . LEU B 1 31 ? -19.531 -3.477 -7.305 1 98.75 31 LEU B C 1
ATOM 2585 O O . LEU B 1 31 ? -20.094 -3.121 -8.336 1 98.75 31 LEU B O 1
ATOM 2589 N N . PHE B 1 32 ? -19.797 -2.98 -6.078 1 98.5 32 PHE B N 1
ATOM 2590 C CA . PHE B 1 32 ? -20.844 -1.995 -5.906 1 98.5 32 PHE B CA 1
ATOM 2591 C C . PHE B 1 32 ? -20.281 -0.65 -5.48 1 98.5 32 PHE B C 1
ATOM 2593 O O . PHE B 1 32 ? -19.359 -0.594 -4.664 1 98.5 32 PHE B O 1
ATOM 2600 N N . ASP B 1 33 ? -20.781 0.375 -6.004 1 96.38 33 ASP B N 1
ATOM 2601 C CA . ASP B 1 33 ? -20.391 1.741 -5.668 1 96.38 33 ASP B CA 1
ATOM 2602 C C . ASP B 1 33 ? -21.609 2.672 -5.66 1 96.38 33 ASP B C 1
ATOM 2604 O O . ASP B 1 33 ? -22.438 2.627 -6.57 1 96.38 33 ASP B O 1
ATOM 2608 N N . ASP B 1 34 ? -21.672 3.516 -4.621 1 95.38 34 ASP B N 1
ATOM 2609 C CA . ASP B 1 34 ? -22.812 4.426 -4.582 1 95.38 34 ASP B CA 1
ATOM 2610 C C . ASP B 1 34 ? -22.359 5.879 -4.684 1 95.38 34 ASP B C 1
ATOM 2612 O O . ASP B 1 34 ? -23.156 6.801 -4.465 1 95.38 34 ASP B O 1
ATOM 2616 N N . GLY B 1 35 ? -21.078 6.113 -4.887 1 93 35 GLY B N 1
ATOM 2617 C CA . GLY B 1 35 ? -20.562 7.438 -5.168 1 93 35 GLY B CA 1
ATOM 2618 C C . GLY B 1 35 ? -20.406 8.297 -3.928 1 93 35 GLY B C 1
ATOM 2619 O O . GLY B 1 35 ? -20.312 9.523 -4.023 1 93 35 GLY B O 1
ATOM 2620 N N . THR B 1 36 ? -20.266 7.715 -2.748 1 90.06 36 THR B N 1
ATOM 2621 C CA . THR B 1 36 ? -20.25 8.5 -1.52 1 90.06 36 THR B CA 1
ATOM 2622 C C . THR B 1 36 ? -18.875 8.508 -0.887 1 90.06 36 THR B C 1
ATOM 2624 O O . THR B 1 36 ? -18.719 8.781 0.307 1 90.06 36 THR B O 1
ATOM 2627 N N . ASN B 1 37 ? -17.891 8.211 -1.714 1 89.88 37 ASN B N 1
ATOM 2628 C CA . ASN B 1 37 ? -16.516 8.258 -1.193 1 89.88 37 ASN B CA 1
ATOM 2629 C C . ASN B 1 37 ? -16.203 9.617 -0.58 1 89.88 37 ASN B C 1
ATOM 2631 O O . ASN B 1 37 ? -16.594 10.648 -1.12 1 89.88 37 ASN B O 1
ATOM 2635 N N . ARG B 1 38 ? -15.484 9.602 0.471 1 87.56 38 ARG B N 1
ATOM 2636 C CA . ARG B 1 38 ? -15.297 10.844 1.223 1 87.56 38 ARG B CA 1
ATOM 2637 C C . ARG B 1 38 ? -14.328 11.773 0.509 1 87.56 38 ARG B C 1
ATOM 2639 O O . ARG B 1 38 ? -14.383 12.992 0.685 1 87.56 38 ARG B O 1
ATOM 2646 N N . ASN B 1 39 ? -13.453 11.211 -0.334 1 85.5 39 ASN B N 1
ATOM 2647 C CA . ASN B 1 39 ? -12.445 12.055 -0.966 1 85.5 39 ASN B CA 1
ATOM 2648 C C . ASN B 1 39 ? -12.992 12.742 -2.213 1 85.5 39 ASN B C 1
ATOM 2650 O O . ASN B 1 39 ? -12.281 13.516 -2.863 1 85.5 39 ASN B O 1
ATOM 2654 N N . ARG B 1 40 ? -14.266 12.594 -2.43 1 82.94 40 ARG B N 1
ATOM 2655 C CA . ARG B 1 40 ? -14.867 13.148 -3.635 1 82.94 40 ARG B CA 1
ATOM 2656 C C . ARG B 1 40 ? -14.898 14.672 -3.576 1 82.94 40 ARG B C 1
ATOM 2658 O O . ARG B 1 40 ? -15.023 15.336 -4.609 1 82.94 40 ARG B O 1
ATOM 2665 N N . VAL B 1 41 ? -14.727 15.195 -2.385 1 81.31 41 VAL B N 1
ATOM 2666 C CA . VAL B 1 41 ? -14.867 16.641 -2.199 1 81.31 41 VAL B CA 1
ATOM 2667 C C . VAL B 1 41 ? -13.531 17.328 -2.449 1 81.31 41 VAL B C 1
ATOM 2669 O O . VAL B 1 41 ? -13.469 18.547 -2.58 1 81.31 41 VAL B O 1
ATOM 2672 N N . ALA B 1 42 ? -12.477 16.469 -2.514 1 85.94 42 ALA B N 1
ATOM 2673 C CA . ALA B 1 42 ? -11.141 17.047 -2.664 1 85.94 42 ALA B CA 1
ATOM 2674 C C . ALA B 1 42 ? -10.867 17.422 -4.117 1 85.94 42 ALA B C 1
ATOM 2676 O O . ALA B 1 42 ? -11.336 16.75 -5.035 1 85.94 42 ALA B O 1
ATOM 2677 N N . ASN B 1 43 ? -10.078 18.438 -4.301 1 88.62 43 ASN B N 1
ATOM 2678 C CA . ASN B 1 43 ? -9.688 18.844 -5.645 1 88.62 43 ASN B CA 1
ATOM 2679 C C . ASN B 1 43 ? -8.586 17.969 -6.207 1 88.62 43 ASN B C 1
ATOM 2681 O O . ASN B 1 43 ? -8.5 17.766 -7.422 1 88.62 43 ASN B O 1
ATOM 2685 N N . GLN B 1 44 ? -7.773 17.516 -5.305 1 93.31 44 GLN B N 1
ATOM 2686 C CA . GLN B 1 44 ? -6.633 16.703 -5.707 1 93.31 44 GLN B CA 1
ATOM 2687 C C . GLN B 1 44 ? -6.387 15.578 -4.715 1 93.31 44 GLN B C 1
ATOM 2689 O O . GLN B 1 44 ? -6.672 15.711 -3.525 1 93.31 44 GLN B O 1
ATOM 2694 N N . SER B 1 45 ? -5.973 14.516 -5.285 1 93.94 45 SER B N 1
ATOM 2695 C CA . SER B 1 45 ? -5.391 13.43 -4.508 1 93.94 45 SER B CA 1
ATOM 2696 C C . SER B 1 45 ? -3.869 13.414 -4.621 1 93.94 45 SER B C 1
ATOM 2698 O O . SER B 1 45 ? -3.322 13.203 -5.703 1 93.94 45 SER B O 1
ATOM 2700 N N . ASN B 1 46 ? -3.27 13.617 -3.52 1 96.06 46 ASN B N 1
ATOM 2701 C CA . ASN B 1 46 ? -1.816 13.75 -3.525 1 96.06 46 ASN B CA 1
ATOM 2702 C C . ASN B 1 46 ? -1.142 12.578 -2.816 1 96.06 46 ASN B C 1
ATOM 2704 O O . ASN B 1 46 ? -1.731 11.961 -1.93 1 96.06 46 ASN B O 1
ATOM 2708 N N . GLY B 1 47 ? 0.021 12.258 -3.297 1 96.81 47 GLY B N 1
ATOM 2709 C CA . GLY B 1 47 ? 0.853 11.312 -2.566 1 96.81 47 GLY B CA 1
ATOM 2710 C C . GLY B 1 47 ? 0.739 9.891 -3.086 1 96.81 47 GLY B C 1
ATOM 2711 O O . GLY B 1 47 ? 1.453 9 -2.625 1 96.81 47 GLY B O 1
ATOM 2712 N N . PHE B 1 48 ? -0.192 9.672 -4.039 1 98.38 48 PHE B N 1
ATOM 2713 C CA . PHE B 1 48 ? -0.253 8.359 -4.668 1 98.38 48 PHE B CA 1
ATOM 2714 C C . PHE B 1 48 ? 0.819 8.227 -5.742 1 98.38 48 PHE B C 1
ATOM 2716 O O . PHE B 1 48 ? 0.737 8.867 -6.793 1 98.38 48 PHE B O 1
ATOM 2723 N N . LEU B 1 49 ? 1.808 7.344 -5.484 1 98.62 49 LEU B N 1
ATOM 2724 C CA . LEU B 1 49 ? 2.939 7.207 -6.395 1 98.62 49 LEU B CA 1
ATOM 2725 C C . LEU B 1 49 ? 2.461 7 -7.828 1 98.62 49 LEU B C 1
ATOM 2727 O O . LEU B 1 49 ? 1.593 6.164 -8.086 1 98.62 49 LEU B O 1
ATOM 2731 N N . THR B 1 50 ? 2.916 7.785 -8.766 1 98.62 50 THR B N 1
ATOM 2732 C CA . THR B 1 50 ? 2.666 7.828 -10.203 1 98.62 50 THR B CA 1
ATOM 2733 C C . THR B 1 50 ? 1.368 8.57 -10.508 1 98.62 50 THR B C 1
ATOM 2735 O O . THR B 1 50 ? 0.988 8.719 -11.672 1 98.62 50 THR B O 1
ATOM 2738 N N . ARG B 1 51 ? 0.595 9.039 -9.508 1 98.56 51 ARG B N 1
ATOM 2739 C CA . ARG B 1 51 ? -0.629 9.812 -9.703 1 98.56 51 ARG B CA 1
ATOM 2740 C C . ARG B 1 51 ? -0.678 11.016 -8.766 1 98.56 51 ARG B C 1
ATOM 2742 O O . ARG B 1 51 ? -1.748 11.383 -8.281 1 98.56 51 ARG B O 1
ATOM 2749 N N . ASP B 1 52 ? 0.462 11.508 -8.367 1 98.31 52 ASP B N 1
ATOM 2750 C CA . ASP B 1 52 ? 0.524 12.664 -7.484 1 98.31 52 ASP B CA 1
ATOM 2751 C C . ASP B 1 52 ? -0.199 13.859 -8.102 1 98.31 52 ASP B C 1
ATOM 2753 O O . ASP B 1 52 ? 0.148 14.312 -9.195 1 98.31 52 ASP B O 1
ATOM 2757 N N . GLY B 1 53 ? -1.249 14.352 -7.395 1 96.88 53 GLY B N 1
ATOM 2758 C CA . GLY B 1 53 ? -1.951 15.547 -7.836 1 96.88 53 GLY B CA 1
ATOM 2759 C C . GLY B 1 53 ? -3.164 15.242 -8.695 1 96.88 53 GLY B C 1
ATOM 2760 O O . GLY B 1 53 ? -3.84 16.156 -9.164 1 96.88 53 GLY B O 1
ATOM 2761 N N . ILE B 1 54 ? -3.5 13.984 -8.797 1 97.12 54 ILE B N 1
ATOM 2762 C CA . ILE B 1 54 ? -4.609 13.602 -9.664 1 97.12 54 ILE B CA 1
ATOM 2763 C C . ILE B 1 54 ? -5.934 14 -9.008 1 97.12 54 ILE B C 1
ATOM 2765 O O . ILE B 1 54 ? -6.047 14.023 -7.781 1 97.12 54 ILE B O 1
ATOM 2769 N N . LYS B 1 55 ? -6.902 14.328 -9.82 1 96.19 55 LYS B N 1
ATOM 2770 C CA . LYS B 1 55 ? -8.242 14.531 -9.281 1 96.19 55 LYS B CA 1
ATOM 2771 C C . LYS B 1 55 ? -8.867 13.211 -8.844 1 96.19 55 LYS B C 1
ATOM 2773 O O . LYS B 1 55 ? -8.742 12.203 -9.539 1 96.19 55 LYS B O 1
ATOM 2778 N N . PRO B 1 56 ? -9.562 13.211 -7.73 1 95.25 56 PRO B N 1
ATOM 2779 C CA . PRO B 1 56 ? -10.18 11.977 -7.246 1 95.25 56 PRO B CA 1
ATOM 2780 C C . PRO B 1 56 ? -11.078 11.312 -8.289 1 95.25 56 PRO B C 1
ATOM 2782 O O . PRO B 1 56 ? -11.031 10.094 -8.469 1 95.25 56 PRO B O 1
ATOM 2785 N N . ALA B 1 57 ? -11.828 12.102 -8.984 1 95 57 ALA B N 1
ATOM 2786 C CA . ALA B 1 57 ? -12.727 11.555 -10 1 95 57 ALA B CA 1
ATOM 2787 C C . ALA B 1 57 ? -11.938 10.883 -11.125 1 95 57 ALA B C 1
ATOM 2789 O O . ALA B 1 57 ? -12.32 9.82 -11.609 1 95 57 ALA B O 1
ATOM 2790 N N . GLU B 1 58 ? -10.883 11.492 -11.531 1 97.19 58 GLU B N 1
ATOM 2791 C CA . GLU B 1 58 ? -10.039 10.922 -12.57 1 97.19 58 GLU B CA 1
ATOM 2792 C C . GLU B 1 58 ? -9.375 9.633 -12.102 1 97.19 58 GLU B C 1
ATOM 2794 O O . GLU B 1 58 ? -9.289 8.656 -12.852 1 97.19 58 GLU B O 1
ATOM 2799 N N . PHE B 1 59 ? -8.953 9.664 -10.93 1 97.62 59 PHE B N 1
ATOM 2800 C CA . PHE B 1 59 ? -8.383 8.461 -10.336 1 97.62 59 PHE B CA 1
ATOM 2801 C C . PHE B 1 59 ? -9.367 7.297 -10.414 1 97.62 59 PHE B C 1
ATOM 2803 O O . PHE B 1 59 ? -9.008 6.211 -10.867 1 97.62 59 PHE B O 1
ATOM 2810 N N . LYS B 1 60 ? -10.539 7.547 -10 1 96.81 60 LYS B N 1
ATOM 2811 C CA . LYS B 1 60 ? -11.578 6.523 -10.016 1 96.81 60 LYS B CA 1
ATOM 2812 C C . LYS B 1 60 ? -11.867 6.055 -11.445 1 96.81 60 LYS B C 1
ATOM 2814 O O . LYS B 1 60 ? -12.031 4.859 -11.688 1 96.81 60 LYS B O 1
ATOM 2819 N N . GLU B 1 61 ? -11.891 6.969 -12.32 1 97.19 61 GLU B N 1
ATOM 2820 C CA . GLU B 1 61 ? -12.172 6.648 -13.719 1 97.19 61 GLU B CA 1
ATOM 2821 C C . GLU B 1 61 ? -11.109 5.719 -14.297 1 97.19 61 GLU B C 1
ATOM 2823 O O . GLU B 1 61 ? -11.43 4.742 -14.977 1 97.19 61 GLU B O 1
ATOM 2828 N N . ILE B 1 62 ? -9.867 6.012 -14.055 1 98.31 62 ILE B N 1
ATOM 2829 C CA . ILE B 1 62 ? -8.773 5.164 -14.531 1 98.31 62 ILE B CA 1
ATOM 2830 C C . ILE B 1 62 ? -8.891 3.777 -13.906 1 98.31 62 ILE B C 1
ATOM 2832 O O . ILE B 1 62 ? -8.797 2.766 -14.602 1 98.31 62 ILE B O 1
ATOM 2836 N N . GLY B 1 63 ? -9.117 3.74 -12.562 1 98.25 63 GLY B N 1
ATOM 2837 C CA . GLY B 1 63 ? -9.297 2.465 -11.891 1 98.25 63 GLY B CA 1
ATOM 2838 C C . GLY B 1 63 ? -10.422 1.634 -12.477 1 98.25 63 GLY B C 1
ATOM 2839 O O . GLY B 1 63 ? -10.258 0.435 -12.711 1 98.25 63 GLY B O 1
ATOM 2840 N N . MET B 1 64 ? -11.516 2.322 -12.781 1 97.44 64 MET B N 1
ATOM 2841 C CA . MET B 1 64 ? -12.672 1.647 -13.344 1 97.44 64 MET B CA 1
ATOM 2842 C C . MET B 1 64 ? -12.359 1.104 -14.734 1 97.44 64 MET B C 1
ATOM 2844 O O . MET B 1 64 ? -12.734 -0.023 -15.062 1 97.44 64 MET B O 1
ATOM 2848 N N . ARG B 1 65 ? -11.695 1.858 -15.5 1 97.75 65 ARG B N 1
ATOM 2849 C CA . ARG B 1 65 ? -11.305 1.415 -16.844 1 97.75 65 ARG B CA 1
ATOM 2850 C C . ARG B 1 65 ? -10.414 0.181 -16.766 1 97.75 65 ARG B C 1
ATOM 2852 O O . ARG B 1 65 ? -10.562 -0.747 -17.562 1 97.75 65 ARG B O 1
ATOM 2859 N N . GLU B 1 66 ? -9.547 0.124 -15.836 1 98.31 66 GLU B N 1
ATOM 2860 C CA . GLU B 1 66 ? -8.633 -1.003 -15.68 1 98.31 66 GLU B CA 1
ATOM 2861 C C . GLU B 1 66 ? -9.383 -2.275 -15.305 1 98.31 66 GLU B C 1
ATOM 2863 O O . GLU B 1 66 ? -9.18 -3.328 -15.906 1 98.31 66 GLU B O 1
ATOM 2868 N N . ILE B 1 67 ? -10.266 -2.148 -14.367 1 97.88 67 ILE B N 1
ATOM 2869 C CA . ILE B 1 67 ? -10.891 -3.371 -13.867 1 97.88 67 ILE B CA 1
ATOM 2870 C C . ILE B 1 67 ? -11.883 -3.904 -14.891 1 97.88 67 ILE B C 1
ATOM 2872 O O . ILE B 1 67 ? -12.125 -5.113 -14.961 1 97.88 67 ILE B O 1
ATOM 2876 N N . THR B 1 68 ? -12.422 -3.076 -15.703 1 94.94 68 THR B N 1
ATOM 2877 C CA . THR B 1 68 ? -13.422 -3.508 -16.672 1 94.94 68 THR B CA 1
ATOM 2878 C C . THR B 1 68 ? -12.766 -4.262 -17.828 1 94.94 68 THR B C 1
ATOM 2880 O O . THR B 1 68 ? -13.445 -4.91 -18.625 1 94.94 68 THR B O 1
ATOM 2883 N N . ARG B 1 69 ? -11.453 -4.246 -17.906 1 96.44 69 ARG B N 1
ATOM 2884 C CA . ARG B 1 69 ? -10.719 -5.047 -18.891 1 96.44 69 ARG B CA 1
ATOM 2885 C C . ARG B 1 69 ? -10.82 -6.535 -18.562 1 96.44 69 ARG B C 1
ATOM 2887 O O . ARG B 1 69 ? -10.547 -7.383 -19.406 1 96.44 69 ARG B O 1
ATOM 2894 N N . TYR B 1 70 ? -11.133 -6.793 -17.359 1 98.25 70 TYR B N 1
ATOM 2895 C CA . TYR B 1 70 ? -11.266 -8.18 -16.938 1 98.25 70 TYR B CA 1
ATOM 2896 C C . TYR B 1 70 ? -12.727 -8.602 -16.891 1 98.25 70 TYR B C 1
ATOM 2898 O O . TYR B 1 70 ? -13.492 -8.133 -16.047 1 98.25 70 TYR B O 1
ATOM 2906 N N . PRO B 1 71 ? -13.125 -9.516 -17.734 1 97.5 71 PRO B N 1
ATOM 2907 C CA . PRO B 1 71 ? -14.547 -9.781 -17.984 1 97.5 71 PRO B CA 1
ATOM 2908 C C . PRO B 1 71 ? -15.266 -10.367 -16.781 1 97.5 71 PRO B C 1
ATOM 2910 O O . PRO B 1 71 ? -16.5 -10.328 -16.719 1 97.5 71 PRO B O 1
ATOM 2913 N N . SER B 1 72 ? -14.516 -10.844 -15.867 1 98 72 SER B N 1
ATOM 2914 C CA . SER B 1 72 ? -15.133 -11.477 -14.711 1 98 72 SER B CA 1
ATOM 2915 C C . SER B 1 72 ? -15.539 -10.438 -13.664 1 98 72 SER B C 1
ATOM 2917 O O . SER B 1 72 ? -16.219 -10.766 -12.688 1 98 72 SER B O 1
ATOM 2919 N N . VAL B 1 73 ? -15.172 -9.211 -13.883 1 98.5 73 VAL B N 1
ATOM 2920 C CA . VAL B 1 73 ? -15.516 -8.133 -12.961 1 98.5 73 VAL B CA 1
ATOM 2921 C C . VAL B 1 73 ? -16.781 -7.426 -13.445 1 98.5 73 VAL B C 1
ATOM 2923 O O . VAL B 1 73 ? -16.828 -6.922 -14.57 1 98.5 73 VAL B O 1
ATOM 2926 N N . HIS B 1 74 ? -17.766 -7.387 -12.602 1 98.44 74 HIS B N 1
ATOM 2927 C CA . HIS B 1 74 ? -19.047 -6.723 -12.891 1 98.44 74 HIS B CA 1
ATOM 2928 C C . HIS B 1 74 ? -19.25 -5.523 -11.969 1 98.44 74 HIS B C 1
ATOM 2930 O O . HIS B 1 74 ? -19.234 -5.664 -10.75 1 98.44 74 HIS B O 1
ATOM 2936 N N . TYR B 1 75 ? -19.469 -4.426 -12.617 1 97.75 75 TYR B N 1
ATOM 2937 C CA . TYR B 1 75 ? -19.641 -3.188 -11.859 1 97.75 75 TYR B CA 1
ATOM 2938 C C . TYR B 1 75 ? -21.094 -2.773 -11.812 1 97.75 75 TYR B C 1
ATOM 2940 O O . TYR B 1 75 ? -21.797 -2.805 -12.828 1 97.75 75 TYR B O 1
ATOM 2948 N N . PHE B 1 76 ? -21.547 -2.391 -10.602 1 97.75 76 PHE B N 1
ATOM 2949 C CA . PHE B 1 76 ? -22.922 -1.925 -10.391 1 97.75 76 PHE B CA 1
ATOM 2950 C C . PHE B 1 76 ? -22.922 -0.597 -9.648 1 97.75 76 PHE B C 1
ATOM 2952 O O . PHE B 1 76 ? -22.469 -0.518 -8.508 1 97.75 76 PHE B O 1
ATOM 2959 N N . LYS B 1 77 ? -23.484 0.445 -10.281 1 97 77 LYS B N 1
ATOM 2960 C CA . LYS B 1 77 ? -23.625 1.752 -9.648 1 97 77 LYS B CA 1
ATOM 2961 C C . LYS B 1 77 ? -24.922 1.836 -8.852 1 97 77 LYS B C 1
ATOM 2963 O O . LYS B 1 77 ? -25.906 2.396 -9.32 1 97 77 LYS B O 1
ATOM 2968 N N . THR B 1 78 ? -24.906 1.353 -7.684 1 97.75 78 THR B N 1
ATOM 2969 C CA . THR B 1 78 ? -26.062 1.328 -6.797 1 97.75 78 THR B CA 1
ATOM 2970 C C . THR B 1 78 ? -25.625 1.1 -5.352 1 97.75 78 THR B C 1
ATOM 2972 O O . THR B 1 78 ? -24.438 0.89 -5.078 1 97.75 78 THR B O 1
ATOM 2975 N N . THR B 1 79 ? -26.516 1.268 -4.461 1 97.62 79 THR B N 1
ATOM 2976 C CA . THR B 1 79 ? -26.266 1.094 -3.035 1 97.62 79 THR B CA 1
ATOM 2977 C C . THR B 1 79 ? -26.672 -0.3 -2.576 1 97.62 79 THR B C 1
ATOM 2979 O O . THR B 1 79 ? -27.797 -0.741 -2.859 1 97.62 79 THR B O 1
ATOM 2982 N N . VAL B 1 80 ? -25.734 -1.055 -1.96 1 98.19 80 VAL B N 1
ATOM 2983 C CA . VAL B 1 80 ? -26.125 -2.268 -1.25 1 98.19 80 VAL B CA 1
ATOM 2984 C C . VAL B 1 80 ? -26.859 -1.896 0.041 1 98.19 80 VAL B C 1
ATOM 2986 O O . VAL B 1 80 ? -26.25 -1.338 0.961 1 98.19 80 VAL B O 1
ATOM 2989 N N . GLN B 1 81 ? -28.078 -2.246 0.123 1 97.12 81 GLN B N 1
ATOM 2990 C CA . GLN B 1 81 ? -28.922 -1.812 1.233 1 97.12 81 GLN B CA 1
ATOM 2991 C C . GLN B 1 81 ? -28.969 -2.869 2.332 1 97.12 81 GLN B C 1
ATOM 2993 O O . GLN B 1 81 ? -29.078 -2.537 3.516 1 97.12 81 GLN B O 1
ATOM 2998 N N . GLU B 1 82 ? -28.953 -4.109 1.866 1 97 82 GLU B N 1
ATOM 2999 C CA . GLU B 1 82 ? -29.062 -5.215 2.812 1 97 82 GLU B CA 1
ATOM 3000 C C . GLU B 1 82 ? -28.062 -6.32 2.49 1 97 82 GLU B C 1
ATOM 3002 O O . GLU B 1 82 ? -27.797 -6.609 1.32 1 97 82 GLU B O 1
ATOM 3007 N N . LEU B 1 83 ? -27.547 -6.883 3.582 1 98.12 83 LEU B N 1
ATOM 3008 C CA . LEU B 1 83 ? -26.703 -8.078 3.486 1 98.12 83 LEU B CA 1
ATOM 3009 C C . LEU B 1 83 ? -27.203 -9.164 4.43 1 98.12 83 LEU B C 1
ATOM 3011 O O . LEU B 1 83 ? -27.594 -8.883 5.562 1 98.12 83 LEU B O 1
ATOM 3015 N N . SER B 1 84 ? -27.281 -10.344 3.924 1 97.19 84 SER B N 1
ATOM 3016 C CA . SER B 1 84 ? -27.688 -11.492 4.727 1 97.19 84 SER B CA 1
ATOM 3017 C C . SER B 1 84 ? -27.031 -12.773 4.215 1 97.19 84 SER B C 1
ATOM 3019 O O . SER B 1 84 ? -26.234 -12.742 3.275 1 97.19 84 SER B O 1
ATOM 3021 N N . LYS B 1 85 ? -27.281 -13.891 4.922 1 96.88 85 LYS B N 1
ATOM 3022 C CA . LYS B 1 85 ? -26.844 -15.211 4.484 1 96.88 85 LYS B CA 1
ATOM 3023 C C . LYS B 1 85 ? -28.047 -16.094 4.145 1 96.88 85 LYS B C 1
ATOM 3025 O O . LYS B 1 85 ? -29.078 -16.047 4.832 1 96.88 85 LYS B O 1
ATOM 3030 N N . ASN B 1 86 ? -27.906 -16.875 3.123 1 95.94 86 ASN B N 1
ATOM 3031 C CA . ASN B 1 86 ? -28.953 -17.859 2.848 1 95.94 86 ASN B CA 1
ATOM 3032 C C . ASN B 1 86 ? -28.719 -19.156 3.609 1 95.94 86 ASN B C 1
ATOM 3034 O O . ASN B 1 86 ? -27.812 -19.25 4.434 1 95.94 86 ASN B O 1
ATOM 3038 N N . GLN B 1 87 ? -29.5 -20.219 3.275 1 95 87 GLN B N 1
ATOM 3039 C CA . GLN B 1 87 ? -29.484 -21.484 4.008 1 95 87 GLN B CA 1
ATOM 3040 C C . GLN B 1 87 ? -28.188 -22.25 3.766 1 95 87 GLN B C 1
ATOM 3042 O O . GLN B 1 87 ? -27.75 -23.016 4.621 1 95 87 GLN B O 1
ATOM 3047 N N . ASN B 1 88 ? -27.531 -21.969 2.664 1 94.44 88 ASN B N 1
ATOM 3048 C CA . ASN B 1 88 ? -26.297 -22.656 2.299 1 94.44 88 ASN B CA 1
ATOM 3049 C C . ASN B 1 88 ? -25.062 -21.922 2.809 1 94.44 88 ASN B C 1
ATOM 3051 O O . ASN B 1 88 ? -23.938 -22.344 2.562 1 94.44 88 ASN B O 1
ATOM 3055 N N . GLY B 1 89 ? -25.25 -20.766 3.449 1 94.69 89 GLY B N 1
ATOM 3056 C CA . GLY B 1 89 ? -24.141 -20.016 4.004 1 94.69 89 GLY B CA 1
ATOM 3057 C C . GLY B 1 89 ? -23.594 -18.969 3.045 1 94.69 89 GLY B C 1
ATOM 3058 O O . GLY B 1 89 ? -22.625 -18.266 3.365 1 94.69 89 GLY B O 1
ATOM 3059 N N . GLN B 1 90 ? -24.25 -18.844 1.908 1 97.62 90 GLN B N 1
ATOM 3060 C CA . GLN B 1 90 ? -23.828 -17.828 0.941 1 97.62 90 GLN B CA 1
ATOM 3061 C C . GLN B 1 90 ? -24.406 -16.453 1.296 1 97.62 90 GLN B C 1
ATOM 3063 O O . GLN B 1 90 ? -25.422 -16.359 1.974 1 97.62 90 GLN B O 1
ATOM 3068 N N . PHE B 1 91 ? -23.766 -15.461 0.826 1 98.5 91 PHE B N 1
ATOM 3069 C CA . PHE B 1 91 ? -24.203 -14.094 1.102 1 98.5 91 PHE B CA 1
ATOM 3070 C C . PHE B 1 91 ? -25.203 -13.633 0.062 1 98.5 91 PHE B C 1
ATOM 3072 O O . PHE B 1 91 ? -25.078 -13.93 -1.125 1 98.5 91 PHE B O 1
ATOM 3079 N N . ILE B 1 92 ? -26.203 -12.891 0.528 1 98.31 92 ILE B N 1
ATOM 3080 C CA . ILE B 1 92 ? -27.172 -12.227 -0.336 1 98.31 92 ILE B CA 1
ATOM 3081 C C . ILE B 1 92 ? -27.047 -10.711 -0.167 1 98.31 92 ILE B C 1
ATOM 3083 O O . ILE B 1 92 ? -27.203 -10.195 0.94 1 98.31 92 ILE B O 1
ATOM 3087 N N . ALA B 1 93 ? -26.719 -10.047 -1.215 1 98.31 93 ALA B N 1
ATOM 3088 C CA . ALA B 1 93 ? -26.734 -8.586 -1.251 1 98.31 93 ALA B CA 1
ATOM 3089 C C . ALA B 1 93 ? -27.953 -8.062 -1.996 1 98.31 93 ALA B C 1
ATOM 3091 O O . ALA B 1 93 ? -28.188 -8.43 -3.148 1 98.31 93 ALA B O 1
ATOM 3092 N N . LYS B 1 94 ? -28.703 -7.211 -1.347 1 98.06 94 LYS B N 1
ATOM 3093 C CA . LYS B 1 94 ? -29.844 -6.531 -1.968 1 98.06 94 LYS B CA 1
ATOM 3094 C C . LYS B 1 94 ? -29.547 -5.051 -2.186 1 98.06 94 LYS B C 1
ATOM 3096 O O . LYS B 1 94 ? -29.031 -4.379 -1.288 1 98.06 94 LYS B O 1
ATOM 3101 N N . THR B 1 95 ? -29.906 -4.609 -3.35 1 97.62 95 THR B N 1
ATOM 3102 C CA . THR B 1 95 ? -29.578 -3.23 -3.699 1 97.62 95 THR B CA 1
ATOM 3103 C C . THR B 1 95 ? -30.812 -2.344 -3.604 1 97.62 95 THR B C 1
ATOM 3105 O O . THR B 1 95 ? -31.938 -2.842 -3.512 1 97.62 95 THR B O 1
ATOM 3108 N N . LYS B 1 96 ? -30.547 -1.057 -3.559 1 96.62 96 LYS B N 1
ATOM 3109 C CA . LYS B 1 96 ? -31.609 -0.054 -3.471 1 96.62 96 LYS B CA 1
ATOM 3110 C C . LYS B 1 96 ? -32.562 -0.168 -4.648 1 96.62 96 LYS B C 1
ATOM 3112 O O . LYS B 1 96 ? -33.75 0.084 -4.504 1 96.62 96 LYS B O 1
ATOM 3117 N N . ASP B 1 97 ? -32.125 -0.592 -5.812 1 94.62 97 ASP B N 1
ATOM 3118 C CA . ASP B 1 97 ? -32.938 -0.693 -7.008 1 94.62 97 ASP B CA 1
ATOM 3119 C C . ASP B 1 97 ? -33.656 -2.047 -7.074 1 94.62 97 ASP B C 1
ATOM 3121 O O . ASP B 1 97 ? -34.25 -2.395 -8.102 1 94.62 97 ASP B O 1
ATOM 3125 N N . GLY B 1 98 ? -33.469 -2.928 -6.117 1 94.06 98 GLY B N 1
ATOM 3126 C CA . GLY B 1 98 ? -34.312 -4.125 -5.973 1 94.06 98 GLY B CA 1
ATOM 3127 C C . GLY B 1 98 ? -33.625 -5.371 -6.512 1 94.06 98 GLY B C 1
ATOM 3128 O O . GLY B 1 98 ? -34.219 -6.441 -6.559 1 94.06 98 GLY B O 1
ATOM 3129 N N . GLN B 1 99 ? -32.344 -5.309 -6.871 1 96.69 99 GLN B N 1
ATOM 3130 C CA . GLN B 1 99 ? -31.625 -6.473 -7.379 1 96.69 99 GLN B CA 1
ATOM 3131 C C . GLN B 1 99 ? -31 -7.281 -6.242 1 96.69 99 GLN B C 1
ATOM 3133 O O . GLN B 1 99 ? -30.75 -6.746 -5.16 1 96.69 99 GLN B O 1
ATOM 3138 N N . GLU B 1 100 ? -30.812 -8.562 -6.539 1 97.69 100 GLU B N 1
ATOM 3139 C CA . GLU B 1 100 ? -30.203 -9.469 -5.57 1 97.69 100 GLU B CA 1
ATOM 3140 C C . GLU B 1 100 ? -29 -10.18 -6.164 1 97.69 100 GLU B C 1
ATOM 3142 O O . GLU B 1 100 ? -29.016 -10.602 -7.32 1 97.69 100 GLU B O 1
ATOM 3147 N N . PHE B 1 101 ? -27.969 -10.305 -5.367 1 98.5 101 PHE B N 1
ATOM 3148 C CA . PHE B 1 101 ? -26.719 -10.938 -5.762 1 98.5 101 PHE B CA 1
ATOM 3149 C C . PHE B 1 101 ? -26.266 -11.945 -4.715 1 98.5 101 PHE B C 1
ATOM 3151 O O . PHE B 1 101 ? -26.359 -11.688 -3.512 1 98.5 101 PHE B O 1
ATOM 3158 N N . ILE B 1 102 ? -25.812 -13.07 -5.172 1 98.5 102 ILE B N 1
ATOM 3159 C CA . ILE B 1 102 ? -25.359 -14.133 -4.281 1 98.5 102 ILE B CA 1
ATOM 3160 C C . ILE B 1 102 ? -23.859 -14.328 -4.441 1 98.5 102 ILE B C 1
ATOM 3162 O O . ILE B 1 102 ? -23.328 -14.281 -5.559 1 98.5 102 ILE B O 1
ATOM 3166 N N . SER B 1 103 ? -23.141 -14.562 -3.342 1 98.69 103 SER B N 1
ATOM 3167 C CA . SER B 1 103 ? -21.703 -14.797 -3.449 1 98.69 103 SER B CA 1
ATOM 3168 C C . SER B 1 103 ? -21.219 -15.719 -2.338 1 98.69 103 SER B C 1
ATOM 3170 O O . SER B 1 103 ? -21.875 -15.852 -1.302 1 98.69 103 SER B O 1
ATOM 3172 N N . ASP B 1 104 ? -20.078 -16.328 -2.564 1 98.44 104 ASP B N 1
ATOM 3173 C CA . ASP B 1 104 ? -19.422 -17.172 -1.561 1 98.44 104 ASP B CA 1
ATOM 3174 C C . ASP B 1 104 ? -18.641 -16.328 -0.566 1 98.44 104 ASP B C 1
ATOM 3176 O O . ASP B 1 104 ? -18.5 -16.703 0.603 1 98.44 104 ASP B O 1
ATOM 3180 N N . LYS B 1 105 ? -18.062 -15.25 -1 1 98.81 105 LYS B N 1
ATOM 3181 C CA . LYS B 1 105 ? -17.25 -14.344 -0.194 1 98.81 105 LYS B CA 1
ATOM 3182 C C . LYS B 1 105 ? -17.828 -12.93 -0.208 1 98.81 105 LYS B C 1
ATOM 3184 O O . LYS B 1 105 ? -18.5 -12.539 -1.161 1 98.81 105 LYS B O 1
ATOM 3189 N N . LEU B 1 106 ? -17.594 -12.164 0.867 1 98.88 106 LEU B N 1
ATOM 3190 C CA . LEU B 1 106 ? -18.031 -10.781 1.003 1 98.88 106 LEU B CA 1
ATOM 3191 C C . LEU B 1 106 ? -16.875 -9.883 1.424 1 98.88 106 LEU B C 1
ATOM 3193 O O . LEU B 1 106 ? -16.234 -10.125 2.457 1 98.88 106 LEU B O 1
ATOM 3197 N N . LEU B 1 107 ? -16.562 -8.93 0.604 1 98.94 107 LEU B N 1
ATOM 3198 C CA . LEU B 1 107 ? -15.594 -7.914 0.966 1 98.94 107 LEU B CA 1
ATOM 3199 C C . LEU B 1 107 ? -16.281 -6.578 1.25 1 98.94 107 LEU B C 1
ATOM 3201 O O . LEU B 1 107 ? -16.938 -6.016 0.374 1 98.94 107 LEU B O 1
ATOM 3205 N N . LEU B 1 108 ? -16.125 -6.152 2.484 1 98.75 108 LEU B N 1
ATOM 3206 C CA . LEU B 1 108 ? -16.594 -4.824 2.869 1 98.75 108 LEU B CA 1
ATOM 3207 C C . LEU B 1 108 ? -15.461 -3.801 2.77 1 98.75 108 LEU B C 1
ATOM 3209 O O . LEU B 1 108 ? -14.5 -3.861 3.531 1 98.75 108 LEU B O 1
ATOM 3213 N N . ALA B 1 109 ? -15.555 -2.875 1.826 1 98.12 109 ALA B N 1
ATOM 3214 C CA . ALA B 1 109 ? -14.617 -1.777 1.597 1 98.12 109 ALA B CA 1
ATOM 3215 C C . ALA B 1 109 ? -15.344 -0.439 1.521 1 98.12 109 ALA B C 1
ATOM 3217 O O . ALA B 1 109 ? -15.117 0.348 0.6 1 98.12 109 ALA B O 1
ATOM 3218 N N . THR B 1 110 ? -16.156 -0.116 2.533 1 97.19 110 THR B N 1
ATOM 3219 C CA . THR B 1 110 ? -17.109 0.984 2.465 1 97.19 110 THR B CA 1
ATOM 3220 C C . THR B 1 110 ? -16.531 2.252 3.076 1 97.19 110 THR B C 1
ATOM 3222 O O . THR B 1 110 ? -17.156 3.312 3.045 1 97.19 110 THR B O 1
ATOM 3225 N N . GLY B 1 111 ? -15.352 2.143 3.605 1 96.12 111 GLY B N 1
ATOM 3226 C CA . GLY B 1 111 ? -14.68 3.312 4.141 1 96.12 111 GLY B CA 1
ATOM 3227 C C . GLY B 1 111 ? -15.367 3.893 5.363 1 96.12 111 GLY B C 1
ATOM 3228 O O . GLY B 1 111 ? -16.094 3.186 6.066 1 96.12 111 GLY B O 1
ATOM 3229 N N . ILE B 1 112 ? -14.977 5.102 5.707 1 96.25 112 ILE B N 1
ATOM 3230 C CA . ILE B 1 112 ? -15.508 5.859 6.836 1 96.25 112 ILE B CA 1
ATOM 3231 C C . ILE B 1 112 ? -15.945 7.242 6.367 1 96.25 112 ILE B C 1
ATOM 3233 O O . ILE B 1 112 ? -15.742 7.605 5.207 1 96.25 112 ILE B O 1
ATOM 3237 N N . GLN B 1 113 ? -16.625 7.965 7.207 1 95.44 113 GLN B N 1
ATOM 3238 C CA . GLN B 1 113 ? -17.062 9.336 6.953 1 95.44 113 GLN B CA 1
ATOM 3239 C C . GLN B 1 113 ? -16.688 10.258 8.109 1 95.44 113 GLN B C 1
ATOM 3241 O O . GLN B 1 113 ? -16.531 9.805 9.25 1 95.44 113 GLN B O 1
ATOM 3246 N N . GLU B 1 114 ? -16.578 11.547 7.812 1 95.56 114 GLU B N 1
ATOM 3247 C CA . GLU B 1 114 ? -16.188 12.523 8.828 1 95.56 114 GLU B CA 1
ATOM 3248 C C . GLU B 1 114 ? -17.422 13.062 9.562 1 95.56 114 GLU B C 1
ATOM 3250 O O . GLU B 1 114 ? -18.484 13.234 8.961 1 95.56 114 GLU B O 1
ATOM 3255 N N . HIS B 1 115 ? -17.172 13.297 10.789 1 95.69 115 HIS B N 1
ATOM 3256 C CA . HIS B 1 115 ? -18.047 14.148 11.594 1 95.69 115 HIS B CA 1
ATOM 3257 C C . HIS B 1 115 ? -17.297 15.383 12.086 1 95.69 115 HIS B C 1
ATOM 3259 O O . HIS B 1 115 ? -16.203 15.281 12.625 1 95.69 115 HIS B O 1
ATOM 3265 N N . PHE B 1 116 ? -17.969 16.562 11.867 1 97 116 PHE B N 1
ATOM 3266 C CA . PHE B 1 116 ? -17.344 17.812 12.289 1 97 116 PHE B CA 1
ATOM 3267 C C . PHE B 1 116 ? -18.109 18.422 13.461 1 97 116 PHE B C 1
ATOM 3269 O O . PHE B 1 116 ? -19.344 18.484 13.445 1 97 116 PHE B O 1
ATOM 3276 N N . SER B 1 117 ? -17.375 18.891 14.43 1 95.69 117 SER B N 1
ATOM 3277 C CA . SER B 1 117 ? -17.984 19.562 15.578 1 95.69 117 SER B CA 1
ATOM 3278 C C . SER B 1 117 ? -18.594 20.906 15.188 1 95.69 117 SER B C 1
ATOM 3280 O O . SER B 1 117 ? -19.547 21.375 15.797 1 95.69 117 SER B O 1
ATOM 3282 N N . VAL B 1 118 ? -17.969 21.531 14.281 1 97.25 118 VAL B N 1
ATOM 3283 C CA . VAL B 1 118 ? -18.484 22.734 13.656 1 97.25 118 VAL B CA 1
ATOM 3284 C C . VAL B 1 118 ? -19.047 22.406 12.266 1 97.25 118 VAL B C 1
ATOM 3286 O O . VAL B 1 118 ? -18.281 22.312 11.297 1 97.25 118 VAL B O 1
ATOM 3289 N N . PRO B 1 119 ? -20.297 22.297 12.078 1 96.12 119 PRO B N 1
ATOM 3290 C CA . PRO B 1 119 ? -20.906 21.781 10.852 1 96.12 119 PRO B CA 1
ATOM 3291 C C . PRO B 1 119 ? -20.484 22.547 9.609 1 96.12 119 PRO B C 1
ATOM 3293 O O . PRO B 1 119 ? -20.312 21.953 8.539 1 96.12 119 PRO B O 1
ATOM 3296 N N . SER B 1 120 ? -20.281 23.828 9.758 1 97 120 SER B N 1
ATOM 3297 C CA . SER B 1 120 ? -19.969 24.672 8.602 1 97 120 SER B CA 1
ATOM 3298 C C . SER B 1 120 ? -18.594 24.328 8.023 1 97 120 SER B C 1
ATOM 3300 O O . SER B 1 120 ? -18.25 24.75 6.918 1 97 120 SER B O 1
ATOM 3302 N N . ILE B 1 121 ? -17.797 23.547 8.766 1 98 121 ILE B N 1
ATOM 3303 C CA . ILE B 1 121 ? -16.516 23.094 8.242 1 98 121 ILE B CA 1
ATOM 3304 C C . ILE B 1 121 ? -16.719 22.359 6.918 1 98 121 ILE B C 1
ATOM 3306 O O . ILE B 1 121 ? -15.898 22.469 6.004 1 98 121 ILE B O 1
ATOM 3310 N N . ARG B 1 122 ? -17.812 21.688 6.789 1 96.38 122 ARG B N 1
ATOM 3311 C CA . ARG B 1 122 ? -18.125 20.891 5.609 1 96.38 122 ARG B CA 1
ATOM 3312 C C . ARG B 1 122 ? -18.062 21.734 4.344 1 96.38 122 ARG B C 1
ATOM 3314 O O . ARG B 1 122 ? -17.688 21.25 3.281 1 96.38 122 ARG B O 1
ATOM 3321 N N . ASP B 1 123 ? -18.359 22.984 4.438 1 96.81 123 ASP B N 1
ATOM 3322 C CA . ASP B 1 123 ? -18.438 23.875 3.287 1 96.81 123 ASP B CA 1
ATOM 3323 C C . ASP B 1 123 ? -17.031 24.219 2.77 1 96.81 123 ASP B C 1
ATOM 3325 O O . ASP B 1 123 ? -16.875 24.688 1.642 1 96.81 123 ASP B O 1
ATOM 3329 N N . TYR B 1 124 ? -16.047 23.953 3.6 1 97.81 124 TYR B N 1
ATOM 3330 C CA . TYR B 1 124 ? -14.688 24.344 3.256 1 97.81 124 TYR B CA 1
ATOM 3331 C C . TYR B 1 124 ? -13.789 23.109 3.139 1 97.81 124 TYR B C 1
ATOM 3333 O O . TYR B 1 124 ? -12.672 23.203 2.629 1 97.81 124 TYR B O 1
ATOM 3341 N N . TYR B 1 125 ? -14.312 21.984 3.619 1 96.81 125 TYR B N 1
ATOM 3342 C CA . TYR B 1 125 ? -13.539 20.75 3.686 1 96.81 125 TYR B CA 1
ATOM 3343 C C . TYR B 1 125 ? -13.25 20.219 2.289 1 96.81 125 TYR B C 1
ATOM 3345 O O . TYR B 1 125 ? -14.141 20.141 1.444 1 96.81 125 TYR B O 1
ATOM 3353 N N . GLY B 1 126 ? -11.953 19.906 1.993 1 95.19 126 GLY B N 1
ATOM 3354 C CA . GLY B 1 126 ? -11.531 19.406 0.693 1 95.19 126 GLY B CA 1
ATOM 3355 C C . GLY B 1 126 ? -11.086 20.5 -0.253 1 95.19 126 GLY B C 1
ATOM 3356 O O . GLY B 1 126 ? -10.531 20.234 -1.318 1 95.19 126 GLY B O 1
ATOM 3357 N N . LYS B 1 127 ? -11.305 21.766 0.175 1 96.19 127 LYS B N 1
ATOM 3358 C CA . LYS B 1 127 ? -10.922 22.906 -0.663 1 96.19 127 LYS B CA 1
ATOM 3359 C C . LYS B 1 127 ? -9.906 23.797 0.05 1 96.19 127 LYS B C 1
ATOM 3361 O O . LYS B 1 127 ? -8.828 24.062 -0.485 1 96.19 127 LYS B O 1
ATOM 3366 N N . SER B 1 128 ? -10.25 24.172 1.304 1 98.06 128 SER B N 1
ATOM 3367 C CA . SER B 1 128 ? -9.328 25.047 2.035 1 98.06 128 SER B CA 1
ATOM 3368 C C . SER B 1 128 ? -9.117 24.547 3.461 1 98.06 128 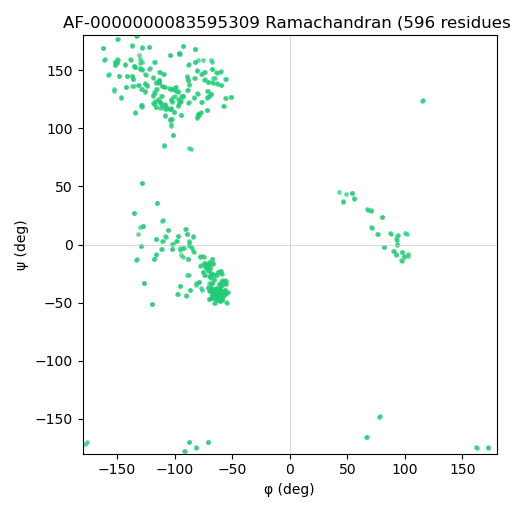SER B C 1
ATOM 3370 O O . SER B 1 128 ? -8.219 25.016 4.16 1 98.06 128 SER B O 1
ATOM 3372 N N . LEU B 1 129 ? -9.938 23.656 3.857 1 98.25 129 LEU B N 1
ATOM 3373 C CA . LEU B 1 129 ? -9.734 22.938 5.109 1 98.25 129 LEU B CA 1
ATOM 3374 C C . LEU B 1 129 ? -9.516 21.453 4.852 1 98.25 129 LEU B C 1
ATOM 3376 O O . LEU B 1 129 ? -10.203 20.844 4.027 1 98.25 129 LEU B O 1
ATOM 3380 N N . PHE B 1 130 ? -8.539 20.922 5.484 1 97.31 130 PHE B N 1
ATOM 3381 C CA . PHE B 1 130 ? -8.141 19.531 5.258 1 97.31 130 PHE B CA 1
ATOM 3382 C C . PHE B 1 130 ? -7.844 18.844 6.578 1 97.31 130 PHE B C 1
ATOM 3384 O O . PHE B 1 130 ? -7.836 19.469 7.633 1 97.31 130 PHE B O 1
ATOM 3391 N N . ASN B 1 131 ? -7.645 17.547 6.512 1 95.75 131 ASN B N 1
ATOM 3392 C CA . ASN B 1 131 ? -7.375 16.844 7.758 1 95.75 131 ASN B CA 1
ATOM 3393 C C . ASN B 1 131 ? -5.977 16.234 7.77 1 95.75 131 ASN B C 1
ATOM 3395 O O . ASN B 1 131 ? -5.508 15.766 8.812 1 95.75 131 ASN B O 1
ATOM 3399 N N . CYS B 1 132 ? -5.273 16.25 6.652 1 95.81 132 CYS B N 1
ATOM 3400 C CA . CYS B 1 132 ? -4.004 15.539 6.59 1 95.81 132 CYS B CA 1
ATOM 3401 C C . CYS B 1 132 ? -2.926 16.406 5.941 1 95.81 132 CYS B C 1
ATOM 3403 O O . CYS B 1 132 ? -2.951 16.625 4.734 1 95.81 132 CYS B O 1
ATOM 3405 N N . PRO B 1 133 ? -1.917 16.812 6.648 1 97 133 PRO B N 1
ATOM 3406 C CA . PRO B 1 133 ? -0.853 17.656 6.09 1 97 133 PRO B CA 1
ATOM 3407 C C . PRO B 1 133 ? -0.026 16.922 5.031 1 97 133 PRO B C 1
ATOM 3409 O O . PRO B 1 133 ? 0.53 17.562 4.133 1 97 133 PRO B O 1
ATOM 3412 N N . TYR B 1 134 ? 0.04 15.609 5.082 1 96.69 134 TYR B N 1
ATOM 3413 C CA . TYR B 1 134 ? 0.784 14.859 4.082 1 96.69 134 TYR B CA 1
ATOM 3414 C C . TYR B 1 134 ? 0.095 14.922 2.725 1 96.69 134 TYR B C 1
ATOM 3416 O O . TYR B 1 134 ? 0.749 14.828 1.683 1 96.69 134 TYR B O 1
ATOM 3424 N N . CYS B 1 135 ? -1.187 15.086 2.777 1 96.06 135 CYS B N 1
ATOM 3425 C CA . CYS B 1 135 ? -1.968 15.141 1.547 1 96.06 135 CYS B CA 1
ATOM 3426 C C . CYS B 1 135 ? -2.012 16.562 0.993 1 96.06 135 CYS B C 1
ATOM 3428 O O . CYS B 1 135 ? -1.761 16.766 -0.195 1 96.06 135 CYS B O 1
ATOM 3430 N N . ASP B 1 136 ? -2.141 17.562 1.919 1 96.81 136 ASP B N 1
ATOM 3431 C CA . ASP B 1 136 ? -2.48 18.875 1.378 1 96.81 136 ASP B CA 1
ATOM 3432 C C . ASP B 1 136 ? -1.526 19.953 1.895 1 96.81 136 ASP B C 1
ATOM 3434 O O . ASP B 1 136 ? -1.641 21.125 1.524 1 96.81 136 ASP B O 1
ATOM 3438 N N . GLY B 1 137 ? -0.63 19.547 2.705 1 97.94 137 GLY B N 1
ATOM 3439 C CA . GLY B 1 137 ? 0.259 20.516 3.32 1 97.94 137 GLY B CA 1
ATOM 3440 C C . GLY B 1 137 ? 1.135 21.25 2.316 1 97.94 137 GLY B C 1
ATOM 3441 O O . GLY B 1 137 ? 1.389 22.438 2.457 1 97.94 137 GLY B O 1
ATOM 3442 N N . TRP B 1 138 ? 1.648 20.547 1.34 1 98.25 138 TRP B N 1
ATOM 3443 C CA . TRP B 1 138 ? 2.516 21.156 0.335 1 98.25 138 TRP B CA 1
ATOM 3444 C C . TRP B 1 138 ? 1.814 22.328 -0.358 1 98.25 138 TRP B C 1
ATOM 3446 O O . TRP B 1 138 ? 2.408 23.391 -0.555 1 98.25 138 TRP B O 1
ATOM 3456 N N . GLU B 1 139 ? 0.555 22.219 -0.688 1 97.44 139 GLU B N 1
ATOM 3457 C CA . GLU B 1 139 ? -0.222 23.234 -1.387 1 97.44 139 GLU B CA 1
ATOM 3458 C C . GLU B 1 139 ? -0.5 24.438 -0.484 1 97.44 139 GLU B C 1
ATOM 3460 O O . GLU B 1 139 ? -0.798 25.531 -0.969 1 97.44 139 GLU B O 1
ATOM 3465 N N . LEU B 1 140 ? -0.369 24.188 0.869 1 98 140 LEU B N 1
ATOM 3466 C CA . LEU B 1 140 ? -0.682 25.234 1.824 1 98 140 LEU B CA 1
ATOM 3467 C C . LEU B 1 140 ? 0.589 25.781 2.463 1 98 140 LEU B C 1
ATOM 3469 O O . LEU B 1 140 ? 0.523 26.625 3.361 1 98 140 LEU B O 1
ATOM 3473 N N . ARG B 1 141 ? 1.746 25.344 1.98 1 98.5 141 ARG B N 1
ATOM 3474 C CA . ARG B 1 141 ? 3.012 25.672 2.623 1 98.5 141 ARG B CA 1
ATOM 3475 C C . ARG B 1 141 ? 3.213 27.188 2.672 1 98.5 141 ARG B C 1
ATOM 3477 O O . ARG B 1 141 ? 2.873 27.891 1.723 1 98.5 141 ARG B O 1
ATOM 3484 N N . ASP B 1 142 ? 3.691 27.703 3.809 1 98.44 142 ASP B N 1
ATOM 3485 C CA . ASP B 1 142 ? 4.117 29.078 4.059 1 98.44 142 ASP B CA 1
ATOM 3486 C C . ASP B 1 142 ? 2.922 30.016 4.094 1 98.44 142 ASP B C 1
ATOM 3488 O O . ASP B 1 142 ? 3.086 31.234 4.016 1 98.44 142 ASP B O 1
ATOM 3492 N N . LYS B 1 143 ? 1.699 29.5 4.215 1 98.5 143 LYS B N 1
ATOM 3493 C CA . LYS B 1 143 ? 0.503 30.328 4.289 1 98.5 143 LYS B CA 1
ATOM 3494 C C . LYS B 1 143 ? 0.085 30.562 5.738 1 98.5 143 LYS B C 1
ATOM 3496 O O . LYS B 1 143 ? 0.62 29.922 6.652 1 98.5 143 LYS B O 1
ATOM 3501 N N . GLN B 1 144 ? -0.79 31.562 5.902 1 98.75 144 GLN B N 1
ATOM 3502 C CA . GLN B 1 144 ? -1.449 31.781 7.184 1 98.75 144 GLN B CA 1
ATOM 3503 C C . GLN B 1 144 ? -2.584 30.781 7.395 1 98.75 144 GLN B C 1
ATOM 3505 O O . GLN B 1 144 ? -3.598 30.844 6.695 1 98.75 144 GLN B O 1
ATOM 3510 N N . LEU B 1 145 ? -2.34 29.891 8.422 1 98.88 145 LEU B N 1
ATOM 3511 C CA . LEU B 1 145 ? -3.252 28.75 8.539 1 98.88 145 LEU B CA 1
ATOM 3512 C C . LEU B 1 145 ? -3.91 28.734 9.914 1 98.88 145 LEU B C 1
ATOM 3514 O O . LEU B 1 145 ? -3.59 29.547 10.773 1 98.88 145 LEU B O 1
ATOM 3518 N N . ILE B 1 146 ? -4.898 27.875 10.047 1 98.88 146 ILE B N 1
ATOM 3519 C CA . ILE B 1 146 ? -5.492 27.562 11.344 1 98.88 146 ILE B CA 1
ATOM 3520 C C . ILE B 1 146 ? -5.523 26.062 11.547 1 98.88 146 ILE B C 1
ATOM 3522 O O . ILE B 1 146 ? -5.508 25.297 10.578 1 98.88 146 ILE B O 1
ATOM 3526 N N . ILE B 1 147 ? -5.453 25.656 12.766 1 98.88 147 ILE B N 1
ATOM 3527 C CA . ILE B 1 147 ? -5.777 24.297 13.188 1 98.88 147 ILE B CA 1
ATOM 3528 C C . ILE B 1 147 ? -7.035 24.312 14.047 1 98.88 147 ILE B C 1
ATOM 3530 O O . ILE B 1 147 ? -7.113 25.062 15.031 1 98.88 147 ILE B O 1
ATOM 3534 N N . ILE B 1 148 ? -8.016 23.594 13.641 1 98.88 148 ILE B N 1
ATOM 3535 C CA . ILE B 1 148 ? -9.188 23.391 14.492 1 98.88 148 ILE B CA 1
ATOM 3536 C C . ILE B 1 148 ? -9.125 22 15.133 1 98.88 148 ILE B C 1
ATOM 3538 O O . ILE B 1 148 ? -9.273 20.984 14.453 1 98.88 148 ILE B O 1
ATOM 3542 N N . ALA B 1 149 ? -8.859 21.938 16.406 1 98.62 149 ALA B N 1
ATOM 3543 C CA . ALA B 1 149 ? -8.758 20.703 17.188 1 98.62 149 ALA B CA 1
ATOM 3544 C C . ALA B 1 149 ? -9.25 20.906 18.609 1 98.62 149 ALA B C 1
ATOM 3546 O O . ALA B 1 149 ? -8.727 21.75 19.344 1 98.62 149 ALA B O 1
ATOM 3547 N N . GLU B 1 150 ? -10.148 20.078 19.031 1 98.19 150 GLU B N 1
ATOM 3548 C CA . GLU B 1 150 ? -10.805 20.281 20.312 1 98.19 150 GLU B CA 1
ATOM 3549 C C . GLU B 1 150 ? -10.031 19.609 21.438 1 98.19 150 GLU B C 1
ATOM 3551 O O . GLU B 1 150 ? -10.156 20 22.609 1 98.19 150 GLU B O 1
ATOM 3556 N N . LYS B 1 151 ? -9.312 18.594 21.109 1 98 151 LYS B N 1
ATOM 3557 C CA . LYS B 1 151 ? -8.516 17.891 22.094 1 98 151 LYS B CA 1
ATOM 3558 C C . LYS B 1 151 ? -7.055 18.328 22.047 1 98 151 LYS B C 1
ATOM 3560 O O . LYS B 1 151 ? -6.465 18.406 20.969 1 98 151 LYS B O 1
ATOM 3565 N N . GLU B 1 152 ? -6.473 18.547 23.188 1 98.44 152 GLU B N 1
ATOM 3566 C CA . GLU B 1 152 ? -5.109 19.062 23.328 1 98.44 152 GLU B CA 1
ATOM 3567 C C . GLU B 1 152 ? -4.113 18.141 22.609 1 98.44 152 GLU B C 1
ATOM 3569 O O . GLU B 1 152 ? -3.26 18.625 21.859 1 98.44 152 GLU B O 1
ATOM 3574 N N . GLU B 1 153 ? -4.305 16.859 22.797 1 97.62 153 GLU B N 1
ATOM 3575 C CA . GLU B 1 153 ? -3.369 15.906 22.219 1 97.62 153 GLU B CA 1
ATOM 3576 C C . GLU B 1 153 ? -3.383 15.992 20.688 1 97.62 153 GLU B C 1
ATOM 3578 O O . GLU B 1 153 ? -2.334 15.906 20.047 1 97.62 153 GLU B O 1
ATOM 3583 N N . HIS B 1 154 ? -4.535 16.156 20.172 1 97.56 154 HIS B N 1
ATOM 3584 C CA . HIS B 1 154 ? -4.676 16.25 18.719 1 97.56 154 HIS B CA 1
ATOM 3585 C C . HIS B 1 154 ? -4.098 17.562 18.203 1 97.56 154 HIS B C 1
ATOM 3587 O O . HIS B 1 154 ? -3.453 17.594 17.141 1 97.56 154 HIS B O 1
ATOM 3593 N N . ALA B 1 155 ? -4.332 18.625 18.938 1 98.38 155 ALA B N 1
ATOM 3594 C CA . ALA B 1 155 ? -3.824 19.953 18.562 1 98.38 155 ALA B CA 1
ATOM 3595 C C . ALA B 1 155 ? -2.299 19.969 18.547 1 98.38 155 ALA B C 1
ATOM 3597 O O . ALA B 1 155 ? -1.686 20.453 17.594 1 98.38 155 ALA B O 1
ATOM 3598 N N . LEU B 1 156 ? -1.739 19.406 19.594 1 98.12 156 LEU B N 1
ATOM 3599 C CA . LEU B 1 156 ? -0.285 19.375 19.703 1 98.12 156 LEU B CA 1
ATOM 3600 C C . LEU B 1 156 ? 0.331 18.531 18.594 1 98.12 156 LEU B C 1
ATOM 3602 O O . LEU B 1 156 ? 1.31 18.938 17.969 1 98.12 156 LEU B O 1
ATOM 3606 N N . HIS B 1 157 ? -0.268 17.406 18.344 1 97.31 157 HIS B N 1
ATOM 3607 C CA . HIS B 1 157 ? 0.232 16.531 17.297 1 97.31 157 HIS B CA 1
ATOM 3608 C C . HIS B 1 157 ? 0.187 17.219 15.938 1 97.31 157 HIS B C 1
ATOM 3610 O O . HIS B 1 157 ? 1.189 17.25 15.219 1 97.31 157 HIS B O 1
ATOM 3616 N N . MET B 1 158 ? -0.938 17.812 15.648 1 97.88 158 MET B N 1
ATOM 3617 C CA . MET B 1 158 ? -1.118 18.469 14.359 1 97.88 158 MET B CA 1
ATOM 3618 C C . MET B 1 158 ? -0.174 19.672 14.227 1 97.88 158 MET B C 1
ATOM 3620 O O . MET B 1 158 ? 0.421 19.875 13.164 1 97.88 158 MET B O 1
ATOM 3624 N N . ALA B 1 159 ? -0.036 20.391 15.273 1 98.5 159 ALA B N 1
ATOM 3625 C CA . ALA B 1 159 ? 0.824 21.578 15.25 1 98.5 159 ALA B CA 1
ATOM 3626 C C . ALA B 1 159 ? 2.277 21.188 14.984 1 98.5 159 ALA B C 1
ATOM 3628 O O . ALA B 1 159 ? 2.959 21.812 14.172 1 98.5 159 ALA B O 1
ATOM 3629 N N . LYS B 1 160 ? 2.715 20.156 15.641 1 97.56 160 LYS B N 1
ATOM 3630 C CA . LYS B 1 160 ? 4.09 19.703 15.469 1 97.56 160 LYS B CA 1
ATOM 3631 C C . LYS B 1 160 ? 4.348 19.266 14.031 1 97.56 160 LYS B C 1
ATOM 3633 O O . LYS B 1 160 ? 5.402 19.562 13.461 1 97.56 160 LYS B O 1
ATOM 3638 N N . LEU B 1 161 ? 3.396 18.625 13.492 1 97 161 LEU B N 1
ATOM 3639 C CA . LEU B 1 161 ? 3.525 18.172 12.109 1 97 161 LEU B CA 1
ATOM 3640 C C . LEU B 1 161 ? 3.486 19.359 11.148 1 97 161 LEU B C 1
ATOM 3642 O O . LEU B 1 161 ? 4.371 19.5 10.305 1 97 161 LEU B O 1
ATOM 3646 N N . LEU B 1 162 ? 2.539 20.219 11.352 1 98.19 162 LEU B N 1
ATOM 3647 C CA . LEU B 1 162 ? 2.27 21.297 10.422 1 98.19 162 LEU B CA 1
ATOM 3648 C C . LEU B 1 162 ? 3.416 22.312 10.414 1 98.19 162 LEU B C 1
ATOM 3650 O O . LEU B 1 162 ? 3.65 22.984 9.414 1 98.19 162 LEU B O 1
ATOM 3654 N N . TYR B 1 163 ? 4.125 22.344 11.484 1 98.19 163 TYR B N 1
ATOM 3655 C CA . TYR B 1 163 ? 5.18 23.328 11.68 1 98.19 163 TYR B CA 1
ATOM 3656 C C . TYR B 1 163 ? 6.238 23.219 10.586 1 98.19 163 TYR B C 1
ATOM 3658 O O . TYR B 1 163 ? 6.906 24.203 10.258 1 98.19 163 TYR B O 1
ATOM 3666 N N . ASN B 1 164 ? 6.367 22.031 9.992 1 97.25 164 ASN B N 1
ATOM 3667 C CA . ASN B 1 164 ? 7.348 21.844 8.93 1 97.25 164 ASN B CA 1
ATOM 3668 C C . ASN B 1 164 ? 6.867 22.438 7.609 1 97.25 164 ASN B C 1
ATOM 3670 O O . ASN B 1 164 ? 7.672 22.688 6.707 1 97.25 164 ASN B O 1
ATOM 3674 N N . TRP B 1 165 ? 5.594 22.688 7.512 1 98.25 165 TRP B N 1
ATOM 3675 C CA . TRP B 1 165 ? 5.023 23.234 6.281 1 98.25 165 TRP B CA 1
ATOM 3676 C C . TRP B 1 165 ? 4.844 24.75 6.391 1 98.25 165 TRP B C 1
ATOM 3678 O O . TRP B 1 165 ? 5.09 25.469 5.426 1 98.25 165 TRP B O 1
ATOM 3688 N N . SER B 1 166 ? 4.375 25.188 7.52 1 98.25 166 SER B N 1
ATOM 3689 C CA . SER B 1 166 ? 4.152 26.594 7.777 1 98.25 166 SER B CA 1
ATOM 3690 C C . SER B 1 166 ? 4.352 26.938 9.25 1 98.25 166 SER B C 1
ATOM 3692 O O . SER B 1 166 ? 3.965 26.156 10.125 1 98.25 166 SER B O 1
ATOM 3694 N N . LYS B 1 167 ? 4.883 28.141 9.516 1 97.81 167 LYS B N 1
ATOM 3695 C CA . LYS B 1 167 ? 5.098 28.594 10.891 1 97.81 167 LYS B CA 1
ATOM 3696 C C . LYS B 1 167 ? 4.016 29.578 11.32 1 97.81 167 LYS B C 1
ATOM 3698 O O . LYS B 1 167 ? 3.955 29.969 12.484 1 97.81 167 LYS B O 1
ATOM 3703 N N . ASP B 1 168 ? 3.172 29.875 10.367 1 98.44 168 ASP B N 1
ATOM 3704 C CA . ASP B 1 168 ? 2.154 30.891 10.594 1 98.44 168 ASP B CA 1
ATOM 3705 C C . ASP B 1 168 ? 0.765 30.281 10.703 1 98.44 168 ASP B C 1
ATOM 3707 O O . ASP B 1 168 ? 0.022 30.234 9.719 1 98.44 168 ASP B O 1
ATOM 3711 N N . PHE B 1 169 ? 0.458 29.828 11.938 1 98.62 169 PHE B N 1
ATOM 3712 C CA . PHE B 1 169 ? -0.892 29.312 12.133 1 98.62 169 PHE B CA 1
ATOM 3713 C C . PHE B 1 169 ? -1.335 29.5 13.578 1 98.62 169 PHE B C 1
ATOM 3715 O O . PHE B 1 169 ? -0.503 29.688 14.469 1 98.62 169 PHE B O 1
ATOM 3722 N N . VAL B 1 170 ? -2.646 29.516 13.734 1 98.75 170 VAL B N 1
ATOM 3723 C CA . VAL B 1 170 ? -3.309 29.641 15.031 1 98.75 170 VAL B CA 1
ATOM 3724 C C . VAL B 1 170 ? -4.109 28.375 15.328 1 98.75 170 VAL B C 1
ATOM 3726 O O . VAL B 1 170 ? -4.723 27.797 14.43 1 98.75 170 VAL B O 1
ATOM 3729 N N . VAL B 1 171 ? -4.035 27.953 16.625 1 98.88 171 VAL B N 1
ATOM 3730 C CA . VAL B 1 171 ? -4.82 26.797 17.047 1 98.88 171 VAL B CA 1
ATOM 3731 C C . VAL B 1 171 ? -6.133 27.266 17.672 1 98.88 171 VAL B C 1
ATOM 3733 O O . VAL B 1 171 ? -6.137 28.094 18.594 1 98.88 171 VAL B O 1
ATOM 3736 N N . LEU B 1 172 ? -7.223 26.812 17.125 1 98.88 172 LEU B N 1
ATOM 3737 C CA . LEU B 1 172 ? -8.57 27.062 17.641 1 98.88 172 LEU B CA 1
ATOM 3738 C C . LEU B 1 172 ? -9.148 25.797 18.25 1 98.88 172 LEU B C 1
ATOM 3740 O O . LEU B 1 172 ? -9.367 24.797 17.562 1 98.88 172 LEU B O 1
ATOM 3744 N N . SER B 1 173 ? -9.516 25.828 19.578 1 98.69 173 SER B N 1
ATOM 3745 C CA . SER B 1 173 ? -9.93 24.609 20.25 1 98.69 173 SER B CA 1
ATOM 3746 C C . SER B 1 173 ? -11.453 24.453 20.219 1 98.69 173 SER B C 1
ATOM 3748 O O . SER B 1 173 ? -11.977 23.391 20.594 1 98.69 173 SER B O 1
ATOM 3750 N N . ASN B 1 174 ? -12.125 25.547 19.766 1 98.62 174 ASN B N 1
ATOM 3751 C CA . ASN B 1 174 ? -13.586 25.516 19.703 1 98.62 174 ASN B CA 1
ATOM 3752 C C . ASN B 1 174 ? -14.195 25.141 21.062 1 98.62 174 ASN B C 1
ATOM 3754 O O . ASN B 1 174 ? -15.078 24.281 21.125 1 98.62 174 ASN B O 1
ATOM 3758 N N . GLY B 1 175 ? -13.703 25.719 22.094 1 98.38 175 GLY B N 1
ATOM 3759 C CA . GLY B 1 175 ? -14.25 25.5 23.422 1 98.38 175 GLY B CA 1
ATOM 3760 C C . GLY B 1 175 ? -13.5 24.453 24.219 1 98.38 175 GLY B C 1
ATOM 3761 O O . GLY B 1 175 ? -13.734 24.297 25.422 1 98.38 175 GLY B O 1
ATOM 3762 N N . GLY B 1 176 ? -12.625 23.672 23.547 1 98 176 GLY B N 1
ATOM 3763 C CA . GLY B 1 176 ? -11.797 22.703 24.266 1 98 176 GLY B CA 1
ATOM 3764 C C . GLY B 1 176 ? -10.789 23.359 25.188 1 98 176 GLY B C 1
ATOM 3765 O O . GLY B 1 176 ? -10.195 24.391 24.844 1 98 176 GLY B O 1
ATOM 3766 N N . GLU B 1 177 ? -10.57 22.734 26.312 1 98.19 177 GLU B N 1
ATOM 3767 C CA . GLU B 1 177 ? -9.602 23.266 27.281 1 98.19 177 GLU B CA 1
ATOM 3768 C C . GLU B 1 177 ? -8.25 22.578 27.125 1 98.19 177 GLU B C 1
ATOM 3770 O O . GLU B 1 177 ? -8.172 21.344 27 1 98.19 177 GLU B O 1
ATOM 3775 N N . PHE B 1 178 ? -7.25 23.438 27.078 1 98.44 178 PHE B N 1
ATOM 3776 C CA . PHE B 1 178 ? -5.875 22.953 27.016 1 98.44 178 PHE B CA 1
ATOM 3777 C C . PHE B 1 178 ? -5.148 23.234 28.328 1 98.44 178 PHE B C 1
ATOM 3779 O O . PHE B 1 178 ? -5.438 24.219 29 1 98.44 178 PHE B O 1
ATOM 3786 N N . SER B 1 179 ? -4.293 22.359 28.656 1 98.5 179 SER B N 1
ATOM 3787 C CA . SER B 1 179 ? -3.469 22.578 29.844 1 98.5 179 SER B CA 1
ATOM 3788 C C . SER B 1 179 ? -2.492 23.734 29.641 1 98.5 179 SER B C 1
ATOM 3790 O O . SER B 1 179 ? -2.16 24.078 28.516 1 98.5 179 SER B O 1
ATOM 3792 N N . LYS B 1 180 ? -2.01 24.312 30.766 1 97.94 180 LYS B N 1
ATOM 3793 C CA . LYS B 1 180 ? -0.995 25.359 30.703 1 97.94 180 LYS B CA 1
ATOM 3794 C C . LYS B 1 180 ? 0.276 24.844 30.031 1 97.94 180 LYS B C 1
ATOM 3796 O O . LYS B 1 180 ? 0.915 25.578 29.266 1 97.94 180 LYS B O 1
ATOM 3801 N N . ARG B 1 181 ? 0.567 23.641 30.312 1 97.69 181 ARG B N 1
ATOM 3802 C CA . ARG B 1 181 ? 1.749 23.016 29.719 1 97.69 181 ARG B CA 1
ATOM 3803 C C . ARG B 1 181 ? 1.615 22.922 28.203 1 97.69 181 ARG B C 1
ATOM 3805 O O . ARG B 1 181 ? 2.545 23.266 27.469 1 97.69 181 ARG B O 1
ATOM 3812 N N . GLY B 1 182 ? 0.459 22.438 27.75 1 97.56 182 GLY B N 1
ATOM 3813 C CA . GLY B 1 182 ? 0.216 22.344 26.312 1 97.56 182 GLY B CA 1
ATOM 3814 C C . GLY B 1 182 ? 0.264 23.688 25.609 1 97.56 182 GLY B C 1
ATOM 3815 O O . GLY B 1 182 ? 0.865 23.812 24.547 1 97.56 182 GLY B O 1
ATOM 3816 N N . ILE B 1 183 ? -0.304 24.688 26.25 1 98.19 183 ILE B N 1
ATOM 3817 C CA . ILE B 1 183 ? -0.323 26.031 25.688 1 98.19 183 ILE B CA 1
ATOM 3818 C C . ILE B 1 183 ? 1.102 26.578 25.609 1 98.19 183 ILE B C 1
ATOM 3820 O O . ILE B 1 183 ? 1.5 27.141 24.578 1 98.19 183 ILE B O 1
ATOM 3824 N N . ARG B 1 184 ? 1.896 26.406 26.578 1 97.62 184 ARG B N 1
ATOM 3825 C CA . ARG B 1 184 ? 3.266 26.906 26.625 1 97.62 184 ARG B CA 1
ATOM 3826 C C . ARG B 1 184 ? 4.121 26.25 25.547 1 97.62 184 ARG B C 1
ATOM 3828 O O . ARG B 1 184 ? 5 26.891 24.953 1 97.62 184 ARG B O 1
ATOM 3835 N N . GLU B 1 185 ? 3.879 25 25.359 1 97.19 185 GLU B N 1
ATOM 3836 C CA . GLU B 1 185 ? 4.625 24.281 24.328 1 97.19 185 GLU B CA 1
ATOM 3837 C C . GLU B 1 185 ? 4.414 24.906 22.953 1 97.19 185 GLU B C 1
ATOM 3839 O O . GLU B 1 185 ? 5.359 25.031 22.172 1 97.19 185 GLU B O 1
ATOM 3844 N N . LEU B 1 186 ? 3.23 25.312 22.672 1 98.19 186 LEU B N 1
ATOM 3845 C CA . LEU B 1 186 ? 2.898 25.953 21.391 1 98.19 186 LEU B CA 1
ATOM 3846 C C . LEU B 1 186 ? 3.402 27.391 21.359 1 98.19 186 LEU B C 1
ATOM 3848 O O . LEU B 1 186 ? 3.945 27.828 20.344 1 98.19 186 LEU B O 1
ATOM 3852 N N . GLU B 1 187 ? 3.291 28.062 22.469 1 97.62 187 GLU B N 1
ATOM 3853 C CA . GLU B 1 187 ? 3.705 29.453 22.562 1 97.62 187 GLU B CA 1
ATOM 3854 C C . GLU B 1 187 ? 5.215 29.594 22.375 1 97.62 187 GLU B C 1
ATOM 3856 O O . GLU B 1 187 ? 5.688 30.594 21.828 1 97.62 187 GLU B O 1
ATOM 3861 N N . LYS B 1 188 ? 5.953 28.578 22.766 1 97 188 LYS B N 1
ATOM 3862 C CA . LYS B 1 188 ? 7.398 28.578 22.578 1 97 188 LYS B CA 1
ATOM 3863 C C . LYS B 1 188 ? 7.766 28.672 21.109 1 97 188 LYS B C 1
ATOM 3865 O O . LYS B 1 188 ? 8.867 29.109 20.75 1 97 188 LYS B O 1
ATOM 3870 N N . ARG B 1 189 ? 6.836 28.266 20.266 1 97.38 189 ARG B N 1
ATOM 3871 C CA . ARG B 1 189 ? 7.051 28.328 18.828 1 97.38 189 ARG B CA 1
ATOM 3872 C C . ARG B 1 189 ? 6.246 29.469 18.203 1 97.38 189 ARG B C 1
ATOM 3874 O O . ARG B 1 189 ? 5.984 29.469 17 1 97.38 189 ARG B O 1
ATOM 3881 N N . ASN B 1 190 ? 5.723 30.344 19.016 1 97.81 190 ASN B N 1
ATOM 3882 C CA . ASN B 1 190 ? 4.945 31.516 18.609 1 97.81 190 ASN B CA 1
ATOM 3883 C C . ASN B 1 190 ? 3.613 31.109 18 1 97.81 190 ASN B C 1
ATOM 3885 O O . ASN B 1 190 ? 3.141 31.766 17.062 1 97.81 190 ASN B O 1
ATOM 3889 N N . ILE B 1 191 ? 3.105 30 18.453 1 98.44 191 ILE B N 1
ATOM 3890 C CA . ILE B 1 191 ? 1.798 29.531 18 1 98.44 191 ILE B CA 1
ATOM 3891 C C . ILE B 1 191 ? 0.731 29.938 19.016 1 98.44 191 ILE B C 1
ATOM 3893 O O . ILE B 1 191 ? 0.786 29.531 20.172 1 98.44 191 ILE B O 1
ATOM 3897 N N . LEU B 1 192 ? -0.209 30.703 18.547 1 98.19 192 LEU B N 1
ATOM 3898 C CA . LEU B 1 192 ? -1.291 31.172 19.422 1 98.19 192 LEU B CA 1
ATOM 3899 C C . LEU B 1 192 ? -2.385 30.109 19.531 1 98.19 192 LEU B C 1
ATOM 3901 O O . LEU B 1 192 ? -2.688 29.406 18.562 1 98.19 192 LEU B O 1
ATOM 3905 N N . VAL B 1 193 ? -2.961 30.016 20.75 1 98.56 193 VAL B N 1
ATOM 3906 C CA . VAL B 1 193 ? -4.098 29.141 21.016 1 98.56 193 VAL B CA 1
ATOM 3907 C C . VAL B 1 193 ? -5.301 29.969 21.453 1 98.56 193 VAL B C 1
ATOM 3909 O O . VAL B 1 193 ? -5.199 30.781 22.375 1 98.56 193 VAL B O 1
ATOM 3912 N N . LYS B 1 194 ? -6.352 29.875 20.734 1 98.62 194 LYS B N 1
ATOM 3913 C CA . LYS B 1 194 ? -7.621 30.469 21.125 1 98.62 194 LYS B CA 1
ATOM 3914 C C . LYS B 1 194 ? -8.648 29.406 21.484 1 98.62 194 LYS B C 1
ATOM 3916 O O . LYS B 1 194 ? -9.031 28.594 20.656 1 98.62 194 LYS B O 1
ATOM 3921 N N . MET B 1 195 ? -9.148 29.422 22.688 1 98.19 195 MET B N 1
ATOM 3922 C CA . MET B 1 195 ? -9.922 28.297 23.203 1 98.19 195 MET B CA 1
ATOM 3923 C C . MET B 1 195 ? -11.414 28.594 23.156 1 98.19 195 MET B C 1
ATOM 3925 O O . MET B 1 195 ? -12.234 27.719 23.438 1 98.19 195 MET B O 1
ATOM 3929 N N . GLU B 1 196 ? -11.82 29.797 22.656 1 97.69 196 GLU B N 1
ATOM 3930 C CA . GLU B 1 196 ? -13.234 30.141 22.547 1 97.69 196 GLU B CA 1
ATOM 3931 C C . GLU B 1 196 ? -13.938 29.281 21.516 1 97.69 196 GLU B C 1
ATOM 3933 O O . GLU B 1 196 ? -13.32 28.828 20.547 1 97.69 196 GLU B O 1
ATOM 3938 N N . PRO B 1 197 ? -15.227 29.078 21.734 1 98.5 197 PRO B N 1
ATOM 3939 C CA . PRO B 1 197 ? -16 28.406 20.703 1 98.5 197 PRO B CA 1
ATOM 3940 C C . PRO B 1 197 ? -16 29.156 19.375 1 98.5 197 PRO B C 1
ATOM 3942 O O . PRO B 1 197 ? -15.906 30.375 19.359 1 98.5 197 PRO B O 1
ATOM 3945 N N . ILE B 1 198 ? -16.078 28.406 18.375 1 98.75 198 ILE B N 1
ATOM 3946 C CA . ILE B 1 198 ? -16.172 28.969 17.031 1 98.75 198 ILE B CA 1
ATOM 3947 C C . ILE B 1 198 ? -17.625 29.328 16.734 1 98.75 198 ILE B C 1
ATOM 3949 O O . ILE B 1 198 ? -18.531 28.484 16.891 1 98.75 198 ILE B O 1
ATOM 3953 N N . ARG B 1 199 ? -17.828 30.594 16.328 1 98 199 ARG B N 1
ATOM 3954 C CA . ARG B 1 199 ? -19.172 31.062 16.016 1 98 199 ARG B CA 1
ATOM 3955 C C . ARG B 1 199 ? -19.484 30.828 14.539 1 98 199 ARG B C 1
ATOM 3957 O O . ARG B 1 199 ? -20.594 30.391 14.203 1 98 199 ARG B O 1
ATOM 3964 N N . ASN B 1 200 ? -18.5 31.156 13.68 1 97.06 200 ASN B N 1
ATOM 3965 C CA . ASN B 1 200 ? -18.75 31.078 12.242 1 97.06 200 ASN B CA 1
ATOM 3966 C C . ASN B 1 200 ? -17.453 30.938 11.461 1 97.06 200 ASN B C 1
ATOM 3968 O O . ASN B 1 200 ? -16.391 31.406 11.906 1 97.06 200 ASN B O 1
ATOM 3972 N N . LEU B 1 201 ? -17.562 30.203 10.375 1 98.69 201 LEU B N 1
ATOM 3973 C CA . LEU B 1 201 ? -16.531 30.266 9.352 1 98.69 201 LEU B CA 1
ATOM 3974 C C . LEU B 1 201 ? -16.938 31.188 8.211 1 98.69 201 LEU B C 1
ATOM 3976 O O . LEU B 1 201 ? -18.062 31.125 7.738 1 98.69 201 LEU B O 1
ATOM 3980 N N . ILE B 1 202 ? -16.047 32.031 7.844 1 98.56 202 ILE B N 1
ATOM 3981 C CA . ILE B 1 202 ? -16.344 33.031 6.824 1 98.56 202 ILE B CA 1
ATOM 3982 C C . ILE B 1 202 ? -15.414 32.844 5.629 1 98.56 202 ILE B C 1
ATOM 3984 O O . ILE B 1 202 ? -14.195 32.75 5.785 1 98.56 202 ILE B O 1
ATOM 3988 N N . GLY B 1 203 ? -15.961 32.75 4.48 1 98.12 203 GLY B N 1
ATOM 3989 C CA . GLY B 1 203 ? -15.227 32.594 3.234 1 98.12 203 GLY B CA 1
ATOM 3990 C C . GLY B 1 203 ? -16.125 32.594 2.012 1 98.12 203 GLY B C 1
ATOM 3991 O O . GLY B 1 203 ? -17.297 32.938 2.098 1 98.12 203 GLY B O 1
ATOM 3992 N N . ASP B 1 204 ? -15.523 32.25 0.874 1 96.88 204 ASP B N 1
ATOM 3993 C CA . ASP B 1 204 ? -16.25 32.281 -0.397 1 96.88 204 ASP B CA 1
ATOM 3994 C C . ASP B 1 204 ? -15.922 31.016 -1.216 1 96.88 204 ASP B C 1
ATOM 3996 O O . ASP B 1 204 ? -14.766 30.609 -1.309 1 96.88 204 ASP B O 1
ATOM 4000 N N . ARG B 1 205 ? -16.938 30.453 -1.772 1 95.75 205 ARG B N 1
ATOM 4001 C CA . ARG B 1 205 ? -16.844 29.344 -2.707 1 95.75 205 ARG B CA 1
ATOM 4002 C C . ARG B 1 205 ? -15.891 28.266 -2.186 1 95.75 205 ARG B C 1
ATOM 4004 O O . ARG B 1 205 ? -15.016 27.797 -2.918 1 95.75 205 ARG B O 1
ATOM 4011 N N . GLY B 1 206 ? -15.93 28.062 -0.825 1 97.06 206 GLY B N 1
ATOM 4012 C CA . GLY B 1 206 ? -15.18 26.969 -0.234 1 97.06 206 GLY B CA 1
ATOM 4013 C C . GLY B 1 206 ? -13.797 27.375 0.232 1 97.06 206 GLY B C 1
ATOM 4014 O O . GLY B 1 206 ? -13.039 26.562 0.755 1 97.06 206 GLY B O 1
ATOM 4015 N N . TYR B 1 207 ? -13.531 28.609 0.037 1 98.12 207 TYR B N 1
ATOM 4016 C CA . TYR B 1 207 ? -12.234 29.109 0.474 1 98.12 207 TYR B CA 1
ATOM 4017 C C . TYR B 1 207 ? -12.383 30.016 1.697 1 98.12 207 TYR B C 1
ATOM 4019 O O . TYR B 1 207 ? -13 31.078 1.621 1 98.12 207 TYR B O 1
ATOM 4027 N N . ILE B 1 208 ? -11.789 29.547 2.75 1 98.62 208 ILE B N 1
ATOM 4028 C CA . ILE B 1 208 ? -11.953 30.203 4.043 1 98.62 208 ILE B CA 1
ATOM 4029 C C . ILE B 1 208 ? -11.102 31.469 4.09 1 98.62 208 ILE B C 1
ATOM 4031 O O . ILE B 1 208 ? -9.984 31.484 3.557 1 98.62 208 ILE B O 1
ATOM 4035 N N . GLU B 1 209 ? -11.602 32.469 4.801 1 98.75 209 GLU B N 1
ATOM 4036 C CA . GLU B 1 209 ? -10.875 33.719 4.949 1 98.75 209 GLU B CA 1
ATOM 4037 C C . GLU B 1 209 ? -10.727 34.094 6.422 1 98.75 209 GLU B C 1
ATOM 4039 O O . GLU B 1 209 ? -9.742 34.75 6.809 1 98.75 209 GLU B O 1
ATOM 4044 N N . GLN B 1 210 ? -11.766 33.719 7.16 1 98.75 210 GLN B N 1
ATOM 4045 C CA . GLN B 1 210 ? -11.758 34.062 8.578 1 98.75 210 GLN B CA 1
ATOM 4046 C C . GLN B 1 210 ? -12.547 33.062 9.406 1 98.75 210 GLN B C 1
ATOM 4048 O O . GLN B 1 210 ? -13.445 32.406 8.891 1 98.75 210 GLN B O 1
ATOM 4053 N N . VAL B 1 211 ? -12.195 32.969 10.641 1 98.81 211 VAL B N 1
ATOM 4054 C CA . VAL B 1 211 ? -12.984 32.281 11.641 1 98.81 211 VAL B CA 1
ATOM 4055 C C . VAL B 1 211 ? -13.445 33.25 12.719 1 98.81 211 VAL B C 1
ATOM 4057 O O . VAL B 1 211 ? -12.633 33.969 13.312 1 98.81 211 VAL B O 1
ATOM 4060 N N . GLU B 1 212 ? -14.734 33.281 12.891 1 98.75 212 GLU B N 1
ATOM 4061 C CA . GLU B 1 212 ? -15.312 34.125 13.93 1 98.75 212 GLU B CA 1
ATOM 4062 C C . GLU B 1 212 ? -15.5 33.344 15.227 1 98.75 212 GLU B C 1
ATOM 4064 O O . GLU B 1 212 ? -16.125 32.281 15.234 1 98.75 212 GLU B O 1
ATOM 4069 N N . LEU B 1 213 ? -14.984 33.906 16.281 1 98.56 213 LEU B N 1
ATOM 4070 C CA . LEU B 1 213 ? -15.117 33.281 17.594 1 98.56 213 LEU B CA 1
ATOM 4071 C C . LEU B 1 213 ? -16.344 33.812 18.328 1 98.56 213 LEU B C 1
ATOM 4073 O O . LEU B 1 213 ? -16.984 34.75 17.859 1 98.56 213 LEU B O 1
ATOM 4077 N N . ALA B 1 214 ? -16.641 33.188 19.422 1 98.25 214 ALA B N 1
ATOM 4078 C CA . ALA B 1 214 ? -17.828 33.562 20.203 1 98.25 214 ALA B CA 1
ATOM 4079 C C . ALA B 1 214 ? -17.766 35 20.656 1 98.25 214 ALA B C 1
ATOM 4081 O O . ALA B 1 214 ? -18.797 35.688 20.766 1 98.25 214 ALA B O 1
ATOM 4082 N N . SER B 1 215 ? -16.625 35.531 20.922 1 97.94 215 SER B N 1
ATOM 4083 C CA . SER B 1 215 ? -16.422 36.906 21.391 1 97.94 215 SER B CA 1
ATOM 4084 C C . SER B 1 215 ? -16.641 37.906 20.266 1 97.94 215 SER B C 1
ATOM 4086 O O . SER B 1 215 ? -16.766 39.125 20.531 1 97.94 215 SER B O 1
ATOM 4088 N N . GLY B 1 216 ? -16.609 37.406 19.078 1 98 216 GLY B N 1
ATOM 4089 C CA . GLY B 1 216 ? -16.688 38.312 17.922 1 98 216 GLY B CA 1
ATOM 4090 C C . GLY B 1 216 ? -15.328 38.531 17.266 1 98 216 GLY B C 1
ATOM 4091 O O . GLY B 1 216 ? -15.25 39.094 16.172 1 98 216 GLY B O 1
ATOM 4092 N N . GLU B 1 217 ? -14.32 38.062 17.922 1 98.31 217 GLU B N 1
ATOM 4093 C CA . GLU B 1 217 ? -12.992 38.156 17.328 1 98.31 217 GLU B CA 1
ATOM 4094 C C . GLU B 1 217 ? -12.922 37.344 16.016 1 98.31 217 GLU B C 1
ATOM 4096 O O . GLU B 1 217 ? -13.453 36.25 15.922 1 98.31 217 GLU B O 1
ATOM 4101 N N . LYS B 1 218 ? -12.281 37.938 15.07 1 98.56 218 LYS B N 1
ATOM 4102 C CA . LYS B 1 218 ? -12.086 37.281 13.789 1 98.56 218 LYS B CA 1
ATOM 4103 C C . LYS B 1 218 ? -10.617 36.906 13.578 1 98.56 218 LYS B C 1
ATOM 4105 O O . LYS B 1 218 ? -9.734 37.75 13.766 1 98.56 218 LYS B O 1
ATOM 4110 N N . VAL B 1 219 ? -10.359 35.656 13.258 1 98.62 219 VAL B N 1
ATOM 4111 C CA . VAL B 1 219 ? -9.023 35.156 12.953 1 98.62 219 VAL B CA 1
ATOM 4112 C C . VAL B 1 219 ? -8.867 34.969 11.445 1 98.62 219 VAL B C 1
ATOM 4114 O O . VAL B 1 219 ? -9.594 34.188 10.836 1 98.62 219 VAL B O 1
ATOM 4117 N N . ASN B 1 220 ? -7.945 35.719 10.828 1 98.56 220 ASN B N 1
ATOM 4118 C CA . ASN B 1 220 ? -7.684 35.594 9.398 1 98.56 220 ASN B CA 1
ATOM 4119 C C . ASN B 1 220 ? -6.91 34.312 9.078 1 98.56 220 ASN B C 1
ATOM 4121 O O . ASN B 1 220 ? -6.031 33.906 9.844 1 98.56 220 ASN B O 1
ATOM 4125 N N . CYS B 1 221 ? -7.227 33.719 8 1 98.5 221 CYS B N 1
ATOM 4126 C CA . CYS B 1 221 ? -6.496 32.531 7.527 1 98.5 221 CYS B CA 1
ATOM 4127 C C . CYS B 1 221 ? -6.75 32.312 6.043 1 98.5 221 CYS B C 1
ATOM 4129 O O . CYS B 1 221 ? -7.746 32.781 5.496 1 98.5 221 CYS B O 1
ATOM 4131 N N . SER B 1 222 ? -5.859 31.578 5.387 1 98.25 222 SER B N 1
ATOM 4132 C CA . SER B 1 222 ? -6.012 31.234 3.979 1 98.25 222 SER B CA 1
ATOM 4133 C C . SER B 1 222 ? -6.289 29.734 3.801 1 98.25 222 SER B C 1
ATOM 4135 O O . SER B 1 222 ? -6.395 29.25 2.674 1 98.25 222 SER B O 1
ATOM 4137 N N . GLY B 1 223 ? -6.41 29.016 4.871 1 98.5 223 GLY B N 1
ATOM 4138 C CA . GLY B 1 223 ? -6.66 27.578 4.93 1 98.5 223 GLY B CA 1
ATOM 4139 C C . GLY B 1 223 ? -6.328 26.969 6.281 1 98.5 223 GLY B C 1
ATOM 4140 O O . GLY B 1 223 ? -6.117 27.688 7.258 1 98.5 223 GLY B O 1
ATOM 4141 N N . GLY B 1 224 ? -6.457 25.734 6.285 1 98.62 224 GLY B N 1
ATOM 4142 C CA . GLY B 1 224 ? -6.094 25.125 7.559 1 98.62 224 GLY B CA 1
ATOM 4143 C C . GLY B 1 224 ? -6.414 23.656 7.633 1 98.62 224 GLY B C 1
ATOM 4144 O O . GLY B 1 224 ? -6.684 23.016 6.609 1 98.62 224 GLY B O 1
ATOM 4145 N N . PHE B 1 225 ? -6.195 23.094 8.82 1 98.69 225 PHE B N 1
ATOM 4146 C CA . PHE B 1 225 ? -6.402 21.688 9.094 1 98.69 225 PHE B CA 1
ATOM 4147 C C . PHE B 1 225 ? -7.371 21.5 10.258 1 98.69 225 PHE B C 1
ATOM 4149 O O . PHE B 1 225 ? -7.336 22.25 11.227 1 98.69 225 PHE B O 1
ATOM 4156 N N . VAL B 1 226 ? -8.25 20.547 10.062 1 98.31 226 VAL B N 1
ATOM 4157 C CA . VAL B 1 226 ? -9.242 20.203 11.078 1 98.31 226 VAL B CA 1
ATOM 4158 C C . VAL B 1 226 ? -9.055 18.75 11.516 1 98.31 226 VAL B C 1
ATOM 4160 O O . VAL B 1 226 ? -8.633 17.906 10.727 1 98.31 226 VAL B O 1
ATOM 4163 N N . VAL B 1 227 ? -9.273 18.484 12.789 1 97.44 227 VAL B N 1
ATOM 4164 C CA . VAL B 1 227 ? -9.266 17.125 13.305 1 97.44 227 VAL B CA 1
ATOM 4165 C C . VAL B 1 227 ? -10.695 16.625 13.5 1 97.44 227 VAL B C 1
ATOM 4167 O O . VAL B 1 227 ? -11.297 16.859 14.555 1 97.44 227 VAL B O 1
ATOM 4170 N N . PRO B 1 228 ? -11.203 15.953 12.516 1 95.75 228 PRO B N 1
ATOM 4171 C CA . PRO B 1 228 ? -12.57 15.43 12.656 1 95.75 228 PRO B CA 1
ATOM 4172 C C . PRO B 1 228 ? -12.617 14.109 13.422 1 95.75 228 PRO B C 1
ATOM 4174 O O . PRO B 1 228 ? -11.57 13.586 13.82 1 95.75 228 PRO B O 1
ATOM 4177 N N . THR B 1 229 ? -13.773 13.734 13.781 1 94.69 229 THR B N 1
ATOM 4178 C CA . THR B 1 229 ? -14.023 12.344 14.141 1 94.69 229 THR B CA 1
ATOM 4179 C C . THR B 1 229 ? -14.594 11.57 12.953 1 94.69 229 THR B C 1
ATOM 4181 O O . THR B 1 229 ? -14.977 12.164 11.945 1 94.69 229 THR B O 1
ATOM 4184 N N . PHE B 1 230 ? -14.555 10.227 13.07 1 95.06 230 PHE B N 1
ATOM 4185 C CA . PHE B 1 230 ? -14.961 9.398 11.945 1 95.06 230 PHE B CA 1
ATOM 4186 C C . PHE B 1 230 ? -15.961 8.328 12.383 1 95.06 230 PHE B C 1
ATOM 4188 O O . PHE B 1 230 ? -15.984 7.945 13.555 1 95.06 230 PHE B O 1
ATOM 4195 N N . TYR B 1 231 ? -16.781 7.953 11.477 1 95 231 TYR B N 1
ATOM 4196 C CA . TYR B 1 231 ? -17.734 6.891 11.75 1 95 231 TYR B CA 1
ATOM 4197 C C . TYR B 1 231 ? -17.938 6.012 10.523 1 95 231 TYR B C 1
ATOM 4199 O O . TYR B 1 231 ? -17.641 6.426 9.398 1 95 231 TYR B O 1
ATOM 4207 N N . ARG B 1 232 ? -18.375 4.711 10.734 1 95.38 232 ARG B N 1
ATOM 4208 C CA . ARG B 1 232 ? -18.75 3.787 9.672 1 95.38 232 ARG B CA 1
ATOM 4209 C C . ARG B 1 232 ? -20.156 4.062 9.172 1 95.38 232 ARG B C 1
ATOM 4211 O O . ARG B 1 232 ? -21.109 4.102 9.961 1 95.38 232 ARG B O 1
ATOM 4218 N N . PRO B 1 233 ? -20.312 4.18 7.863 1 93.25 233 PRO B N 1
ATOM 4219 C CA . PRO B 1 233 ? -21.594 4.672 7.367 1 93.25 233 PRO B CA 1
ATOM 4220 C C . PRO B 1 233 ? -22.625 3.564 7.215 1 93.25 233 PRO B C 1
ATOM 4222 O O . PRO B 1 233 ? -23.766 3.824 6.785 1 93.25 233 PRO B O 1
ATOM 4225 N N . ASN B 1 234 ? -22.312 2.322 7.457 1 92.62 234 ASN B N 1
ATOM 4226 C CA . ASN B 1 234 ? -23.25 1.22 7.324 1 92.62 234 ASN B CA 1
ATOM 4227 C C . ASN B 1 234 ? -23.125 0.23 8.484 1 92.62 234 ASN B C 1
ATOM 4229 O O . ASN B 1 234 ? -22.109 0.21 9.18 1 92.62 234 ASN B O 1
ATOM 4233 N N . PRO B 1 235 ? -24.203 -0.53 8.672 1 94.88 235 PRO B N 1
ATOM 4234 C CA . PRO B 1 235 ? -24.234 -1.42 9.836 1 94.88 235 PRO B CA 1
ATOM 4235 C C . PRO B 1 235 ? -23.672 -2.807 9.539 1 94.88 235 PRO B C 1
ATOM 4237 O O . PRO B 1 235 ? -23.844 -3.732 10.336 1 94.88 235 PRO B O 1
ATOM 4240 N N . PHE B 1 236 ? -23.016 -3.064 8.5 1 96.94 236 PHE B N 1
ATOM 4241 C CA . PHE B 1 236 ? -22.766 -4.406 7.988 1 96.94 236 PHE B CA 1
ATOM 4242 C C . PHE B 1 236 ? -21.844 -5.18 8.922 1 96.94 236 PHE B C 1
ATOM 4244 O O . PHE B 1 236 ? -22.047 -6.371 9.156 1 96.94 236 PHE B O 1
ATOM 4251 N N . LEU B 1 237 ? -20.859 -4.492 9.445 1 96.38 237 LEU B N 1
ATOM 4252 C CA . LEU B 1 237 ? -19.938 -5.168 10.359 1 96.38 237 LEU B CA 1
ATOM 4253 C C . LEU B 1 237 ? -20.672 -5.684 11.594 1 96.38 237 LEU B C 1
ATOM 4255 O O . LEU B 1 237 ? -20.422 -6.809 12.039 1 96.38 237 LEU B O 1
ATOM 4259 N N . VAL B 1 238 ? -21.547 -4.844 12.086 1 94.12 238 VAL B N 1
ATOM 4260 C CA . VAL B 1 238 ? -22.312 -5.195 13.281 1 94.12 238 VAL B CA 1
ATOM 4261 C C . VAL B 1 238 ? -23.297 -6.309 12.938 1 94.12 238 VAL B C 1
ATOM 4263 O O . VAL B 1 238 ? -23.469 -7.25 13.719 1 94.12 238 VAL B O 1
ATOM 4266 N N . GLN B 1 239 ? -23.859 -6.246 11.828 1 95.12 239 GLN B N 1
ATOM 4267 C CA . GLN B 1 239 ? -24.844 -7.23 11.383 1 95.12 239 GLN B CA 1
ATOM 4268 C C . GLN B 1 239 ? -24.219 -8.625 11.305 1 95.12 239 GLN B C 1
ATOM 4270 O O . GLN B 1 239 ? -24.891 -9.617 11.617 1 95.12 239 GLN B O 1
ATOM 4275 N N . PHE B 1 240 ? -22.969 -8.688 10.945 1 96.06 240 PHE B N 1
ATOM 4276 C CA . PHE B 1 240 ? -22.312 -9.984 10.805 1 96.06 240 PHE B CA 1
ATOM 4277 C C . PHE B 1 240 ? -21.516 -10.328 12.062 1 96.06 240 PHE B C 1
ATOM 4279 O O . PHE B 1 240 ? -20.766 -11.305 12.078 1 96.06 240 PHE B O 1
ATOM 4286 N N . ASN B 1 241 ? -21.656 -9.531 13.094 1 95.56 241 ASN B N 1
ATOM 4287 C CA . ASN B 1 241 ? -21.016 -9.75 14.391 1 95.56 241 ASN B CA 1
ATOM 4288 C C . ASN B 1 241 ? -19.5 -9.875 14.266 1 95.56 241 ASN B C 1
ATOM 4290 O O . ASN B 1 241 ? -18.891 -10.773 14.852 1 95.56 241 ASN B O 1
ATOM 4294 N N . CYS B 1 242 ? -18.938 -9.078 13.414 1 97.56 242 CYS B N 1
ATOM 4295 C CA . CYS B 1 242 ? -17.484 -9.023 13.352 1 97.56 242 CYS B CA 1
ATOM 4296 C C . CYS B 1 242 ? -16.906 -8.43 14.633 1 97.56 242 CYS B C 1
ATOM 4298 O O . CYS B 1 242 ? -17.406 -7.414 15.133 1 97.56 242 CYS B O 1
ATOM 4300 N N . ASP B 1 243 ? -15.836 -9 15.094 1 98 243 ASP B N 1
ATOM 4301 C CA . ASP B 1 243 ? -15.219 -8.539 16.328 1 98 243 ASP B CA 1
ATOM 4302 C C . ASP B 1 243 ? -14.555 -7.176 16.141 1 98 243 ASP B C 1
ATOM 4304 O O . ASP B 1 243 ? -13.805 -6.973 15.188 1 98 243 ASP B O 1
ATOM 4308 N N . ILE B 1 244 ? -14.867 -6.316 17.078 1 96.31 244 ILE B N 1
ATOM 4309 C CA . ILE B 1 244 ? -14.273 -4.984 17.141 1 96.31 244 ILE B CA 1
ATOM 4310 C C . ILE B 1 244 ? -13.656 -4.766 18.516 1 96.31 244 ILE B C 1
ATOM 4312 O O . ILE B 1 244 ? -14.281 -5.062 19.547 1 96.31 244 ILE B O 1
ATOM 4316 N N . ASN B 1 245 ? -12.43 -4.289 18.516 1 95.44 245 ASN B N 1
ATOM 4317 C CA . ASN B 1 245 ? -11.789 -4.129 19.812 1 95.44 245 ASN B CA 1
ATOM 4318 C C . ASN B 1 245 ? -12.219 -2.836 20.5 1 95.44 245 ASN B C 1
ATOM 4320 O O . ASN B 1 245 ? -13.055 -2.104 19.969 1 95.44 245 ASN B O 1
ATOM 4324 N N . GLU B 1 246 ? -11.602 -2.545 21.641 1 93.69 246 GLU B N 1
ATOM 4325 C CA . GLU B 1 246 ? -12.016 -1.422 22.469 1 93.69 246 GLU B CA 1
ATOM 4326 C C . GLU B 1 246 ? -11.672 -0.089 21.812 1 93.69 246 GLU B C 1
ATOM 4328 O O . GLU B 1 246 ? -12.25 0.945 22.156 1 93.69 246 GLU B O 1
ATOM 4333 N N . HIS B 1 247 ? -10.82 -0.156 20.844 1 90.88 247 HIS B N 1
ATOM 4334 C CA . HIS B 1 247 ? -10.406 1.067 20.156 1 90.88 247 HIS B CA 1
ATOM 4335 C C . HIS B 1 247 ? -11.18 1.271 18.859 1 90.88 247 HIS B C 1
ATOM 4337 O O . HIS B 1 247 ? -10.898 2.201 18.109 1 90.88 247 HIS B O 1
ATOM 4343 N N . GLY B 1 248 ? -12.125 0.373 18.594 1 92.12 248 GLY B N 1
ATOM 4344 C CA . GLY B 1 248 ? -12.953 0.503 17.406 1 92.12 248 GLY B CA 1
ATOM 4345 C C . GLY B 1 248 ? -12.336 -0.144 16.188 1 92.12 248 GLY B C 1
ATOM 4346 O O . GLY B 1 248 ? -12.82 0.046 15.07 1 92.12 248 GLY B O 1
ATOM 4347 N N . GLU B 1 249 ? -11.32 -0.857 16.391 1 95 249 GLU B N 1
ATOM 4348 C CA . GLU B 1 249 ? -10.672 -1.538 15.281 1 95 249 GLU B CA 1
ATOM 4349 C C . GLU B 1 249 ? -11.273 -2.92 15.047 1 95 249 GLU B C 1
ATOM 4351 O O . GLU B 1 249 ? -11.484 -3.68 15.992 1 95 249 GLU B O 1
ATOM 4356 N N . VAL B 1 250 ? -11.562 -3.199 13.773 1 97.31 250 VAL B N 1
ATOM 4357 C CA . VAL B 1 250 ? -12.055 -4.527 13.422 1 97.31 250 VAL B CA 1
ATOM 4358 C C . VAL B 1 250 ? -10.938 -5.551 13.57 1 97.31 250 VAL B C 1
ATOM 4360 O O . VAL B 1 250 ? -9.828 -5.344 13.078 1 97.31 250 VAL B O 1
ATOM 4363 N N . ILE B 1 251 ? -11.188 -6.613 14.289 1 97.44 251 ILE B N 1
ATOM 4364 C CA . ILE B 1 251 ? -10.188 -7.66 14.484 1 97.44 251 ILE B CA 1
ATOM 4365 C C . ILE B 1 251 ? -10.094 -8.523 13.227 1 97.44 251 ILE B C 1
ATOM 4367 O O . ILE B 1 251 ? -11.094 -9.086 12.773 1 97.44 251 ILE B O 1
ATOM 4371 N N . THR B 1 252 ? -8.977 -8.625 12.656 1 97.69 252 THR B N 1
ATOM 4372 C CA . THR B 1 252 ? -8.703 -9.453 11.484 1 97.69 252 THR B CA 1
ATOM 4373 C C . THR B 1 252 ? -7.43 -10.273 11.688 1 97.69 252 THR B C 1
ATOM 4375 O O . THR B 1 252 ? -6.762 -10.148 12.719 1 97.69 252 THR B O 1
ATOM 4378 N N . ASP B 1 253 ? -7.043 -11.07 10.766 1 96.94 253 ASP B N 1
ATOM 4379 C CA . ASP B 1 253 ? -5.816 -11.867 10.82 1 96.94 253 ASP B CA 1
ATOM 4380 C C . ASP B 1 253 ? -4.637 -11.094 10.242 1 96.94 253 ASP B C 1
ATOM 4382 O O . ASP B 1 253 ? -3.578 -11.672 9.977 1 96.94 253 ASP B O 1
ATOM 4386 N N . GLY B 1 254 ? -4.82 -9.852 9.969 1 93.94 254 GLY B N 1
ATOM 4387 C CA . GLY B 1 254 ? -3.773 -9.055 9.359 1 93.94 254 GLY B CA 1
ATOM 4388 C C . GLY B 1 254 ? -3.814 -9.07 7.844 1 93.94 254 GLY B C 1
ATOM 4389 O O . GLY B 1 254 ? -3.117 -8.297 7.188 1 93.94 254 GLY B O 1
ATOM 4390 N N . LEU B 1 255 ? -4.719 -9.891 7.297 1 96.25 255 LEU B N 1
ATOM 4391 C CA . LEU B 1 255 ? -4.836 -10.031 5.852 1 96.25 255 LEU B CA 1
ATOM 4392 C C . LEU B 1 255 ? -6.277 -9.812 5.398 1 96.25 255 LEU B C 1
ATOM 4394 O O . LEU B 1 255 ? -6.664 -10.266 4.316 1 96.25 255 LEU B O 1
ATOM 4398 N N . GLY B 1 256 ? -7.109 -9.219 6.258 1 97.88 256 GLY B N 1
ATOM 4399 C CA . GLY B 1 256 ? -8.438 -8.766 5.887 1 97.88 256 GLY B CA 1
ATOM 4400 C C . GLY B 1 256 ? -9.531 -9.734 6.285 1 97.88 256 GLY B C 1
ATOM 4401 O O . GLY B 1 256 ? -10.719 -9.414 6.195 1 97.88 256 GLY B O 1
ATOM 4402 N N . ARG B 1 257 ? -9.125 -11 6.746 1 98.62 257 ARG B N 1
ATOM 4403 C CA . ARG B 1 257 ? -10.133 -11.938 7.23 1 98.62 257 ARG B CA 1
ATOM 4404 C C . ARG B 1 257 ? -10.688 -11.5 8.578 1 98.62 257 ARG B C 1
ATOM 4406 O O . ARG B 1 257 ? -9.922 -11.25 9.516 1 98.62 257 ARG B O 1
ATOM 4413 N N . THR B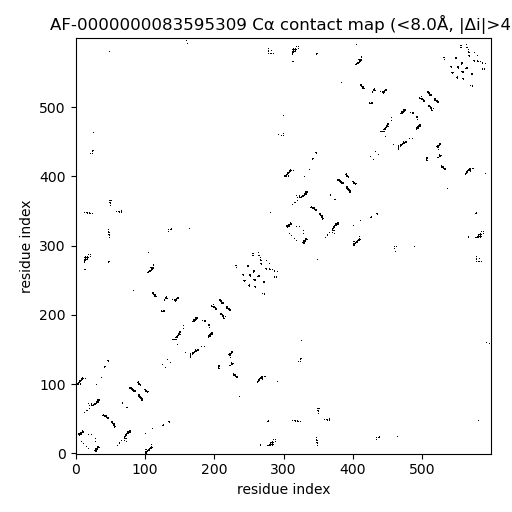 1 258 ? -12.023 -11.398 8.695 1 98.5 258 THR B N 1
ATOM 4414 C CA . THR B 1 258 ? -12.648 -11.023 9.961 1 98.5 258 THR B CA 1
ATOM 4415 C C . THR B 1 258 ? -12.992 -12.258 10.781 1 98.5 258 THR B C 1
ATOM 4417 O O . THR B 1 258 ? -12.656 -13.383 10.391 1 98.5 258 THR B O 1
ATOM 4420 N N . SER B 1 259 ? -13.609 -12 11.922 1 98.19 259 SER B N 1
ATOM 4421 C CA . SER B 1 259 ? -14.039 -13.094 12.781 1 98.19 259 SER B CA 1
ATOM 4422 C C . SER B 1 259 ? -15.25 -13.805 12.203 1 98.19 259 SER B C 1
ATOM 4424 O O . SER B 1 259 ? -15.609 -14.898 12.648 1 98.19 259 SER B O 1
ATOM 4426 N N . CYS B 1 260 ? -15.953 -13.164 11.305 1 97.44 260 CYS B N 1
ATOM 4427 C CA . CYS B 1 260 ? -17.062 -13.805 10.602 1 97.44 260 CYS B CA 1
ATOM 4428 C C . CYS B 1 260 ? -16.578 -14.523 9.352 1 97.44 260 CYS B C 1
ATOM 4430 O O . CYS B 1 260 ? -15.992 -13.898 8.461 1 97.44 260 CYS B O 1
ATOM 4432 N N . GLN B 1 261 ? -16.812 -15.781 9.258 1 97.19 261 GLN B N 1
ATOM 4433 C CA . GLN B 1 261 ? -16.312 -16.609 8.172 1 97.19 261 GLN B CA 1
ATOM 4434 C C . GLN B 1 261 ? -16.734 -16.047 6.812 1 97.19 261 GLN B C 1
ATOM 4436 O O . GLN B 1 261 ? -17.906 -15.734 6.605 1 97.19 261 GLN B O 1
ATOM 4441 N N . ASN B 1 262 ? -15.781 -15.828 5.93 1 98.31 262 ASN B N 1
ATOM 4442 C CA . ASN B 1 262 ? -15.961 -15.445 4.531 1 98.31 262 ASN B CA 1
ATOM 4443 C C . ASN B 1 262 ? -16.344 -13.977 4.395 1 98.31 262 ASN B C 1
ATOM 4445 O O . ASN B 1 262 ? -16.734 -13.531 3.311 1 98.31 262 ASN B O 1
ATOM 4449 N N . VAL B 1 263 ? -16.266 -13.211 5.539 1 98.75 263 VAL B N 1
ATOM 4450 C CA . VAL B 1 263 ? -16.375 -11.758 5.504 1 98.75 263 VAL B CA 1
ATOM 4451 C C . VAL B 1 263 ? -14.992 -11.125 5.633 1 98.75 263 VAL B C 1
ATOM 4453 O O . VAL B 1 263 ? -14.266 -11.406 6.586 1 98.75 263 VAL B O 1
ATOM 4456 N N . TYR B 1 264 ? -14.672 -10.344 4.672 1 98.88 264 TYR B N 1
ATOM 4457 C CA . TYR B 1 264 ? -13.383 -9.648 4.629 1 98.88 264 TYR B CA 1
ATOM 4458 C C . TYR B 1 264 ? -13.578 -8.141 4.672 1 98.88 264 TYR B C 1
ATOM 4460 O O . TYR B 1 264 ? -14.633 -7.629 4.289 1 98.88 264 TYR B O 1
ATOM 4468 N N . ILE B 1 265 ? -12.523 -7.445 5.121 1 98.62 265 ILE B N 1
ATOM 4469 C CA . ILE B 1 265 ? -12.578 -5.988 5.125 1 98.62 265 ILE B CA 1
ATOM 4470 C C . ILE B 1 265 ? -11.273 -5.418 4.578 1 98.62 265 ILE B C 1
ATOM 4472 O O . ILE B 1 265 ? -10.227 -6.062 4.656 1 98.62 265 ILE B O 1
ATOM 4476 N N . ALA B 1 266 ? -11.359 -4.234 4.031 1 97.88 266 ALA B N 1
ATOM 4477 C CA . ALA B 1 266 ? -10.195 -3.516 3.52 1 97.88 266 ALA B CA 1
ATOM 4478 C C . ALA B 1 266 ? -10.391 -2.006 3.633 1 97.88 266 ALA B C 1
ATOM 4480 O O . ALA B 1 266 ? -11.516 -1.522 3.709 1 97.88 266 ALA B O 1
ATOM 4481 N N . GLY B 1 267 ? -9.25 -1.291 3.666 1 96.81 267 GLY B N 1
ATOM 4482 C CA . GLY B 1 267 ? -9.289 0.162 3.672 1 96.81 267 GLY B CA 1
ATOM 4483 C C . GLY B 1 267 ? -9.625 0.743 5.035 1 96.81 267 GLY B C 1
ATOM 4484 O O . GLY B 1 267 ? -9.273 0.167 6.062 1 96.81 267 GLY B O 1
ATOM 4485 N N . GLU B 1 268 ? -10.281 1.844 5.031 1 96 268 GLU B N 1
ATOM 4486 C CA . GLU B 1 268 ? -10.445 2.656 6.234 1 96 268 GLU B CA 1
ATOM 4487 C C . GLU B 1 268 ? -11.516 2.074 7.148 1 96 268 GLU B C 1
ATOM 4489 O O . GLU B 1 268 ? -11.602 2.436 8.32 1 96 268 GLU B O 1
ATOM 4494 N N . LEU B 1 269 ? -12.195 1.137 6.625 1 95.69 269 LEU B N 1
ATOM 4495 C CA . LEU B 1 269 ? -13.203 0.468 7.434 1 95.69 269 LEU B CA 1
ATOM 4496 C C . LEU B 1 269 ? -12.562 -0.237 8.625 1 95.69 269 LEU B C 1
ATOM 4498 O O . LEU B 1 269 ? -13.219 -0.436 9.656 1 95.69 269 LEU B O 1
ATOM 4502 N N . LYS B 1 270 ? -11.328 -0.57 8.547 1 93.5 270 LYS B N 1
ATOM 4503 C CA . LYS B 1 270 ? -10.609 -1.387 9.531 1 93.5 270 LYS B CA 1
ATOM 4504 C C . LYS B 1 270 ? -10.438 -0.639 10.844 1 93.5 270 LYS B C 1
ATOM 4506 O O . LYS B 1 270 ? -10.617 -1.216 11.922 1 93.5 270 LYS B O 1
ATOM 4511 N N . ARG B 1 271 ? -10.016 0.705 11 1 88.12 271 ARG B N 1
ATOM 4512 C CA . ARG B 1 271 ? -9.648 1.382 12.242 1 88.12 271 ARG B CA 1
ATOM 4513 C C . ARG B 1 271 ? -10.383 2.713 12.375 1 88.12 271 ARG B C 1
ATOM 4515 O O . ARG B 1 271 ? -10.18 3.441 13.352 1 88.12 271 ARG B O 1
ATOM 4522 N N . ILE B 1 272 ? -11.352 3.057 11.711 1 86.75 272 ILE B N 1
ATOM 4523 C CA . ILE B 1 272 ? -12.062 4.332 11.719 1 86.75 272 ILE B CA 1
ATOM 4524 C C . ILE B 1 272 ? -11.062 5.48 11.766 1 86.75 272 ILE B C 1
ATOM 4526 O O . ILE B 1 272 ? -11.18 6.387 12.594 1 86.75 272 ILE B O 1
ATOM 4530 N N . SER B 1 273 ? -10.094 5.445 11.039 1 88.62 273 SER B N 1
ATOM 4531 C CA . SER B 1 273 ? -9.078 6.48 10.859 1 88.62 273 SER B CA 1
ATOM 4532 C C . SER B 1 273 ? -8.727 6.66 9.383 1 88.62 273 SER B C 1
ATOM 4534 O O . SER B 1 273 ? -8.75 5.695 8.617 1 88.62 273 SER B O 1
ATOM 4536 N N . PRO B 1 274 ? -8.484 7.883 9.141 1 84.94 274 PRO B N 1
ATOM 4537 C CA . PRO B 1 274 ? -8.148 8.125 7.738 1 84.94 274 PRO B CA 1
ATOM 4538 C C . PRO B 1 274 ? -6.863 7.418 7.305 1 84.94 274 PRO B C 1
ATOM 4540 O O . PRO B 1 274 ? -5.996 7.145 8.133 1 84.94 274 PRO B O 1
ATOM 4543 N N . SER B 1 275 ? -6.887 7.043 6.051 1 88.62 275 SER B N 1
ATOM 4544 C CA . SER B 1 275 ? -5.727 6.422 5.418 1 88.62 275 SER B CA 1
ATOM 4545 C C . SER B 1 275 ? -5.395 7.09 4.09 1 88.62 275 SER B C 1
ATOM 4547 O O . SER B 1 275 ? -6.227 7.809 3.525 1 88.62 275 SER B O 1
ATOM 4549 N N . SER B 1 276 ? -4.188 6.906 3.672 1 94 276 SER B N 1
ATOM 4550 C CA . SER B 1 276 ? -3.812 7.379 2.344 1 94 276 SER B CA 1
ATOM 4551 C C . SER B 1 276 ? -4.375 6.473 1.254 1 94 276 SER B C 1
ATOM 4553 O O . SER B 1 276 ? -4.707 5.316 1.514 1 94 276 SER B O 1
ATOM 4555 N N . LEU B 1 277 ? -4.473 7.047 0.055 1 96.44 277 LEU B N 1
ATOM 4556 C CA . LEU B 1 277 ? -4.953 6.289 -1.094 1 96.44 277 LEU B CA 1
ATOM 4557 C C . LEU B 1 277 ? -4.098 5.051 -1.327 1 96.44 277 LEU B C 1
ATOM 4559 O O . LEU B 1 277 ? -4.621 3.961 -1.57 1 96.44 277 LEU B O 1
ATOM 4563 N N . ILE B 1 278 ? -2.791 5.211 -1.161 1 98.19 278 ILE B N 1
ATOM 4564 C CA . ILE B 1 278 ? -1.861 4.133 -1.474 1 98.19 278 ILE B CA 1
ATOM 4565 C C . ILE B 1 278 ? -1.999 3.016 -0.44 1 98.19 278 ILE B C 1
ATOM 4567 O O . ILE B 1 278 ? -1.915 1.833 -0.78 1 98.19 278 ILE B O 1
ATOM 4571 N N . ASN B 1 279 ? -2.223 3.387 0.808 1 97.5 279 ASN B N 1
ATOM 4572 C CA . ASN B 1 279 ? -2.441 2.383 1.845 1 97.5 279 ASN B CA 1
ATOM 4573 C C . ASN B 1 279 ? -3.754 1.634 1.631 1 97.5 279 ASN B C 1
ATOM 4575 O O . ASN B 1 279 ? -3.814 0.416 1.81 1 97.5 279 ASN B O 1
ATOM 4579 N N . SER B 1 280 ? -4.758 2.385 1.313 1 97.56 280 SER B N 1
ATOM 4580 C CA . SER B 1 280 ? -6.051 1.757 1.05 1 97.56 280 SER B CA 1
ATOM 4581 C C . SER B 1 280 ? -5.961 0.782 -0.119 1 97.56 280 SER B C 1
ATOM 4583 O O . SER B 1 280 ? -6.492 -0.329 -0.05 1 97.56 280 SER B O 1
ATOM 4585 N N . ALA B 1 281 ? -5.305 1.182 -1.169 1 98.5 281 ALA B N 1
ATOM 4586 C CA . ALA B 1 281 ? -5.133 0.319 -2.334 1 98.5 281 ALA B CA 1
ATOM 4587 C C . ALA B 1 281 ? -4.336 -0.933 -1.977 1 98.5 281 ALA B C 1
ATOM 4589 O O . ALA B 1 281 ? -4.676 -2.037 -2.408 1 98.5 281 ALA B O 1
ATOM 4590 N N . ALA B 1 282 ? -3.291 -0.732 -1.209 1 98.31 282 ALA B N 1
ATOM 4591 C CA . ALA B 1 282 ? -2.48 -1.867 -0.774 1 98.31 282 ALA B CA 1
ATOM 4592 C C . ALA B 1 282 ? -3.305 -2.844 0.058 1 98.31 282 ALA B C 1
ATOM 4594 O O . ALA B 1 282 ? -3.162 -4.062 -0.08 1 98.31 282 ALA B O 1
ATOM 4595 N N . ASP B 1 283 ? -4.164 -2.299 0.912 1 97.94 283 ASP B N 1
ATOM 4596 C CA . ASP B 1 283 ? -5.062 -3.145 1.689 1 97.94 283 ASP B CA 1
ATOM 4597 C C . ASP B 1 283 ? -5.965 -3.971 0.776 1 97.94 283 ASP B C 1
ATOM 4599 O O . ASP B 1 283 ? -6.184 -5.16 1.021 1 97.94 283 ASP B O 1
ATOM 4603 N N . GLY B 1 284 ? -6.457 -3.299 -0.234 1 98.62 284 GLY B N 1
ATOM 4604 C CA . GLY B 1 284 ? -7.293 -3.992 -1.201 1 98.62 284 GLY B CA 1
ATOM 4605 C C . GLY B 1 284 ? -6.59 -5.152 -1.876 1 98.62 284 GLY B C 1
ATOM 4606 O O . GLY B 1 284 ? -7.156 -6.238 -2.01 1 98.62 284 GLY B O 1
ATOM 4607 N N . TYR B 1 285 ? -5.387 -4.934 -2.262 1 98.69 285 TYR B N 1
ATOM 4608 C CA . TYR B 1 285 ? -4.578 -5.98 -2.877 1 98.69 285 TYR B CA 1
ATOM 4609 C C . TYR B 1 285 ? -4.391 -7.156 -1.925 1 98.69 285 TYR B C 1
ATOM 4611 O O . TYR B 1 285 ? -4.617 -8.312 -2.299 1 98.69 285 TYR B O 1
ATOM 4619 N N . LYS B 1 286 ? -4.027 -6.852 -0.744 1 98 286 LYS B N 1
ATOM 4620 C CA . LYS B 1 286 ? -3.74 -7.887 0.245 1 98 286 LYS B CA 1
ATOM 4621 C C . LYS B 1 286 ? -4.969 -8.75 0.508 1 98 286 LYS B C 1
ATOM 4623 O O . LYS B 1 286 ? -4.875 -9.977 0.551 1 98 286 LYS B O 1
ATOM 4628 N N . VAL B 1 287 ? -6.07 -8.109 0.685 1 98.69 287 VAL B N 1
ATOM 4629 C CA . VAL B 1 287 ? -7.273 -8.859 1.018 1 98.69 287 VAL B CA 1
ATOM 4630 C C . VAL B 1 287 ? -7.699 -9.711 -0.175 1 98.69 287 VAL B C 1
ATOM 4632 O O . VAL B 1 287 ? -8.203 -10.82 -0.002 1 98.69 287 VAL B O 1
ATOM 4635 N N . ALA B 1 288 ? -7.453 -9.203 -1.37 1 98.81 288 ALA B N 1
ATOM 4636 C CA . ALA B 1 288 ? -7.77 -9.977 -2.572 1 98.81 288 ALA B CA 1
ATOM 4637 C C . ALA B 1 288 ? -6.977 -11.273 -2.615 1 98.81 288 ALA B C 1
ATOM 4639 O O . ALA B 1 288 ? -7.496 -12.312 -3.035 1 98.81 288 ALA B O 1
ATOM 4640 N N . LEU B 1 289 ? -5.746 -11.203 -2.195 1 98.38 289 LEU B N 1
ATOM 4641 C CA . LEU B 1 289 ? -4.938 -12.422 -2.127 1 98.38 289 LEU B CA 1
ATOM 4642 C C . LEU B 1 289 ? -5.562 -13.43 -1.175 1 98.38 289 LEU B C 1
ATOM 4644 O O . LEU B 1 289 ? -5.609 -14.625 -1.477 1 98.38 289 LEU B O 1
ATOM 4648 N N . SER B 1 290 ? -6.047 -12.945 -0.057 1 98.62 290 SER B N 1
ATOM 4649 C CA . SER B 1 290 ? -6.676 -13.82 0.93 1 98.62 290 SER B CA 1
ATOM 4650 C C . SER B 1 290 ? -7.938 -14.469 0.37 1 98.62 290 SER B C 1
ATOM 4652 O O . SER B 1 290 ? -8.141 -15.672 0.519 1 98.62 290 SER B O 1
ATOM 4654 N N . ILE B 1 291 ? -8.742 -13.648 -0.243 1 98.81 291 ILE B N 1
ATOM 4655 C CA . ILE B 1 291 ? -9.992 -14.141 -0.817 1 98.81 291 ILE B CA 1
ATOM 4656 C C . ILE B 1 291 ? -9.688 -15.211 -1.862 1 98.81 291 ILE B C 1
ATOM 4658 O O . ILE B 1 291 ? -10.281 -16.297 -1.838 1 98.81 291 ILE B O 1
ATOM 4662 N N . ASN B 1 292 ? -8.742 -14.914 -2.73 1 98.75 292 ASN B N 1
ATOM 4663 C CA . ASN B 1 292 ? -8.398 -15.867 -3.781 1 98.75 292 ASN B CA 1
ATOM 4664 C C . ASN B 1 292 ? -7.793 -17.141 -3.205 1 98.75 292 ASN B C 1
ATOM 4666 O O . ASN B 1 292 ? -8.086 -18.234 -3.684 1 98.75 292 ASN B O 1
ATOM 4670 N N . GLN B 1 293 ? -6.949 -16.969 -2.236 1 97.69 293 GLN B N 1
ATOM 4671 C CA . GLN B 1 293 ? -6.352 -18.141 -1.594 1 97.69 293 GLN B CA 1
ATOM 4672 C C . GLN B 1 293 ? -7.426 -19.031 -0.984 1 97.69 293 GLN B C 1
ATOM 4674 O O . GLN B 1 293 ? -7.402 -20.25 -1.174 1 97.69 293 GLN B O 1
ATOM 4679 N N . ASP B 1 294 ? -8.336 -18.438 -0.256 1 98.38 294 ASP B N 1
ATOM 4680 C CA . ASP B 1 294 ? -9.398 -19.203 0.386 1 98.38 294 ASP B CA 1
ATOM 4681 C C . ASP B 1 294 ? -10.266 -19.922 -0.651 1 98.38 294 ASP B C 1
ATOM 4683 O O . ASP B 1 294 ? -10.57 -21.094 -0.499 1 98.38 294 ASP B O 1
ATOM 4687 N N . LEU B 1 295 ? -10.602 -19.219 -1.699 1 98.31 295 LEU B N 1
ATOM 4688 C CA . LEU B 1 295 ? -11.383 -19.828 -2.771 1 98.31 295 LEU B CA 1
ATOM 4689 C C . LEU B 1 295 ? -10.617 -20.969 -3.43 1 98.31 295 LEU B C 1
ATOM 4691 O O . LEU B 1 295 ? -11.195 -22.016 -3.729 1 98.31 295 LEU B O 1
ATOM 4695 N N . SER B 1 296 ? -9.312 -20.766 -3.65 1 97.5 296 SER B N 1
ATOM 4696 C CA . SER B 1 296 ? -8.484 -21.781 -4.293 1 97.5 296 SER B CA 1
ATOM 4697 C C . SER B 1 296 ? -8.375 -23.031 -3.438 1 97.5 296 SER B C 1
ATOM 4699 O O . SER B 1 296 ? -8.453 -24.156 -3.955 1 97.5 296 SER B O 1
ATOM 4701 N N . GLU B 1 297 ? -8.219 -22.828 -2.162 1 96.31 297 GLU B N 1
ATOM 4702 C CA . GLU B 1 297 ? -8.125 -23.969 -1.249 1 96.31 297 GLU B CA 1
ATOM 4703 C C . GLU B 1 297 ? -9.438 -24.734 -1.186 1 96.31 297 GLU B C 1
ATOM 4705 O O . GLU B 1 297 ? -9.445 -25.969 -1.189 1 96.31 297 GLU B O 1
ATOM 4710 N N . GLU B 1 298 ? -10.531 -24.031 -1.171 1 95.94 298 GLU B N 1
ATOM 4711 C CA . GLU B 1 298 ? -11.859 -24.641 -1.051 1 95.94 298 GLU B CA 1
ATOM 4712 C C . GLU B 1 298 ? -12.227 -25.406 -2.314 1 95.94 298 GLU B C 1
ATOM 4714 O O . GLU B 1 298 ? -12.953 -26.406 -2.25 1 95.94 298 GLU B O 1
ATOM 4719 N N . ARG B 1 299 ? -11.648 -24.969 -3.418 1 94.62 299 ARG B N 1
ATOM 4720 C CA . ARG B 1 299 ? -12.18 -25.484 -4.676 1 94.62 299 ARG B CA 1
ATOM 4721 C C . ARG B 1 299 ? -11.172 -26.406 -5.359 1 94.62 299 ARG B C 1
ATOM 4723 O O . ARG B 1 299 ? -11.484 -27.031 -6.383 1 94.62 299 ARG B O 1
ATOM 4730 N N . PHE B 1 300 ? -9.984 -26.562 -4.816 1 94.38 300 PHE B N 1
ATOM 4731 C CA . PHE B 1 300 ? -8.977 -27.406 -5.441 1 94.38 300 PHE B CA 1
ATOM 4732 C C . PHE B 1 300 ? -9.312 -28.875 -5.262 1 94.38 300 PHE B C 1
ATOM 4734 O O . PHE B 1 300 ? -9.18 -29.672 -6.195 1 94.38 300 PHE B O 1
#

pLDDT: mean 96.85, std 3.28, range [63.25, 98.94]

Radius of gyration: 25.91 Å; Cα contacts (8 Å, |Δi|>4): 1413; chains: 2; bounding box: 68×78×58 Å